Protein AF-0000000078662457 (afdb_homodimer)

Nearest PDB structures (foldseek):
  5aec-assembly1_A  TM=9.472E-01  e=2.075E-44  Pseudomonas putida
  8cbb-assembly1_A  TM=7.975E-01  e=1.805E-20  Enhygromyxa salina
  8cbb-assembly1_B  TM=8.040E-01  e=6.244E-20  Enhygromyxa salina
  8cbb-assembly2_C  TM=7.700E-01  e=1.524E-20  Enhygromyxa salina
  1xkj-assembly1_A  TM=7.514E-01  e=1.993E-16  Vibrio harveyi

Sequence (732 aa):
MAMQCGIFMTPYNPPSRTARQVFDWALDIARIADEAGYADYMIGEHYTLGWENIPVPEAIIAACAQTTKQIRFAPMAHLLPYHDPATLAVRIGWLSQVMEGRYFLGVAPGGHHTDAILHGFENIFELPPRQLEALHLMERVWEGKPFLEKGTYFQAGFPGPDTMPEYDVIIADNSPYGGRDNLEIAVTGLSQNSSSMKFAGERDYSPISFFGGTPQMRAHWDTWAAAMESKGHTPDRSRYRVCRDVFIADTDAEAKRLFLKSGLAQTWAKYLKEIYIKFRLFDGIIQDSGKDVTPETIDEDFLAEHVVLCGSPETAIEKLEALADKVGGWGQIVYNQHDSIDDPKPWEESIRRLATEVCPKVRMPNMAMQCGIFMTPYNPPSRTARQVFDWALDIARIADEAGYADYMIGEHYTLGWENIPVPEAIIAACAQTTKQIRFAPMAHLLPYHDPATLAVRIGWLSQVMEGRYFLGVAPGGHHTDAILHGFENIFELPPRQLEALHLMERVWEGKPFLEKGTYFQAGFPGPDTMPEYDVIIADNSPYGGRDNLEIAVTGLSQNSSSMKFAGERDYSPISFFGGTPQMRAHWDTWAAAMESKGHTPDRSRYRVCRDVFIADTDAEAKRLFLKSGLAQTWAKYLKEIYIKFRLFDGIIQDSGKDVTPETIDEDFLAEHVVLCGSPETAIEKLEALADKVGGWGQIVYNQHDSIDDPKPWEESIRRLATEVCPKVRMPN

Radius of gyration: 27.38 Å; Cα contacts (8 Å, |Δi|>4): 1630; chains: 2; bounding box: 52×80×66 Å

Solvent-accessible surface area (backbone atoms only — not comparable to full-atom values): 36341 Å² total; per-residue (Å²): 134,62,38,40,38,29,36,32,37,53,40,42,30,65,64,84,58,50,52,36,57,53,51,53,47,53,51,50,49,49,38,53,39,31,74,45,64,30,51,36,43,28,24,22,52,34,74,33,41,19,44,25,63,38,58,48,36,60,28,57,52,46,43,38,54,85,69,42,86,71,40,23,35,26,36,53,24,46,40,41,48,59,46,34,34,41,52,49,35,38,42,51,7,38,50,20,34,45,43,64,72,30,44,40,40,23,50,40,37,62,82,52,54,55,46,27,23,24,52,42,32,95,49,55,83,66,24,55,66,37,22,55,54,28,50,52,49,20,54,51,49,49,67,71,52,61,48,75,44,77,60,96,84,52,46,23,20,27,61,36,88,89,69,49,62,98,58,94,71,60,68,41,85,34,36,33,41,86,34,63,90,57,46,53,40,32,27,66,30,71,49,51,88,33,67,48,26,34,55,21,12,56,66,73,30,35,47,32,35,47,70,20,30,63,62,28,52,41,37,40,50,52,43,19,37,51,27,12,45,75,66,71,44,79,70,54,56,68,53,34,29,37,32,42,42,70,33,42,35,90,33,49,70,54,11,47,56,52,40,67,71,32,36,54,40,49,41,41,74,75,51,46,51,61,52,34,54,72,61,55,35,45,56,28,32,38,62,72,64,70,53,95,70,50,75,88,67,63,47,71,66,51,38,41,69,64,60,30,52,46,8,14,51,68,52,43,30,53,54,51,31,56,48,17,72,72,57,63,39,56,18,29,46,22,33,53,42,51,35,37,83,93,61,45,63,65,57,51,53,15,57,40,40,43,47,69,61,22,31,67,66,38,66,64,62,131,133,63,38,41,36,30,37,32,38,52,41,43,29,64,64,85,59,48,53,36,57,53,52,52,48,54,52,50,50,50,39,52,36,32,75,44,62,30,50,36,43,29,25,22,52,32,76,34,39,22,43,26,63,38,58,48,36,60,27,58,52,45,41,36,52,85,69,44,87,70,41,24,35,24,37,53,25,45,40,40,51,59,46,34,32,41,50,49,36,39,43,51,6,36,50,18,34,45,44,65,69,30,42,38,40,22,50,40,38,63,84,53,56,54,46,26,22,22,50,41,31,94,48,56,83,67,23,54,67,37,22,53,53,29,51,52,48,21,54,50,47,49,67,71,51,61,48,75,44,77,59,96,86,52,45,23,19,26,62,36,86,90,68,50,65,98,61,94,70,60,69,41,87,36,36,32,41,87,32,63,90,58,46,53,40,32,27,66,29,70,51,48,86,34,66,47,27,34,56,21,12,57,64,73,28,35,47,32,35,48,70,20,30,61,64,28,50,41,38,42,49,51,42,19,36,50,27,11,45,75,64,74,46,77,70,54,55,68,53,34,31,38,33,42,42,70,33,40,36,91,34,48,69,53,11,47,56,53,40,67,71,31,37,55,40,50,41,41,74,73,52,46,51,62,51,33,53,73,63,54,36,45,55,28,33,41,61,72,65,71,54,95,71,51,76,88,65,62,48,70,66,50,39,40,70,66,61,29,51,47,8,13,52,68,54,43,32,50,53,51,30,54,49,17,72,72,57,62,38,56,19,28,46,21,34,55,42,51,35,35,85,93,61,44,62,63,58,52,53,14,57,40,40,43,48,67,60,22,30,66,66,38,65,63,62,133

pLDDT: mean 95.44, std 5.68, range [57.41, 98.88]

Structure (mmCIF, N/CA/C/O backbone):
data_AF-0000000078662457-model_v1
#
loop_
_entity.id
_entity.type
_entity.pdbx_description
1 polymer 'Luciferase-like protein'
#
loop_
_atom_site.group_PDB
_atom_site.id
_atom_site.type_symbol
_atom_site.label_atom_id
_atom_site.label_alt_id
_atom_site.label_comp_id
_atom_site.label_asym_id
_atom_site.label_entity_id
_atom_site.label_seq_id
_atom_site.pdbx_PDB_ins_code
_atom_site.Cartn_x
_atom_site.Cartn_y
_atom_site.Cartn_z
_atom_site.occupancy
_atom_site.B_iso_or_equiv
_atom_site.auth_seq_id
_atom_site.auth_comp_id
_atom_site.auth_asym_id
_atom_site.auth_atom_id
_atom_site.pdbx_PDB_model_num
ATOM 1 N N . MET A 1 1 ? -20.156 29.141 5.395 1 65.25 1 MET A N 1
ATOM 2 C CA . MET A 1 1 ? -20.031 27.688 5.57 1 65.25 1 MET A CA 1
ATOM 3 C C . MET A 1 1 ? -19.188 27.375 6.801 1 65.25 1 MET A C 1
ATOM 5 O O . MET A 1 1 ? -18.25 28.125 7.133 1 65.25 1 MET A O 1
ATOM 9 N N . ALA A 1 2 ? -19.531 26.328 7.551 1 84.81 2 ALA A N 1
ATOM 10 C CA . ALA A 1 2 ? -18.844 25.984 8.789 1 84.81 2 ALA A CA 1
ATOM 11 C C . ALA A 1 2 ? -17.453 25.422 8.508 1 84.81 2 ALA A C 1
ATOM 13 O O . ALA A 1 2 ? -17.25 24.734 7.504 1 84.81 2 ALA A O 1
ATOM 14 N N . MET A 1 3 ? -16.5 25.859 9.273 1 93.94 3 MET A N 1
ATOM 15 C CA . MET A 1 3 ? -15.141 25.328 9.188 1 93.94 3 MET A CA 1
ATOM 16 C C . MET A 1 3 ? -15.133 23.812 9.328 1 93.94 3 MET A C 1
ATOM 18 O O . MET A 1 3 ? -15.82 23.25 10.188 1 93.94 3 MET A O 1
ATOM 22 N N . GLN A 1 4 ? -14.438 23.125 8.445 1 96.56 4 GLN A N 1
ATOM 23 C CA . GLN A 1 4 ? -14.32 21.672 8.508 1 96.56 4 GLN A CA 1
ATOM 24 C C . GLN A 1 4 ? -13.164 21.25 9.406 1 96.56 4 GLN A C 1
ATOM 26 O O . GLN A 1 4 ? -12.32 22.078 9.773 1 96.56 4 GLN A O 1
ATOM 31 N N . CYS A 1 5 ? -13.164 19.969 9.75 1 97.06 5 CYS A N 1
ATOM 32 C CA . CYS A 1 5 ? -12.086 19.375 10.539 1 97.06 5 CYS A CA 1
ATOM 33 C C . CYS A 1 5 ? -11.398 18.25 9.766 1 97.06 5 CYS A C 1
ATOM 35 O O . CYS A 1 5 ? -12.062 17.484 9.047 1 97.06 5 CYS A O 1
ATOM 37 N N . GLY A 1 6 ? -10.164 18.203 9.875 1 98.25 6 GLY A N 1
ATOM 38 C CA . GLY A 1 6 ? -9.367 17.094 9.359 1 98.25 6 GLY A CA 1
ATOM 39 C C . GLY A 1 6 ? -8.32 16.609 10.344 1 98.25 6 GLY A C 1
ATOM 40 O O . GLY A 1 6 ? -8.125 17.203 11.398 1 98.25 6 GLY A O 1
ATOM 41 N N . ILE A 1 7 ? -7.719 15.516 10.078 1 98.44 7 ILE A N 1
ATOM 42 C CA . ILE A 1 7 ? -6.617 14.984 10.875 1 98.44 7 ILE A CA 1
ATOM 43 C C . ILE A 1 7 ? -5.422 14.695 9.969 1 98.44 7 ILE A C 1
ATOM 45 O O . ILE A 1 7 ? -5.578 14.164 8.875 1 98.44 7 ILE A O 1
ATOM 49 N N . PHE A 1 8 ? -4.328 15.133 10.398 1 98.06 8 PHE A N 1
ATOM 50 C CA . PHE A 1 8 ? -3.057 14.781 9.781 1 98.06 8 PHE A CA 1
ATOM 51 C C . PHE A 1 8 ? -2.311 13.758 10.625 1 98.06 8 PHE A C 1
ATOM 53 O O . PHE A 1 8 ? -1.817 14.078 11.711 1 98.06 8 PHE A O 1
ATOM 60 N N . MET A 1 9 ? -2.246 12.555 10.031 1 95 9 MET A N 1
ATOM 61 C CA . MET A 1 9 ? -1.483 11.469 10.641 1 95 9 MET A CA 1
ATOM 62 C C . MET A 1 9 ? -0.025 11.516 10.195 1 95 9 MET A C 1
ATOM 64 O O . MET A 1 9 ? 0.386 10.758 9.32 1 95 9 MET A O 1
ATOM 68 N N . THR A 1 10 ? 0.897 12.461 10.68 1 79.69 10 THR A N 1
ATOM 69 C CA . THR A 1 10 ? 2.344 12.438 10.5 1 79.69 10 THR A CA 1
ATOM 70 C C . THR A 1 10 ? 2.961 11.234 11.203 1 79.69 10 THR A C 1
ATOM 72 O O . THR A 1 10 ? 4.055 10.789 10.852 1 79.69 10 THR A O 1
ATOM 75 N N . PRO A 1 11 ? 2.332 10.617 11.977 1 79.75 11 PRO A N 1
ATOM 76 C CA . PRO A 1 11 ? 2.201 9.672 13.094 1 79.75 11 PRO A CA 1
ATOM 77 C C . PRO A 1 11 ? 3.273 9.867 14.164 1 79.75 11 PRO A C 1
ATOM 79 O O . PRO A 1 11 ? 4.133 9 14.352 1 79.75 11 PRO A O 1
ATOM 82 N N . TYR A 1 12 ? 3.127 11 14.797 1 93.31 12 TYR A N 1
ATOM 83 C CA . TYR A 1 12 ? 4.023 11.273 15.914 1 93.31 12 TYR A CA 1
ATOM 84 C C . TYR A 1 12 ? 3.861 10.234 17.016 1 93.31 12 TYR A C 1
ATOM 86 O O . TYR A 1 12 ? 3.102 10.438 17.953 1 93.31 12 TYR A O 1
ATOM 94 N N . ASN A 1 13 ? 4.551 9.141 16.828 1 93.56 13 ASN A N 1
ATOM 95 C CA . ASN A 1 13 ? 4.602 8.062 17.812 1 93.56 13 ASN A CA 1
ATOM 96 C C . ASN A 1 13 ? 6.027 7.812 18.281 1 93.56 13 ASN A C 1
ATOM 98 O O . ASN A 1 13 ? 6.98 7.93 17.516 1 93.56 13 ASN A O 1
ATOM 102 N N . PRO A 1 14 ? 6.137 7.543 19.594 1 94.31 14 PRO A N 1
ATOM 103 C CA . PRO A 1 14 ? 7.48 7.203 20.062 1 94.31 14 PRO A CA 1
ATOM 104 C C . PRO A 1 14 ? 8.078 6.004 19.328 1 94.31 14 PRO A C 1
ATOM 106 O O . PRO A 1 14 ? 7.363 5.055 19.016 1 94.31 14 PRO A O 1
ATOM 109 N N . PRO A 1 15 ? 9.414 6.062 19.125 1 93.88 15 PRO A N 1
ATOM 110 C CA . PRO A 1 15 ? 10.086 4.984 18.391 1 93.88 15 PRO A CA 1
ATOM 111 C C . PRO A 1 15 ? 9.922 3.623 19.062 1 93.88 15 PRO A C 1
ATOM 113 O O . PRO A 1 15 ? 10.195 2.59 18.453 1 93.88 15 PRO A O 1
ATOM 116 N N . SER A 1 16 ? 9.492 3.635 20.32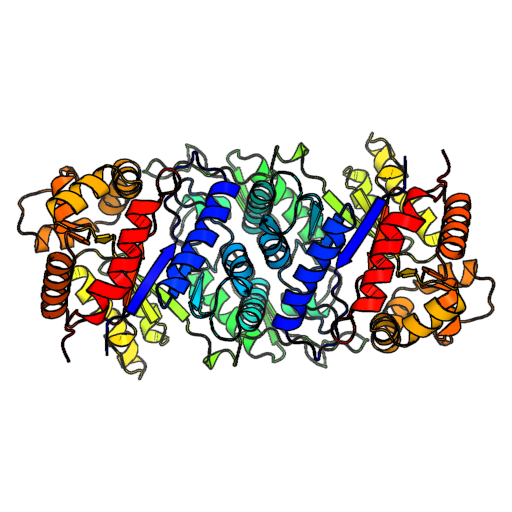8 1 94.56 16 SER A N 1
ATOM 117 C CA . SER A 1 16 ? 9.312 2.375 21.047 1 94.56 16 SER A CA 1
ATOM 118 C C . SER A 1 16 ? 8.039 1.663 20.594 1 94.56 16 SER A C 1
ATOM 120 O O . SER A 1 16 ? 7.848 0.481 20.891 1 94.56 16 SER A O 1
ATOM 122 N N . ARG A 1 17 ? 7.113 2.365 19.938 1 97 17 ARG A N 1
ATOM 123 C CA . ARG A 1 17 ? 5.91 1.723 19.422 1 97 17 ARG A CA 1
ATOM 124 C C . ARG A 1 17 ? 6.246 0.792 18.266 1 97 17 ARG A C 1
ATOM 126 O O . ARG A 1 17 ? 7.039 1.143 17.391 1 97 17 ARG A O 1
ATOM 133 N N . THR A 1 18 ? 5.652 -0.429 18.25 1 97.06 18 THR A N 1
ATOM 134 C CA . THR A 1 18 ? 5.824 -1.355 17.141 1 97.06 18 THR A CA 1
ATOM 135 C C . THR A 1 18 ? 5.02 -0.896 15.922 1 97.06 18 THR A C 1
ATOM 137 O O . THR A 1 18 ? 4.07 -0.12 16.062 1 97.06 18 THR A O 1
ATOM 140 N N . ALA A 1 19 ? 5.426 -1.378 14.773 1 97.69 19 ALA A N 1
ATOM 141 C CA . ALA A 1 19 ? 4.684 -1.092 13.555 1 97.69 19 ALA A CA 1
ATOM 142 C C . ALA A 1 19 ? 3.221 -1.501 13.688 1 97.69 19 ALA A C 1
ATOM 144 O O . ALA A 1 19 ? 2.324 -0.776 13.25 1 97.69 19 ALA A O 1
ATOM 145 N N . ARG A 1 20 ? 2.959 -2.645 14.344 1 98.06 20 ARG A N 1
ATOM 146 C CA . ARG A 1 20 ? 1.596 -3.129 14.523 1 98.06 20 ARG A CA 1
ATOM 147 C C . ARG A 1 20 ? 0.786 -2.172 15.391 1 98.06 20 ARG A C 1
ATOM 149 O O . ARG A 1 20 ? -0.364 -1.86 15.078 1 98.06 20 ARG A O 1
ATOM 156 N N . GLN A 1 21 ? 1.386 -1.709 16.469 1 97.69 21 GLN A N 1
ATOM 157 C CA . GLN A 1 21 ? 0.708 -0.759 17.344 1 97.69 21 GLN A CA 1
ATOM 158 C C . GLN A 1 21 ? 0.357 0.524 16.594 1 97.69 21 GLN A C 1
ATOM 160 O O . GLN A 1 21 ? -0.755 1.04 16.719 1 97.69 21 GLN A O 1
ATOM 165 N N . VAL A 1 22 ? 1.324 1.029 15.828 1 97.69 22 VAL A N 1
ATOM 166 C CA . VAL A 1 22 ? 1.119 2.26 15.07 1 97.69 22 VAL A CA 1
ATOM 167 C C . VAL A 1 22 ? 0.021 2.047 14.031 1 97.69 22 VAL A C 1
ATOM 169 O O . VAL A 1 22 ? -0.858 2.896 13.867 1 97.69 22 VAL A O 1
ATOM 172 N N . PHE A 1 23 ? 0.064 0.903 13.367 1 98.25 23 PHE A N 1
ATOM 173 C CA . PHE A 1 23 ? -0.927 0.55 12.359 1 98.25 23 PHE A CA 1
ATOM 174 C C . PHE A 1 23 ? -2.322 0.487 12.969 1 98.25 23 PHE A C 1
ATOM 176 O O . PHE A 1 23 ? -3.252 1.126 12.469 1 98.25 23 PHE A O 1
ATOM 183 N N . ASP A 1 24 ? -2.486 -0.23 14.023 1 97.81 24 ASP A N 1
ATOM 184 C CA . ASP A 1 24 ? -3.781 -0.386 14.68 1 97.81 24 ASP A CA 1
ATOM 185 C C . ASP A 1 24 ? -4.32 0.959 15.156 1 97.81 24 ASP A C 1
ATOM 187 O O . ASP A 1 24 ? -5.508 1.248 15.008 1 97.81 24 ASP A O 1
ATOM 191 N N . TRP A 1 25 ? -3.426 1.73 15.672 1 97.19 25 TRP A N 1
ATOM 192 C CA . TRP A 1 25 ? -3.824 3.043 16.172 1 97.19 25 TRP A CA 1
ATOM 193 C C . TRP A 1 25 ? -4.309 3.934 15.031 1 97.19 25 TRP A C 1
ATOM 195 O O . TRP A 1 25 ? -5.312 4.637 15.172 1 97.19 25 TRP A O 1
ATOM 205 N N . ALA A 1 26 ? -3.605 3.887 13.945 1 98.12 26 ALA A N 1
ATOM 206 C CA . ALA A 1 26 ? -4 4.676 12.781 1 98.12 26 ALA A CA 1
ATOM 207 C C . ALA A 1 26 ? -5.406 4.309 12.32 1 98.12 26 ALA A C 1
ATOM 209 O O . ALA A 1 26 ? -6.191 5.184 11.945 1 98.12 26 ALA A O 1
ATOM 210 N N . LEU A 1 27 ? -5.723 3.051 12.336 1 98.19 27 LEU A N 1
ATOM 211 C CA . LEU A 1 27 ? -7.051 2.607 11.93 1 98.19 27 LEU A CA 1
ATOM 212 C C . LEU A 1 27 ? -8.109 3.059 12.93 1 98.19 27 LEU A C 1
ATOM 214 O O . LEU A 1 27 ? -9.203 3.471 12.539 1 98.19 27 LEU A O 1
ATOM 218 N N . ASP A 1 28 ? -7.777 2.984 14.234 1 97.25 28 ASP A N 1
ATOM 219 C CA . ASP A 1 28 ? -8.695 3.436 15.273 1 97.25 28 ASP A CA 1
ATOM 220 C C . ASP A 1 28 ? -9.016 4.922 15.125 1 97.25 28 ASP A C 1
ATOM 222 O O . ASP A 1 28 ? -10.172 5.332 15.234 1 97.25 28 ASP A O 1
ATOM 226 N N . ILE A 1 29 ? -7.992 5.684 14.836 1 97.81 29 ILE A N 1
ATOM 227 C CA . ILE A 1 29 ? -8.156 7.121 14.656 1 97.81 29 ILE A CA 1
ATOM 228 C C . ILE A 1 29 ? -9.086 7.395 13.484 1 97.81 29 ILE A C 1
ATOM 230 O O . ILE A 1 29 ? -10 8.219 13.578 1 97.81 29 ILE A O 1
ATOM 234 N N . ALA A 1 30 ? -8.875 6.691 12.398 1 98.38 30 ALA A N 1
ATOM 235 C CA . ALA A 1 30 ? -9.703 6.875 11.211 1 98.38 30 ALA A CA 1
ATOM 236 C C . ALA A 1 30 ? -11.172 6.605 11.523 1 98.38 30 ALA A C 1
ATOM 238 O O . ALA A 1 30 ? -12.055 7.367 11.117 1 98.38 30 ALA A O 1
ATOM 239 N N . ARG A 1 31 ? -11.43 5.531 12.242 1 98 31 ARG A N 1
ATOM 240 C CA . ARG A 1 31 ? -12.805 5.168 12.594 1 98 31 ARG A CA 1
ATOM 241 C C . ARG A 1 31 ? -13.438 6.238 13.477 1 98 31 ARG A C 1
ATOM 243 O O . ARG A 1 31 ? -14.562 6.668 13.227 1 98 31 ARG A O 1
ATOM 250 N N . ILE A 1 32 ? -12.703 6.68 14.5 1 97.56 32 ILE A N 1
ATOM 251 C CA . ILE A 1 32 ? -13.203 7.676 15.445 1 97.56 32 ILE A CA 1
ATOM 252 C C . ILE A 1 32 ? -13.477 8.984 14.719 1 97.56 32 ILE A C 1
ATOM 254 O O . ILE A 1 32 ? -14.523 9.609 14.914 1 97.56 32 ILE A O 1
ATOM 258 N N . ALA A 1 33 ? -12.531 9.383 13.867 1 98.25 33 ALA A N 1
ATOM 259 C CA . ALA A 1 33 ? -12.672 10.625 13.109 1 98.25 33 ALA A CA 1
ATOM 260 C C . ALA A 1 33 ? -13.852 10.555 12.148 1 98.25 33 ALA A C 1
ATOM 262 O O . ALA A 1 33 ? -14.609 11.516 12.016 1 98.25 33 ALA A O 1
ATOM 263 N N . ASP A 1 34 ? -14.008 9.406 11.5 1 98.5 34 ASP A N 1
ATOM 264 C CA . ASP A 1 34 ? -15.133 9.195 10.594 1 98.5 34 ASP A CA 1
ATOM 265 C C . ASP A 1 34 ? -16.469 9.344 11.328 1 98.5 34 ASP A C 1
ATOM 267 O O . ASP A 1 34 ? -17.359 10.039 10.852 1 98.5 34 ASP A O 1
ATOM 271 N N . GLU A 1 35 ? -16.578 8.75 12.5 1 98 35 GLU A N 1
ATOM 272 C CA . GLU A 1 35 ? -17.781 8.797 13.312 1 98 35 GLU A CA 1
ATOM 273 C C . GLU A 1 35 ? -18.062 10.211 13.82 1 98 35 GLU A C 1
ATOM 275 O O . GLU A 1 35 ? -19.219 10.609 13.961 1 98 35 GLU A O 1
ATOM 280 N N . ALA A 1 36 ? -17 10.953 14.031 1 97.75 36 ALA A N 1
ATOM 281 C CA . ALA A 1 36 ? -17.109 12.297 14.594 1 97.75 36 ALA A CA 1
ATOM 282 C C . ALA A 1 36 ? -17.438 13.32 13.5 1 97.75 36 ALA A C 1
ATOM 284 O O . ALA A 1 36 ? -17.719 14.484 13.797 1 97.75 36 ALA A O 1
ATOM 285 N N . GLY A 1 37 ? -17.312 12.922 12.25 1 97.44 37 GLY A N 1
ATOM 286 C CA . GLY A 1 37 ? -17.703 13.805 11.164 1 97.44 37 GLY A CA 1
ATOM 287 C C . GLY A 1 37 ? -16.547 14.578 10.57 1 97.44 37 GLY A C 1
ATOM 288 O O . GLY A 1 37 ? -16.734 15.625 9.945 1 97.44 37 GLY A O 1
ATOM 289 N N . TYR A 1 38 ? -15.359 14.078 10.766 1 98.44 38 TYR A N 1
ATOM 290 C CA . TYR A 1 38 ? -14.203 14.711 10.148 1 98.44 38 TYR A CA 1
ATOM 291 C C . TYR A 1 38 ? -14.242 14.562 8.633 1 98.44 38 TYR A C 1
ATOM 293 O O . TYR A 1 38 ? -14.695 13.539 8.109 1 98.44 38 TYR A O 1
ATOM 301 N N . ALA A 1 39 ? -13.688 15.57 7.938 1 98.31 39 ALA A N 1
ATOM 302 C CA . ALA A 1 39 ? -13.75 15.602 6.48 1 98.31 39 ALA A CA 1
ATOM 303 C C . ALA A 1 39 ? -12.586 14.828 5.863 1 98.31 39 ALA A C 1
ATOM 305 O O . ALA A 1 39 ? -12.75 14.148 4.848 1 98.31 39 ALA A O 1
ATOM 306 N N . ASP A 1 40 ? -11.445 14.953 6.453 1 98.69 40 ASP A N 1
ATOM 307 C CA . ASP A 1 40 ? -10.25 14.406 5.816 1 98.69 40 ASP A CA 1
ATOM 308 C C . ASP A 1 40 ? -9.352 13.703 6.836 1 98.69 40 ASP A C 1
ATOM 310 O O . ASP A 1 40 ? -9.234 14.148 7.98 1 98.69 40 ASP A O 1
ATOM 314 N N . TYR A 1 41 ? -8.797 12.648 6.465 1 98.81 41 TYR A N 1
ATOM 315 C CA . TYR A 1 41 ? -7.734 11.93 7.156 1 98.81 41 TYR A CA 1
ATOM 316 C C . TYR A 1 41 ? -6.508 11.781 6.262 1 98.81 41 TYR A C 1
ATOM 318 O O . TYR A 1 41 ? -6.504 10.984 5.324 1 98.81 41 TYR A O 1
ATOM 326 N N . MET A 1 42 ? -5.484 12.555 6.59 1 98.75 42 MET A N 1
ATOM 327 C CA . MET A 1 42 ? -4.266 12.648 5.789 1 98.75 42 MET A CA 1
ATOM 328 C C . MET A 1 42 ? -3.109 11.922 6.469 1 98.75 42 MET A C 1
ATOM 330 O O . MET A 1 42 ? -2.902 12.07 7.676 1 98.75 42 MET A O 1
ATOM 334 N N . ILE A 1 43 ? -2.377 11.141 5.738 1 98.44 43 ILE A N 1
ATOM 335 C CA . ILE A 1 43 ? -1.339 10.297 6.32 1 98.44 43 ILE A CA 1
ATOM 336 C C . ILE A 1 43 ? 0.01 10.625 5.68 1 98.44 43 ILE A C 1
ATOM 338 O O . ILE A 1 43 ? 0.156 10.562 4.457 1 98.44 43 ILE A O 1
ATOM 342 N N . GLY A 1 44 ? 0.969 10.93 6.504 1 97.25 44 GLY A N 1
ATOM 343 C CA . GLY A 1 44 ? 2.305 11.219 6.008 1 97.25 44 GLY A CA 1
ATOM 344 C C . GLY A 1 44 ? 3.037 9.984 5.512 1 97.25 44 GLY A C 1
ATOM 345 O O . GLY A 1 44 ? 2.646 8.859 5.824 1 97.25 44 GLY A O 1
ATOM 346 N N . GLU A 1 45 ? 4.086 10.195 4.742 1 97.69 45 GLU A N 1
ATOM 347 C CA . GLU A 1 45 ? 5 9.164 4.262 1 97.69 45 GLU A CA 1
ATOM 348 C C . GLU A 1 45 ? 6.445 9.5 4.621 1 97.69 45 GLU A C 1
ATOM 350 O O . GLU A 1 45 ? 6.98 10.516 4.18 1 97.69 45 GLU A O 1
ATOM 355 N N . HIS A 1 46 ? 7.055 8.734 5.461 1 96.38 46 HIS A N 1
ATOM 356 C CA . HIS A 1 46 ? 8.477 8.812 5.793 1 96.38 46 HIS A CA 1
ATOM 357 C C . HIS A 1 46 ? 9.094 7.426 5.918 1 96.38 46 HIS A C 1
ATOM 359 O O . HIS A 1 46 ? 8.414 6.477 6.316 1 96.38 46 HIS A O 1
ATOM 365 N N . TYR A 1 47 ? 10.328 7.375 5.637 1 96.88 47 TYR A N 1
ATOM 366 C CA . TYR A 1 47 ? 10.922 6.051 5.488 1 96.88 47 TYR A CA 1
ATOM 367 C C . TYR A 1 47 ? 11.906 5.766 6.617 1 96.88 47 TYR A C 1
ATOM 369 O O . TYR A 1 47 ? 12.109 4.609 6.992 1 96.88 47 TYR A O 1
ATOM 377 N N . THR A 1 48 ? 12.484 6.836 7.148 1 95.06 48 THR A N 1
ATOM 378 C CA . THR A 1 48 ? 13.594 6.566 8.062 1 95.06 48 THR A CA 1
ATOM 379 C C . THR A 1 48 ? 13.289 7.105 9.453 1 95.06 48 THR A C 1
ATOM 381 O O . THR A 1 48 ? 13.984 6.781 10.414 1 95.06 48 THR A O 1
ATOM 384 N N . LEU A 1 49 ? 12.25 7.898 9.625 1 94.06 49 LEU A N 1
ATOM 385 C CA . LEU A 1 49 ? 12.031 8.633 10.867 1 94.06 49 LEU A CA 1
ATOM 386 C C . LEU A 1 49 ? 11.352 7.75 11.906 1 94.06 49 LEU A C 1
ATOM 388 O O . LEU A 1 49 ? 10.195 7.359 11.734 1 94.06 49 LEU A O 1
ATOM 392 N N . GLY A 1 50 ? 12.023 7.578 13.031 1 93.88 50 GLY A N 1
ATOM 393 C CA . GLY A 1 50 ? 11.477 6.754 14.094 1 93.88 50 GLY A CA 1
ATOM 394 C C . GLY A 1 50 ? 10.219 7.332 14.711 1 93.88 50 GLY A C 1
ATOM 395 O O . GLY A 1 50 ? 9.305 6.594 15.086 1 93.88 50 GLY A O 1
ATOM 396 N N . TRP A 1 51 ? 10.094 8.68 14.734 1 94.75 51 TRP A N 1
ATOM 397 C CA . TRP A 1 51 ? 8.969 9.359 15.375 1 94.75 51 TRP A CA 1
ATOM 398 C C . TRP A 1 51 ? 7.812 9.523 14.398 1 94.75 51 TRP A C 1
ATOM 400 O O . TRP A 1 51 ? 6.703 9.883 14.797 1 94.75 51 TRP A O 1
ATOM 410 N N . GLU A 1 52 ? 8.047 9.289 13.125 1 94.31 52 GLU A N 1
ATOM 411 C CA . GLU A 1 52 ? 7.047 9.406 12.078 1 94.31 52 GLU A CA 1
ATOM 412 C C . GLU A 1 52 ? 7.023 8.164 11.188 1 94.31 52 GLU A C 1
ATOM 414 O O . GLU A 1 52 ? 7.211 8.258 9.977 1 94.31 52 GLU A O 1
ATOM 419 N N . ASN A 1 53 ? 6.656 7.035 11.805 1 92.69 53 ASN A N 1
ATOM 420 C CA . ASN A 1 53 ? 6.996 5.773 11.156 1 92.69 53 ASN A CA 1
ATOM 421 C C . ASN A 1 53 ? 5.777 5.145 10.484 1 92.69 53 ASN A C 1
ATOM 423 O O . ASN A 1 53 ? 5.277 4.113 10.938 1 92.69 53 ASN A O 1
ATOM 427 N N . ILE A 1 54 ? 5.262 5.645 9.43 1 96.81 54 ILE A N 1
ATOM 428 C CA . ILE A 1 54 ? 4.363 5.039 8.453 1 96.81 54 ILE A CA 1
ATOM 429 C C . ILE A 1 54 ? 4.898 5.277 7.043 1 96.81 54 ILE A C 1
ATOM 431 O O . ILE A 1 54 ? 4.66 6.332 6.449 1 96.81 54 ILE A O 1
ATOM 435 N N . PRO A 1 55 ? 5.621 4.32 6.555 1 97.38 55 PRO A N 1
ATOM 436 C CA . PRO A 1 55 ? 6.203 4.48 5.219 1 97.38 55 PRO A CA 1
ATOM 437 C C . PRO A 1 55 ? 5.234 4.094 4.105 1 97.38 55 PRO A C 1
ATOM 439 O O . PRO A 1 55 ? 5.523 4.312 2.924 1 97.38 55 PRO A O 1
ATOM 442 N N . VAL A 1 56 ? 4.059 3.521 4.426 1 97.44 56 VAL A N 1
ATOM 443 C CA . VAL A 1 56 ? 3.115 3 3.439 1 97.44 56 VAL A CA 1
ATOM 444 C C . VAL A 1 56 ? 1.724 3.566 3.709 1 97.44 56 VAL A C 1
ATOM 446 O O . VAL A 1 56 ? 0.805 2.828 4.07 1 97.44 56 VAL A O 1
ATOM 449 N N . PRO A 1 57 ? 1.509 4.816 3.424 1 98.06 57 PRO A N 1
ATOM 450 C CA . PRO A 1 57 ? 0.202 5.402 3.729 1 98.06 57 PRO A CA 1
ATOM 451 C C . PRO A 1 57 ? -0.945 4.691 3.012 1 98.06 57 PRO A C 1
ATOM 453 O O . PRO A 1 57 ? -2.059 4.625 3.537 1 98.06 57 PRO A O 1
ATOM 456 N N . GLU A 1 58 ? -0.687 4.121 1.827 1 96.88 58 GLU A N 1
ATOM 457 C CA . GLU A 1 58 ? -1.731 3.443 1.067 1 96.88 58 GLU A CA 1
ATOM 458 C C . GLU A 1 58 ? -2.262 2.229 1.822 1 96.88 58 GLU A C 1
ATOM 460 O O . GLU A 1 58 ? -3.441 1.887 1.71 1 96.88 58 GLU A O 1
ATOM 465 N N . ALA A 1 59 ? -1.388 1.599 2.602 1 97.38 59 ALA A N 1
ATOM 466 C CA . ALA A 1 59 ? -1.806 0.45 3.4 1 97.38 59 ALA A CA 1
ATOM 467 C C . ALA A 1 59 ? -2.857 0.852 4.43 1 97.38 59 ALA A C 1
ATOM 469 O O . ALA A 1 59 ? -3.844 0.138 4.633 1 97.38 59 ALA A O 1
ATOM 470 N N . ILE A 1 60 ? -2.666 2.014 5.062 1 98.31 60 ILE A N 1
ATOM 471 C CA . ILE A 1 60 ? -3.619 2.52 6.047 1 98.31 60 ILE A CA 1
ATOM 472 C C . ILE A 1 60 ? -4.93 2.889 5.352 1 98.31 60 ILE A C 1
ATOM 474 O O . ILE A 1 60 ? -6.008 2.529 5.824 1 98.31 60 ILE A O 1
ATOM 478 N N . ILE A 1 61 ? -4.785 3.572 4.246 1 98.69 61 ILE A N 1
ATOM 479 C CA . ILE A 1 61 ? -5.957 4.035 3.508 1 98.69 61 ILE A CA 1
ATOM 480 C C . ILE A 1 61 ? -6.805 2.836 3.082 1 98.69 61 ILE A C 1
ATOM 482 O O . ILE A 1 61 ? -8.016 2.809 3.318 1 98.69 61 ILE A O 1
ATOM 486 N N . ALA A 1 62 ? -6.188 1.845 2.516 1 98.5 62 ALA A N 1
ATOM 487 C CA . ALA A 1 62 ? -6.895 0.652 2.062 1 98.5 62 ALA A CA 1
ATOM 488 C C . ALA A 1 62 ? -7.566 -0.065 3.229 1 98.5 62 ALA A C 1
ATOM 490 O O . ALA A 1 62 ? -8.711 -0.515 3.115 1 98.5 62 ALA A O 1
ATOM 491 N N . ALA A 1 63 ? -6.871 -0.158 4.348 1 98.56 63 ALA A N 1
ATOM 492 C CA . ALA A 1 63 ? -7.379 -0.874 5.516 1 98.56 63 ALA A CA 1
ATOM 493 C C . ALA A 1 63 ? -8.617 -0.186 6.082 1 98.56 63 ALA A C 1
ATOM 495 O O . ALA A 1 63 ? -9.391 -0.798 6.824 1 98.56 63 ALA A O 1
ATOM 496 N N . CYS A 1 64 ? -8.812 1.08 5.734 1 98.56 64 CYS A N 1
ATOM 497 C CA . CYS A 1 64 ? -9.922 1.85 6.277 1 98.56 64 CYS A CA 1
ATOM 498 C C . CYS A 1 64 ? -11.117 1.834 5.324 1 98.56 64 CYS A C 1
ATOM 500 O O . CYS A 1 64 ? -12.18 2.359 5.648 1 98.56 64 CYS A O 1
ATOM 502 N N . ALA A 1 65 ? -10.953 1.224 4.145 1 98.12 65 ALA A N 1
ATOM 503 C CA . ALA A 1 65 ? -11.953 1.325 3.08 1 98.12 65 ALA A CA 1
ATOM 504 C C . ALA A 1 65 ? -13.305 0.791 3.543 1 98.12 65 ALA A C 1
ATOM 506 O O . ALA A 1 65 ? -14.344 1.408 3.293 1 98.12 65 ALA A O 1
ATOM 507 N N . GLN A 1 66 ? -13.273 -0.33 4.285 1 96.31 66 GLN A N 1
ATOM 508 C CA . GLN A 1 66 ? -14.531 -0.989 4.648 1 96.31 66 GLN A CA 1
ATOM 509 C C . GLN A 1 66 ? -15.039 -0.49 5.992 1 96.31 66 GLN A C 1
ATOM 511 O O . GLN A 1 66 ? -16.203 -0.699 6.336 1 96.31 66 GLN A O 1
ATOM 516 N N . THR A 1 67 ? -14.172 0.205 6.805 1 96.75 67 THR A N 1
ATOM 517 C CA . THR A 1 67 ? -14.547 0.491 8.188 1 96.75 67 THR A CA 1
ATOM 518 C C . THR A 1 67 ? -14.953 1.955 8.344 1 96.75 67 THR A C 1
ATOM 520 O O . THR A 1 67 ? -15.352 2.381 9.422 1 96.75 67 THR A O 1
ATOM 523 N N . THR A 1 68 ? -14.766 2.742 7.281 1 98.25 68 THR A N 1
ATOM 524 C CA . THR A 1 68 ? -15.18 4.141 7.277 1 98.25 68 THR A CA 1
ATOM 525 C C . THR A 1 68 ? -16.188 4.402 6.168 1 98.25 68 THR A C 1
ATOM 527 O O . THR A 1 68 ? -16.312 3.607 5.234 1 98.25 68 THR A O 1
ATOM 530 N N . LYS A 1 69 ? -16.891 5.512 6.266 1 97 69 LYS A N 1
ATOM 531 C CA . LYS A 1 69 ? -18.016 5.707 5.355 1 97 69 LYS A CA 1
ATOM 532 C C . LYS A 1 69 ? -17.938 7.062 4.66 1 97 69 LYS A C 1
ATOM 534 O O . LYS A 1 69 ? -18.344 7.199 3.506 1 97 69 LYS A O 1
ATOM 539 N N . GLN A 1 70 ? -17.391 8.07 5.375 1 96.81 70 GLN A N 1
ATOM 540 C CA . GLN A 1 70 ? -17.562 9.414 4.84 1 96.81 70 GLN A CA 1
ATOM 541 C C . GLN A 1 70 ? -16.219 10.125 4.711 1 96.81 70 GLN A C 1
ATOM 543 O O . GLN A 1 70 ? -16.016 10.914 3.787 1 96.81 70 GLN A O 1
ATOM 548 N N . ILE A 1 71 ? -15.352 9.914 5.613 1 98.62 71 ILE A N 1
ATOM 549 C CA . ILE A 1 71 ? -14.086 10.641 5.695 1 98.62 71 ILE A CA 1
ATOM 550 C C . ILE A 1 71 ? -13.258 10.391 4.434 1 98.62 71 ILE A C 1
ATOM 552 O O . ILE A 1 71 ? -13.258 9.273 3.898 1 98.62 71 ILE A O 1
ATOM 556 N N . ARG A 1 72 ? -12.719 11.461 3.879 1 98.75 72 ARG A N 1
ATOM 557 C CA . ARG A 1 72 ? -11.797 11.32 2.754 1 98.75 72 ARG A CA 1
ATOM 558 C C . ARG A 1 72 ? -10.383 11.039 3.238 1 98.75 72 ARG A C 1
ATOM 560 O O . ARG A 1 72 ? -10.008 11.43 4.348 1 98.75 72 ARG A O 1
ATOM 567 N N . PHE A 1 73 ? -9.578 10.328 2.35 1 98.88 73 PHE A N 1
ATOM 568 C CA . PHE A 1 73 ? -8.227 9.938 2.707 1 98.88 73 PHE A CA 1
ATOM 569 C C . PHE A 1 73 ? -7.219 10.469 1.692 1 98.88 73 PHE A C 1
ATOM 571 O O . PHE A 1 73 ? -7.539 10.602 0.509 1 98.88 73 PHE A O 1
ATOM 578 N N . ALA A 1 74 ? -5.996 10.711 2.176 1 98.62 74 ALA A N 1
ATOM 579 C CA . ALA A 1 74 ? -4.902 11.039 1.265 1 98.62 74 ALA A CA 1
ATOM 580 C C . ALA A 1 74 ? -3.551 10.703 1.888 1 98.62 74 ALA A C 1
ATOM 582 O O . ALA A 1 74 ? -3.342 10.914 3.084 1 98.62 74 ALA A O 1
ATOM 583 N N . PRO A 1 75 ? -2.65 10.133 1.064 1 98.19 75 PRO A N 1
ATOM 584 C CA . PRO A 1 75 ? -1.258 10.414 1.428 1 98.19 75 PRO A CA 1
ATOM 585 C C . PRO A 1 75 ? -0.934 11.906 1.427 1 98.19 75 PRO A C 1
ATOM 587 O O . PRO A 1 75 ? -1.329 12.625 0.507 1 98.19 75 PRO A O 1
ATOM 590 N N . MET A 1 76 ? -0.269 12.367 2.387 1 97.69 76 MET A N 1
ATOM 591 C CA . MET A 1 76 ? 0.053 13.781 2.521 1 97.69 76 MET A CA 1
ATOM 592 C C . MET A 1 76 ? 1.443 13.969 3.119 1 97.69 76 MET A C 1
ATOM 594 O O . MET A 1 76 ? 1.579 14.273 4.309 1 97.69 76 MET A O 1
ATOM 598 N N . ALA A 1 77 ? 2.4 13.531 2.23 1 97.44 77 ALA A N 1
ATOM 599 C CA . ALA A 1 77 ? 2.283 13.383 0.783 1 97.44 77 ALA A CA 1
ATOM 600 C C . ALA A 1 77 ? 3.018 12.133 0.301 1 97.44 77 ALA A C 1
ATOM 602 O O . ALA A 1 77 ? 3.895 11.617 0.997 1 97.44 77 ALA A O 1
ATOM 603 N N . HIS A 1 78 ? 2.578 11.539 -0.808 1 98.62 78 HIS A N 1
ATOM 604 C CA . HIS A 1 78 ? 3.533 10.703 -1.52 1 98.62 78 HIS A CA 1
ATOM 605 C C . HIS A 1 78 ? 4.762 11.5 -1.94 1 98.62 78 HIS A C 1
ATOM 607 O O . HIS A 1 78 ? 4.641 12.602 -2.477 1 98.62 78 HIS A O 1
ATOM 613 N N . LEU A 1 79 ? 5.922 10.992 -1.596 1 98.5 79 LEU A N 1
ATOM 614 C CA . LEU A 1 79 ? 7.191 11.594 -1.988 1 98.5 79 LEU A CA 1
ATOM 615 C C . LEU A 1 79 ? 7.621 11.102 -3.367 1 98.5 79 LEU A C 1
ATOM 617 O O . LEU A 1 79 ? 8.336 10.109 -3.479 1 98.5 79 LEU A O 1
ATOM 621 N N . LEU A 1 80 ? 7.281 11.82 -4.383 1 98.75 80 LEU A N 1
ATOM 622 C CA . LEU A 1 80 ? 7.242 11.344 -5.766 1 98.75 80 LEU A CA 1
ATOM 623 C C . LEU A 1 80 ? 8.617 10.875 -6.219 1 98.75 80 LEU A C 1
ATOM 625 O O . LEU A 1 80 ? 8.742 9.852 -6.887 1 98.75 80 LEU A O 1
ATOM 629 N N . PRO A 1 81 ? 9.734 11.562 -5.789 1 98.62 81 PRO A N 1
ATOM 630 C CA . PRO A 1 81 ? 11.047 11.156 -6.297 1 98.62 81 PRO A CA 1
ATOM 631 C C . PRO A 1 81 ? 11.453 9.758 -5.848 1 98.62 81 PRO A C 1
ATOM 633 O O . PRO A 1 81 ? 12.359 9.148 -6.422 1 98.62 81 PRO A O 1
ATOM 636 N N . TYR A 1 82 ? 10.805 9.258 -4.828 1 98.69 82 TYR A N 1
ATOM 637 C CA . TYR A 1 82 ? 11.203 7.984 -4.25 1 98.69 82 TYR A CA 1
ATOM 638 C C . TYR A 1 82 ? 10.383 6.84 -4.828 1 98.69 82 TYR A C 1
ATOM 640 O O . TYR A 1 82 ? 10.461 5.707 -4.352 1 98.69 82 TYR A O 1
ATOM 648 N N . HIS A 1 83 ? 9.57 7.121 -5.883 1 98.62 83 HIS A N 1
ATOM 649 C CA . HIS A 1 83 ? 8.695 6.133 -6.508 1 98.62 83 HIS A CA 1
ATOM 650 C C . HIS A 1 83 ? 8.969 6.027 -8 1 98.62 83 HIS A C 1
ATOM 652 O O . HIS A 1 83 ? 9.484 6.965 -8.617 1 98.62 83 HIS A O 1
ATOM 658 N N . ASP A 1 84 ? 8.68 4.828 -8.555 1 98.69 84 ASP A N 1
ATOM 659 C CA . ASP A 1 84 ? 8.469 4.754 -10 1 98.69 84 ASP A CA 1
ATOM 660 C C . ASP A 1 84 ? 7.172 5.457 -10.406 1 98.69 84 ASP A C 1
ATOM 662 O O . ASP A 1 84 ? 6.098 5.137 -9.891 1 98.69 84 ASP A O 1
ATOM 666 N N . PRO A 1 85 ? 7.285 6.391 -11.297 1 98.75 85 PRO A N 1
ATOM 667 C CA . PRO A 1 85 ? 6.102 7.215 -11.57 1 98.75 85 PRO A CA 1
ATOM 668 C C . PRO A 1 85 ? 4.941 6.406 -12.141 1 98.75 85 PRO A C 1
ATOM 670 O O . PRO A 1 85 ? 3.783 6.656 -11.805 1 98.75 85 PRO A O 1
ATOM 673 N N . ALA A 1 86 ? 5.219 5.457 -13.016 1 98.88 86 ALA A N 1
ATOM 674 C CA . ALA A 1 86 ? 4.148 4.648 -13.594 1 98.88 86 ALA A CA 1
ATOM 675 C C . ALA A 1 86 ? 3.49 3.771 -12.531 1 98.88 86 ALA A C 1
ATOM 677 O O . ALA A 1 86 ? 2.262 3.693 -12.461 1 98.88 86 ALA A O 1
ATOM 678 N N . THR A 1 87 ? 4.305 3.143 -11.742 1 98.81 87 THR A N 1
ATOM 679 C CA . THR A 1 87 ? 3.801 2.324 -10.648 1 98.81 87 THR A CA 1
ATOM 680 C C . THR A 1 87 ? 2.932 3.154 -9.703 1 98.81 87 THR A C 1
ATOM 682 O O . THR A 1 87 ? 1.812 2.76 -9.375 1 98.81 87 THR A O 1
ATOM 685 N N . LEU A 1 88 ? 3.447 4.27 -9.328 1 98.88 88 LEU A N 1
ATOM 686 C CA . LEU A 1 88 ? 2.711 5.102 -8.383 1 98.88 88 LEU A CA 1
ATOM 687 C C . LEU A 1 88 ? 1.407 5.598 -9 1 98.88 88 LEU A C 1
ATOM 689 O O . LEU A 1 88 ? 0.375 5.641 -8.328 1 98.88 88 LEU A O 1
ATOM 693 N N . ALA A 1 89 ? 1.44 5.961 -10.242 1 98.88 89 ALA A N 1
ATOM 694 C CA . ALA A 1 89 ? 0.237 6.426 -10.93 1 98.88 89 ALA A CA 1
ATOM 695 C C . ALA A 1 89 ? -0.866 5.375 -10.875 1 98.88 89 ALA A C 1
ATOM 697 O O . ALA A 1 89 ? -2.01 5.68 -10.531 1 98.88 89 ALA A O 1
ATOM 698 N N . VAL A 1 90 ? -0.522 4.18 -11.156 1 98.69 90 VAL A N 1
ATOM 699 C CA . VAL A 1 90 ? -1.494 3.092 -11.203 1 98.69 90 VAL A CA 1
ATOM 700 C C . VAL A 1 90 ? -2.002 2.785 -9.797 1 98.69 90 VAL A C 1
ATOM 702 O O . VAL A 1 90 ? -3.203 2.594 -9.594 1 98.69 90 VAL A O 1
ATOM 705 N N . ARG A 1 91 ? -1.135 2.783 -8.852 1 98.38 91 ARG A N 1
ATOM 706 C CA . ARG A 1 91 ? -1.513 2.498 -7.473 1 98.38 91 ARG A CA 1
ATOM 707 C C . ARG A 1 91 ? -2.486 3.545 -6.945 1 98.38 91 ARG A C 1
ATOM 709 O O . ARG A 1 91 ? -3.488 3.205 -6.312 1 98.38 91 ARG A O 1
ATOM 716 N N . ILE A 1 92 ? -2.189 4.793 -7.219 1 98.69 92 ILE A N 1
ATOM 717 C CA . ILE A 1 92 ? -3.055 5.895 -6.809 1 98.69 92 ILE A CA 1
ATOM 718 C C . ILE A 1 92 ? -4.418 5.758 -7.477 1 98.69 92 ILE A C 1
ATOM 720 O O . ILE A 1 92 ? -5.457 5.859 -6.816 1 98.69 92 ILE A O 1
ATOM 724 N N . GLY A 1 93 ? -4.406 5.539 -8.797 1 98.62 93 GLY A N 1
ATOM 725 C CA . GLY A 1 93 ? -5.66 5.402 -9.523 1 98.62 93 GLY A CA 1
ATOM 726 C C . GLY A 1 93 ? -6.527 4.27 -9.008 1 98.62 93 GLY A C 1
ATOM 727 O O . GLY A 1 93 ? -7.715 4.461 -8.734 1 98.62 93 GLY A O 1
ATOM 728 N N . TRP A 1 94 ? -5.93 3.121 -8.852 1 98.5 94 TRP A N 1
ATOM 729 C CA . TRP A 1 94 ? -6.664 1.948 -8.391 1 98.5 94 TRP A CA 1
ATOM 730 C C . TRP A 1 94 ? -7.23 2.178 -6.992 1 98.5 94 TRP A C 1
ATOM 732 O O . TRP A 1 94 ? -8.406 1.896 -6.738 1 98.5 94 TRP A O 1
ATOM 742 N N . LEU A 1 95 ? -6.43 2.688 -6.082 1 98.62 95 LEU A N 1
ATOM 743 C CA . LEU A 1 95 ? -6.887 2.91 -4.715 1 98.62 95 LEU A CA 1
ATOM 744 C C . LEU A 1 95 ? -7.961 3.992 -4.668 1 98.62 95 LEU A C 1
ATOM 746 O O . LEU A 1 95 ? -8.891 3.916 -3.863 1 98.62 95 LEU A O 1
ATOM 750 N N . SER A 1 96 ? -7.812 5.012 -5.512 1 98.62 96 SER A N 1
ATOM 751 C CA . SER A 1 96 ? -8.859 6.023 -5.641 1 98.62 96 SER A CA 1
ATOM 752 C C . SER A 1 96 ? -10.188 5.395 -6.035 1 98.62 96 SER A C 1
ATOM 754 O O . SER A 1 96 ? -11.242 5.793 -5.535 1 98.62 96 SER A O 1
ATOM 756 N N . GLN A 1 97 ? -10.172 4.441 -6.914 1 98.56 97 GLN A N 1
ATOM 757 C CA . GLN A 1 97 ? -11.383 3.744 -7.336 1 98.56 97 GLN A CA 1
ATOM 758 C C . GLN A 1 97 ? -11.938 2.867 -6.219 1 98.56 97 GLN A C 1
ATOM 760 O O . GLN A 1 97 ? -13.148 2.781 -6.027 1 98.56 97 GLN A O 1
ATOM 765 N N . VAL A 1 98 ? -11.047 2.252 -5.48 1 98.62 98 VAL A N 1
ATOM 766 C CA . VAL A 1 98 ? -11.461 1.466 -4.328 1 98.62 98 VAL A CA 1
ATOM 767 C C . VAL A 1 98 ? -12.195 2.361 -3.328 1 98.62 98 VAL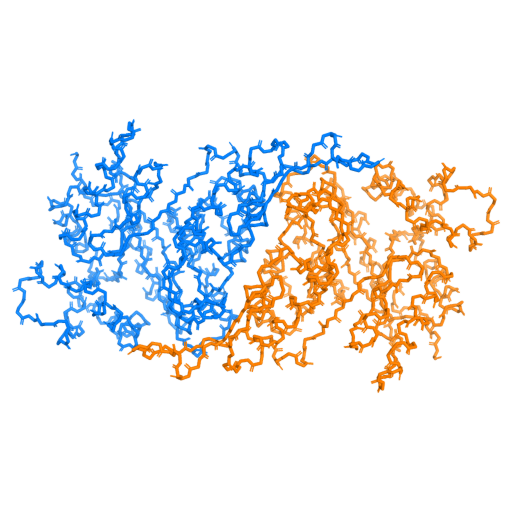 A C 1
ATOM 769 O O . VAL A 1 98 ? -13.195 1.952 -2.736 1 98.62 98 VAL A O 1
ATOM 772 N N . MET A 1 99 ? -11.719 3.572 -3.186 1 98.44 99 MET A N 1
ATOM 773 C CA . MET A 1 99 ? -12.25 4.488 -2.182 1 98.44 99 MET A CA 1
ATOM 774 C C . MET A 1 99 ? -13.461 5.238 -2.725 1 98.44 99 MET A C 1
ATOM 776 O O . MET A 1 99 ? -14.148 5.941 -1.979 1 98.44 99 MET A O 1
ATOM 780 N N . GLU A 1 100 ? -13.781 5.078 -3.99 1 96.62 100 GLU A N 1
ATOM 781 C CA . GLU A 1 100 ? -14.977 5.566 -4.66 1 96.62 100 GLU A CA 1
ATOM 782 C C . GLU A 1 100 ? -15.258 7.027 -4.305 1 96.62 100 GLU A C 1
ATOM 784 O O . GLU A 1 100 ? -16.344 7.363 -3.857 1 96.62 100 GLU A O 1
ATOM 789 N N . GLY A 1 101 ? -14.297 7.891 -4.492 1 90.81 101 GLY A N 1
ATOM 790 C CA . GLY A 1 101 ? -14.547 9.312 -4.332 1 90.81 101 GLY A CA 1
ATOM 791 C C . GLY A 1 101 ? -14.023 9.875 -3.025 1 90.81 101 GLY A C 1
ATOM 792 O O . GLY A 1 101 ? -14.078 11.086 -2.793 1 90.81 101 GLY A O 1
ATOM 793 N N . ARG A 1 102 ? -13.516 9.109 -2.203 1 98.12 102 ARG A N 1
ATOM 794 C CA . ARG A 1 102 ? -13.023 9.555 -0.904 1 98.12 102 ARG A CA 1
ATOM 795 C C . ARG A 1 102 ? -11.5 9.594 -0.884 1 98.12 102 ARG A C 1
ATOM 797 O O . ARG A 1 102 ? -10.883 9.359 0.157 1 98.12 102 ARG A O 1
ATOM 804 N N . TYR A 1 103 ? -10.906 9.789 -2.072 1 98.62 103 TYR A N 1
ATOM 805 C CA . TYR A 1 103 ? -9.453 9.828 -2.193 1 98.62 103 TYR A CA 1
ATOM 806 C C . TYR A 1 103 ? -8.992 11.133 -2.818 1 98.62 103 TYR A C 1
ATOM 808 O O . TYR A 1 103 ? -9.531 11.57 -3.838 1 98.62 103 TYR A O 1
ATOM 816 N N . PHE A 1 104 ? -8.016 11.828 -2.199 1 98.69 104 PHE A N 1
ATOM 817 C CA . PHE A 1 104 ? -7.266 12.891 -2.852 1 98.69 104 PHE A CA 1
ATOM 818 C C . PHE A 1 104 ? -5.77 12.711 -2.621 1 98.69 104 PHE A C 1
ATOM 820 O O . PHE A 1 104 ? -5.344 11.758 -1.967 1 98.69 104 PHE A O 1
ATOM 827 N N . LEU A 1 105 ? -4.965 13.516 -3.279 1 98.81 105 LEU A N 1
ATOM 828 C CA . LEU A 1 105 ? -3.553 13.156 -3.385 1 98.81 105 LEU A CA 1
ATOM 829 C C . LEU A 1 105 ? -2.668 14.305 -2.902 1 98.81 105 LEU A C 1
ATOM 831 O O . LEU A 1 105 ? -2.748 15.422 -3.422 1 98.81 105 LEU A O 1
ATOM 835 N N . GLY A 1 106 ? -1.93 14.031 -1.84 1 98.62 106 GLY A N 1
ATOM 836 C CA . GLY A 1 106 ? -0.824 14.914 -1.506 1 98.62 106 GLY A CA 1
ATOM 837 C C . GLY A 1 106 ? 0.464 14.555 -2.223 1 98.62 106 GLY A C 1
ATOM 838 O O . GLY A 1 106 ? 0.813 13.375 -2.33 1 98.62 106 GLY A O 1
ATOM 839 N N . VAL A 1 107 ? 1.196 15.555 -2.721 1 98.5 107 VAL A N 1
ATOM 840 C CA . VAL A 1 107 ? 2.465 15.297 -3.395 1 98.5 107 VAL A CA 1
ATOM 841 C C . VAL A 1 107 ? 3.559 16.172 -2.789 1 98.5 107 VAL A C 1
ATOM 843 O O . VAL A 1 107 ? 3.291 17.297 -2.348 1 98.5 107 VAL A O 1
ATOM 846 N N . ALA A 1 108 ? 4.742 15.68 -2.75 1 97.44 108 ALA A N 1
ATOM 847 C CA . ALA A 1 108 ? 5.906 16.406 -2.27 1 97.44 108 ALA A CA 1
ATOM 848 C C . ALA A 1 108 ? 7.199 15.789 -2.787 1 97.44 108 ALA A C 1
ATOM 850 O O . ALA A 1 108 ? 7.223 14.609 -3.15 1 97.44 108 ALA A O 1
ATOM 851 N N . PRO A 1 109 ? 8.281 16.516 -2.818 1 96.44 109 PRO A N 1
ATOM 852 C CA . PRO A 1 109 ? 9.562 15.961 -3.25 1 96.44 109 PRO A CA 1
ATOM 853 C C . PRO A 1 109 ? 10.281 15.195 -2.141 1 96.44 109 PRO A C 1
ATOM 855 O O . PRO A 1 109 ? 11.156 14.375 -2.42 1 96.44 109 PRO A O 1
ATOM 858 N N . GLY A 1 110 ? 9.875 15.375 -1.004 1 92.75 110 GLY A N 1
ATOM 859 C CA . GLY A 1 110 ? 10.664 14.906 0.125 1 92.75 110 GLY A CA 1
ATOM 860 C C . GLY A 1 110 ? 11.562 15.977 0.713 1 92.75 110 GLY A C 1
ATOM 861 O O . GLY A 1 110 ? 12.008 16.875 0.002 1 92.75 110 GLY A O 1
ATOM 862 N N . GLY A 1 111 ? 11.836 15.93 2.047 1 88.56 111 GLY A N 1
ATOM 863 C CA . GLY A 1 111 ? 12.578 17 2.684 1 88.56 111 GLY A CA 1
ATOM 864 C C . GLY A 1 111 ? 13.531 16.516 3.758 1 88.56 111 GLY A C 1
ATOM 865 O O . GLY A 1 111 ? 14.328 17.281 4.289 1 88.56 111 GLY A O 1
ATOM 866 N N . HIS A 1 112 ? 13.445 15.242 4.078 1 90.19 112 HIS A N 1
ATOM 867 C CA . HIS A 1 112 ? 14.32 14.727 5.129 1 90.19 112 HIS A CA 1
ATOM 868 C C . HIS A 1 112 ? 15.578 14.094 4.539 1 90.19 112 HIS A C 1
ATOM 870 O O . HIS A 1 112 ? 15.492 13.172 3.721 1 90.19 112 HIS A O 1
ATOM 876 N N . HIS A 1 113 ? 16.703 14.5 5.027 1 91.44 113 HIS A N 1
ATOM 877 C CA . HIS A 1 113 ? 18 14.086 4.484 1 91.44 113 HIS A CA 1
ATOM 878 C C . HIS A 1 113 ? 18.203 12.586 4.621 1 91.44 113 HIS A C 1
ATOM 880 O O . HIS A 1 113 ? 18.766 11.945 3.732 1 91.44 113 HIS A O 1
ATOM 886 N N . THR A 1 114 ? 17.719 12.062 5.723 1 93.62 114 THR A N 1
ATOM 887 C CA . THR A 1 114 ? 17.922 10.633 5.938 1 93.62 114 THR A CA 1
ATOM 888 C C . THR A 1 114 ? 17.125 9.812 4.93 1 93.62 114 THR A C 1
ATOM 890 O O . THR A 1 114 ? 17.578 8.766 4.477 1 93.62 114 THR A O 1
ATOM 893 N N . ASP A 1 115 ? 15.961 10.273 4.543 1 95.62 115 ASP A N 1
ATOM 894 C CA . ASP A 1 115 ? 15.203 9.609 3.484 1 95.62 115 ASP A CA 1
ATOM 895 C C . ASP A 1 115 ? 15.93 9.711 2.146 1 95.62 115 ASP A C 1
ATOM 897 O O . ASP A 1 115 ? 15.938 8.75 1.368 1 95.62 115 ASP A O 1
ATOM 901 N N . ALA A 1 116 ? 16.5 10.883 1.923 1 96.06 116 ALA A N 1
ATOM 902 C CA . ALA A 1 116 ? 17.266 11.062 0.685 1 96.06 116 ALA A CA 1
ATOM 903 C C . ALA A 1 116 ? 18.438 10.102 0.61 1 96.06 116 ALA A C 1
ATOM 905 O O . ALA A 1 116 ? 18.641 9.438 -0.411 1 96.06 116 ALA A O 1
ATOM 906 N N . ILE A 1 117 ? 19.141 9.977 1.687 1 95.81 117 ILE A N 1
ATOM 907 C CA . ILE A 1 117 ? 20.297 9.094 1.739 1 95.81 117 ILE A CA 1
ATOM 908 C C . ILE A 1 117 ? 19.859 7.648 1.52 1 95.81 117 ILE A C 1
ATOM 910 O O . ILE A 1 117 ? 20.484 6.906 0.766 1 95.81 117 ILE A O 1
ATOM 914 N N . LEU A 1 118 ? 18.781 7.258 2.145 1 97.31 118 LEU A N 1
ATOM 915 C CA . LEU A 1 118 ? 18.219 5.922 1.959 1 97.31 118 LEU A CA 1
ATOM 916 C C . LEU A 1 118 ? 18 5.625 0.48 1 97.31 118 LEU A C 1
ATOM 918 O O . LEU A 1 118 ? 18.188 4.492 0.032 1 97.31 118 LEU A O 1
ATOM 922 N N . HIS A 1 119 ? 17.656 6.66 -0.244 1 98.38 119 HIS A N 1
ATOM 923 C CA . HIS A 1 119 ? 17.312 6.48 -1.647 1 98.38 119 HIS A CA 1
ATOM 924 C C . HIS A 1 119 ? 18.484 6.781 -2.559 1 98.38 119 HIS A C 1
ATOM 926 O O . HIS A 1 119 ? 18.328 6.934 -3.771 1 98.38 119 HIS A O 1
ATOM 932 N N . GLY A 1 120 ? 19.641 6.91 -1.978 1 97.06 120 GLY A N 1
ATOM 933 C CA . GLY A 1 120 ? 20.859 6.988 -2.746 1 97.06 120 GLY A CA 1
ATOM 934 C C . GLY A 1 120 ? 21.25 8.406 -3.113 1 97.06 120 GLY A C 1
ATOM 935 O O . GLY A 1 120 ? 22.109 8.625 -3.973 1 97.06 120 GLY A O 1
ATOM 936 N N . PHE A 1 121 ? 20.594 9.359 -2.52 1 96.06 121 PHE A N 1
ATOM 937 C CA . PHE A 1 121 ? 20.922 10.758 -2.777 1 96.06 121 PHE A CA 1
ATOM 938 C C . PHE A 1 121 ? 21.797 11.32 -1.664 1 96.06 121 PHE A C 1
ATOM 940 O O . PHE A 1 121 ? 21.594 11.008 -0.49 1 96.06 121 PHE A O 1
ATOM 947 N N . GLU A 1 122 ? 22.656 12.25 -2.031 1 91 122 GLU A N 1
ATOM 948 C CA . GLU A 1 122 ? 23.531 12.875 -1.05 1 91 122 GLU A CA 1
ATOM 949 C C . GLU A 1 122 ? 22.812 14 -0.307 1 91 122 GLU A C 1
ATOM 951 O O . GLU A 1 122 ? 23.172 14.336 0.822 1 91 122 GLU A O 1
ATOM 956 N N . ASN A 1 123 ? 21.906 14.492 -0.958 1 89.56 123 ASN A N 1
ATOM 957 C CA . ASN A 1 123 ? 21.156 15.602 -0.389 1 89.56 123 ASN A CA 1
ATOM 958 C C . ASN A 1 123 ? 19.781 15.727 -1.029 1 89.56 123 ASN A C 1
ATOM 960 O O . ASN A 1 123 ? 19.422 14.945 -1.911 1 89.56 123 ASN A O 1
ATOM 964 N N . ILE A 1 124 ? 19.031 16.703 -0.549 1 93.38 124 ILE A N 1
ATOM 965 C CA . ILE A 1 124 ? 17.625 16.812 -0.946 1 93.38 124 ILE A CA 1
ATOM 966 C C . ILE A 1 124 ? 17.5 17.766 -2.135 1 93.38 124 ILE A C 1
ATOM 968 O O . ILE A 1 124 ? 16.422 17.938 -2.695 1 93.38 124 ILE A O 1
ATOM 972 N N . PHE A 1 125 ? 18.516 18.391 -2.66 1 92.94 125 PHE A N 1
ATOM 973 C CA . PHE A 1 125 ? 18.453 19.438 -3.672 1 92.94 125 PHE A CA 1
ATOM 974 C C . PHE A 1 125 ? 18.062 18.859 -5.027 1 92.94 125 PHE A C 1
ATOM 976 O O . PHE A 1 125 ? 17.562 19.578 -5.895 1 92.94 125 PHE A O 1
ATOM 983 N N . GLU A 1 126 ? 18.234 17.562 -5.227 1 93.94 126 GLU A N 1
ATOM 984 C CA . GLU A 1 126 ? 17.953 16.922 -6.5 1 93.94 126 GLU A CA 1
ATOM 985 C C . GLU A 1 126 ? 16.484 16.5 -6.59 1 93.94 126 GLU A C 1
ATOM 987 O O . GLU A 1 126 ? 16 16.125 -7.66 1 93.94 126 GLU A O 1
ATOM 992 N N . LEU A 1 127 ? 15.766 16.641 -5.586 1 97.25 127 LEU A N 1
ATOM 993 C CA . LEU A 1 127 ? 14.477 15.977 -5.477 1 97.25 127 LEU A CA 1
ATOM 994 C C . LEU A 1 127 ? 13.383 16.797 -6.16 1 97.25 127 LEU A C 1
ATOM 996 O O . LEU A 1 127 ? 12.508 16.234 -6.828 1 97.25 127 LEU A O 1
ATOM 1000 N N . PRO A 1 128 ? 13.422 18.156 -6.129 1 96.75 128 PRO A N 1
ATOM 1001 C CA . PRO A 1 128 ? 12.312 18.922 -6.695 1 96.75 128 PRO A CA 1
ATOM 1002 C C . PRO A 1 128 ? 12.164 18.719 -8.203 1 96.75 128 PRO A C 1
ATOM 1004 O O . PRO A 1 128 ? 11.062 18.438 -8.68 1 96.75 128 PRO A O 1
ATOM 1007 N N . PRO A 1 129 ? 13.273 18.781 -9.016 1 97.69 129 PRO A N 1
ATOM 1008 C CA . PRO A 1 129 ? 13.078 18.516 -10.445 1 97.69 129 PRO A CA 1
ATOM 1009 C C . PRO A 1 129 ? 12.586 17.094 -10.711 1 97.69 129 PRO A C 1
ATOM 1011 O O . PRO A 1 129 ? 11.836 16.859 -11.672 1 97.69 129 PRO A O 1
ATOM 1014 N N . ARG A 1 130 ? 12.977 16.141 -9.914 1 98.38 130 ARG A N 1
ATOM 1015 C CA . ARG A 1 130 ? 12.508 14.766 -10.039 1 98.38 130 ARG A CA 1
ATOM 1016 C C . ARG A 1 130 ? 11.016 14.672 -9.758 1 98.38 130 ARG A C 1
ATOM 1018 O O . ARG A 1 130 ? 10.297 13.922 -10.43 1 98.38 130 ARG A O 1
ATOM 1025 N N . GLN A 1 131 ? 10.586 15.391 -8.758 1 98.38 131 GLN A N 1
ATOM 1026 C CA . GLN A 1 131 ? 9.156 15.438 -8.461 1 98.38 131 GLN A CA 1
ATOM 1027 C C . GLN A 1 131 ? 8.359 15.906 -9.68 1 98.38 131 GLN A C 1
ATOM 1029 O O . GLN A 1 131 ? 7.324 15.32 -10.008 1 98.38 131 GLN A O 1
ATOM 1034 N N . LEU A 1 132 ? 8.812 16.969 -10.297 1 98.19 132 LEU A N 1
ATOM 1035 C CA . LEU A 1 132 ? 8.102 17.547 -11.438 1 98.19 132 LEU A CA 1
ATOM 1036 C C . LEU A 1 132 ? 8.031 16.547 -12.586 1 98.19 132 LEU A C 1
ATOM 1038 O O . LEU A 1 132 ? 6.98 16.391 -13.211 1 98.19 132 LEU A O 1
ATOM 1042 N N . GLU A 1 133 ? 9.133 15.898 -12.883 1 98.69 133 GLU A N 1
ATOM 1043 C CA . GLU A 1 133 ? 9.156 14.93 -13.969 1 98.69 133 GLU A CA 1
ATOM 1044 C C . GLU A 1 133 ? 8.258 13.734 -13.656 1 98.69 133 GLU A C 1
ATOM 1046 O O . GLU A 1 133 ? 7.539 13.242 -14.531 1 98.69 133 GLU A O 1
ATOM 1051 N N . ALA A 1 134 ? 8.32 13.266 -12.406 1 98.81 134 ALA A N 1
ATOM 1052 C CA . ALA A 1 134 ? 7.465 12.148 -12 1 98.81 134 ALA A CA 1
ATOM 1053 C C . ALA A 1 134 ? 5.988 12.5 -12.172 1 98.81 134 ALA A C 1
ATOM 1055 O O . ALA A 1 134 ? 5.215 11.703 -12.711 1 98.81 134 ALA A O 1
ATOM 1056 N N . LEU A 1 135 ? 5.656 13.672 -11.695 1 98.56 135 LEU A N 1
ATOM 1057 C CA . LEU A 1 135 ? 4.273 14.117 -11.781 1 98.56 135 LEU A CA 1
ATOM 1058 C C . LEU A 1 135 ? 3.822 14.195 -13.242 1 98.56 135 LEU A C 1
ATOM 1060 O O . LEU A 1 135 ? 2.703 13.797 -13.57 1 98.56 135 LEU A O 1
ATOM 1064 N N . HIS A 1 136 ? 4.637 14.688 -14.086 1 98.44 136 HIS A N 1
ATOM 1065 C CA . HIS A 1 136 ? 4.352 14.758 -15.508 1 98.44 136 HIS A CA 1
ATOM 1066 C C . HIS A 1 136 ? 4.066 13.375 -16.078 1 98.44 136 HIS A C 1
ATOM 1068 O O . HIS A 1 136 ? 3.062 13.172 -16.766 1 98.44 136 HIS A O 1
ATOM 1074 N N . LEU A 1 137 ? 4.902 12.453 -15.773 1 98.88 137 LEU A N 1
ATOM 1075 C CA . LEU A 1 137 ? 4.746 11.102 -16.297 1 98.88 137 LEU A CA 1
ATOM 1076 C C . LEU A 1 137 ? 3.498 10.438 -15.727 1 98.88 137 LEU A C 1
ATOM 1078 O O . LEU A 1 137 ? 2.807 9.695 -16.438 1 98.88 137 LEU A O 1
ATOM 1082 N N . MET A 1 138 ? 3.227 10.688 -14.453 1 98.88 138 MET A N 1
ATOM 1083 C CA . MET A 1 138 ? 2.012 10.156 -13.844 1 98.88 138 MET A CA 1
ATOM 1084 C C . MET A 1 138 ? 0.771 10.664 -14.57 1 98.88 138 MET A C 1
ATOM 1086 O O . MET A 1 138 ? -0.147 9.891 -14.852 1 98.88 138 MET A O 1
ATOM 1090 N N . GLU A 1 139 ? 0.734 11.93 -14.844 1 98.25 139 GLU A N 1
ATOM 1091 C CA . GLU A 1 139 ? -0.401 12.516 -15.547 1 98.25 139 GLU A CA 1
ATOM 1092 C C . GLU A 1 139 ? -0.559 11.914 -16.938 1 98.25 139 GLU A C 1
ATOM 1094 O O . GLU A 1 139 ? -1.678 11.664 -17.391 1 98.25 139 GLU A O 1
ATOM 1099 N N . ARG A 1 140 ? 0.561 11.68 -17.625 1 98.38 140 ARG A N 1
ATOM 1100 C CA . ARG A 1 140 ? 0.517 11.031 -18.938 1 98.38 140 ARG A CA 1
ATOM 1101 C C . ARG A 1 140 ? -0.081 9.633 -18.828 1 98.38 140 ARG A C 1
ATOM 1103 O O . ARG A 1 140 ? -0.897 9.234 -19.672 1 98.38 140 ARG A O 1
ATOM 1110 N N . VAL A 1 141 ? 0.306 8.922 -17.828 1 98.69 141 VAL A N 1
ATOM 1111 C CA . VAL A 1 141 ? -0.215 7.578 -17.594 1 98.69 141 VAL A CA 1
ATOM 1112 C C . VAL A 1 141 ? -1.725 7.641 -17.375 1 98.69 141 VAL A C 1
ATOM 1114 O O . VAL A 1 141 ? -2.473 6.836 -17.938 1 98.69 141 VAL A O 1
ATOM 1117 N N . TRP A 1 142 ? -2.219 8.617 -16.594 1 98.44 142 TRP A N 1
ATOM 1118 C CA . TRP A 1 142 ? -3.627 8.727 -16.234 1 98.44 142 TRP A CA 1
ATOM 1119 C C . TRP A 1 142 ? -4.477 9.102 -17.453 1 98.44 142 TRP A C 1
ATOM 1121 O O . TRP A 1 142 ? -5.691 8.898 -17.453 1 98.44 142 TRP A O 1
ATOM 1131 N N . GLU A 1 143 ? -3.854 9.617 -18.516 1 97.25 143 GLU A N 1
ATOM 1132 C CA . GLU A 1 143 ? -4.582 9.938 -19.734 1 97.25 143 GLU A CA 1
ATOM 1133 C C . GLU A 1 143 ? -5.02 8.672 -20.469 1 97.25 143 GLU A C 1
ATOM 1135 O O . GLU A 1 143 ? -5.992 8.688 -21.219 1 97.25 143 GLU A O 1
ATOM 1140 N N . GLY A 1 144 ? -4.223 7.609 -20.344 1 95.88 144 GLY A N 1
ATOM 1141 C CA . GLY A 1 144 ? -4.598 6.336 -20.938 1 95.88 144 GLY A CA 1
ATOM 1142 C C . GLY A 1 144 ? -4.375 6.277 -22.438 1 95.88 144 GLY A C 1
ATOM 1143 O O . GLY A 1 144 ? -5.016 5.492 -23.141 1 95.88 144 GLY A O 1
ATOM 1144 N N . LYS A 1 145 ? -3.52 7.141 -22.984 1 96.5 145 LYS A N 1
ATOM 1145 C CA . LYS A 1 145 ? -3.16 7.148 -24.406 1 96.5 145 LYS A CA 1
ATOM 1146 C C . LYS A 1 145 ? -1.744 6.617 -24.609 1 96.5 145 LYS A C 1
ATOM 1148 O O . LYS A 1 145 ? -0.856 6.863 -23.797 1 96.5 145 LYS A O 1
ATOM 1153 N N . PRO A 1 146 ? -1.555 5.988 -25.688 1 95.81 146 PRO A N 1
ATOM 1154 C CA . PRO A 1 146 ? -0.248 5.375 -25.938 1 95.81 146 PRO A CA 1
ATOM 1155 C C . PRO A 1 146 ? 0.883 6.398 -26 1 95.81 146 PRO A C 1
ATOM 1157 O O . PRO A 1 146 ? 0.741 7.445 -26.625 1 95.81 146 PRO A O 1
ATOM 1160 N N . PHE A 1 147 ? 1.989 6.109 -25.266 1 97 147 PHE A N 1
ATOM 1161 C CA . PHE A 1 147 ? 3.229 6.875 -25.359 1 97 147 PHE A CA 1
ATOM 1162 C C . PHE A 1 147 ? 4.402 6.062 -24.828 1 97 147 PHE A C 1
ATOM 1164 O O . PHE A 1 147 ? 4.215 4.992 -24.25 1 97 147 PHE A O 1
ATOM 1171 N N . LEU A 1 148 ? 5.531 6.379 -25.125 1 96.69 148 LEU A N 1
ATOM 1172 C CA . LEU A 1 148 ? 6.793 5.918 -24.547 1 96.69 148 LEU A CA 1
ATOM 1173 C C . LEU A 1 148 ? 7.773 7.074 -24.391 1 96.69 148 LEU A C 1
ATOM 1175 O O . LEU A 1 148 ? 8.156 7.707 -25.375 1 96.69 148 LEU A O 1
ATOM 1179 N N . GLU A 1 149 ? 8.141 7.371 -23.156 1 98.19 149 GLU A N 1
ATOM 1180 C CA . GLU A 1 149 ? 8.938 8.562 -22.875 1 98.19 149 GLU A CA 1
ATOM 1181 C C . GLU A 1 149 ? 10.062 8.266 -21.891 1 98.19 149 GLU A C 1
ATOM 1183 O O . GLU A 1 149 ? 9.852 7.578 -20.891 1 98.19 149 GLU A O 1
ATOM 1188 N N . LYS A 1 150 ? 11.25 8.594 -22.281 1 97.62 150 LYS A N 1
ATOM 1189 C CA . LYS A 1 150 ? 12.398 8.586 -21.391 1 97.62 150 LYS A CA 1
ATOM 1190 C C . LYS A 1 150 ? 12.836 10.008 -21.047 1 97.62 150 LYS A C 1
ATOM 1192 O O . LYS A 1 150 ? 13.344 10.734 -21.906 1 97.62 150 LYS A O 1
ATOM 1197 N N . GLY A 1 151 ? 12.594 10.383 -19.75 1 98.06 151 GLY A N 1
ATOM 1198 C CA . GLY A 1 151 ? 13.008 11.695 -19.297 1 98.06 151 GLY A CA 1
ATOM 1199 C C . GLY A 1 151 ? 14.422 11.719 -18.734 1 98.06 151 GLY A C 1
ATOM 1200 O O . GLY A 1 151 ? 15.211 10.812 -19 1 98.06 151 GLY A O 1
ATOM 1201 N N . THR A 1 152 ? 14.758 12.797 -18.047 1 98.06 152 THR A N 1
ATOM 1202 C CA . THR A 1 152 ? 16.062 12.953 -17.422 1 98.06 152 THR A CA 1
ATOM 1203 C C . THR A 1 152 ? 16.25 11.969 -16.266 1 98.06 152 THR A C 1
ATOM 1205 O O . THR A 1 152 ? 17.328 11.406 -16.078 1 98.06 152 THR A O 1
ATOM 1208 N N . TYR A 1 153 ? 15.117 11.711 -15.531 1 97.94 153 TYR A N 1
ATOM 1209 C CA . TYR A 1 153 ? 15.242 10.969 -14.281 1 97.94 153 TYR A CA 1
ATOM 1210 C C . TYR A 1 153 ? 14.461 9.656 -14.344 1 97.94 153 TYR A C 1
ATOM 1212 O O . TYR A 1 153 ? 14.828 8.68 -13.688 1 97.94 153 TYR A O 1
ATOM 1220 N N . PHE A 1 154 ? 13.344 9.711 -15.109 1 98.44 154 PHE A N 1
ATOM 1221 C CA . PHE A 1 154 ? 12.422 8.586 -15.125 1 98.44 154 PHE A CA 1
ATOM 1222 C C . PHE A 1 154 ? 12.008 8.25 -16.547 1 98.44 154 PHE A C 1
ATOM 1224 O O . PHE A 1 154 ? 12.383 8.945 -17.5 1 98.44 154 PHE A O 1
ATOM 1231 N N . GLN A 1 155 ? 11.398 7.121 -16.688 1 98.62 155 GLN A N 1
ATOM 1232 C CA . GLN A 1 155 ? 10.742 6.715 -17.922 1 98.62 155 GLN A CA 1
ATOM 1233 C C . GLN A 1 155 ? 9.375 6.098 -17.641 1 98.62 155 GLN A C 1
ATOM 1235 O O . GLN A 1 155 ? 9.125 5.602 -16.547 1 98.62 155 GLN A O 1
ATOM 1240 N N . ALA A 1 156 ? 8.445 6.172 -18.578 1 98.75 156 ALA A N 1
ATOM 1241 C CA . ALA A 1 156 ? 7.121 5.562 -18.516 1 98.75 156 ALA A CA 1
ATOM 1242 C C . ALA A 1 156 ? 6.504 5.449 -19.906 1 98.75 156 ALA A C 1
ATOM 1244 O O . ALA A 1 156 ? 7.047 5.977 -20.875 1 98.75 156 ALA A O 1
ATOM 1245 N N . GLY A 1 157 ? 5.477 4.746 -19.953 1 97.81 157 GLY A N 1
ATOM 1246 C CA . GLY A 1 157 ? 4.703 4.602 -21.172 1 97.81 157 GLY A CA 1
ATOM 1247 C C . GLY A 1 157 ? 3.273 4.16 -20.922 1 97.81 157 GLY A C 1
ATOM 1248 O O . GLY A 1 157 ? 2.807 4.152 -19.781 1 97.81 157 GLY A O 1
ATOM 1249 N N . PHE A 1 158 ? 2.609 3.906 -21.969 1 97.19 158 PHE A N 1
ATOM 1250 C CA . PHE A 1 158 ? 1.279 3.309 -22 1 97.19 158 PHE A CA 1
ATOM 1251 C C . PHE A 1 158 ? 1.067 2.514 -23.281 1 97.19 158 PHE A C 1
ATOM 1253 O O . PHE A 1 158 ? 1.339 3.01 -24.375 1 97.19 158 PHE A O 1
ATOM 1260 N N . PRO A 1 159 ? 0.611 1.31 -23.047 1 93.94 159 PRO A N 1
ATOM 1261 C CA . PRO A 1 159 ? 0.522 0.458 -24.234 1 93.94 159 PRO A CA 1
ATOM 1262 C C . PRO A 1 159 ? -0.601 0.879 -25.188 1 93.94 159 PRO A C 1
ATOM 1264 O O . PRO A 1 159 ? -1.63 1.393 -24.734 1 93.94 159 PRO A O 1
ATOM 1267 N N . GLY A 1 160 ? -0.367 0.702 -26.484 1 89.44 160 GLY A N 1
ATOM 1268 C CA . GLY A 1 160 ? -1.352 0.923 -27.531 1 89.44 160 GLY A CA 1
ATOM 1269 C C . GLY A 1 160 ? -1.463 -0.238 -28.5 1 89.44 160 GLY A C 1
ATOM 1270 O O . GLY A 1 160 ? -0.777 -1.251 -28.359 1 89.44 160 GLY A O 1
ATOM 1271 N N . PRO A 1 161 ? -2.408 -0.135 -29.438 1 83.31 161 PRO A N 1
ATOM 1272 C CA . PRO A 1 161 ? -2.629 -1.221 -30.391 1 83.31 161 PRO A CA 1
ATOM 1273 C C . PRO A 1 161 ? -1.361 -1.6 -31.156 1 83.31 161 PRO A C 1
ATOM 1275 O O . PRO A 1 161 ? -1.163 -2.771 -31.484 1 83.31 161 PRO A O 1
ATOM 1278 N N . ASP A 1 162 ? -0.451 -0.691 -31.406 1 80.62 162 ASP A N 1
ATOM 1279 C CA . ASP A 1 162 ? 0.742 -0.936 -32.219 1 80.62 162 ASP A CA 1
ATOM 1280 C C . ASP A 1 162 ? 1.849 -1.572 -31.375 1 80.62 162 ASP A C 1
ATOM 1282 O O . ASP A 1 162 ? 2.838 -2.066 -31.906 1 80.62 162 ASP A O 1
ATOM 1286 N N . THR A 1 163 ? 1.72 -1.432 -30.094 1 78.12 163 THR A N 1
ATOM 1287 C CA . THR A 1 163 ? 2.779 -1.914 -29.203 1 78.12 163 THR A CA 1
ATOM 1288 C C . THR A 1 163 ? 2.338 -3.174 -28.469 1 78.12 163 THR A C 1
ATOM 1290 O O . THR A 1 163 ? 3.115 -3.766 -27.719 1 78.12 163 THR A O 1
ATOM 1293 N N . MET A 1 164 ? 1.049 -3.406 -28.641 1 67.62 164 MET A N 1
ATOM 1294 C CA . MET A 1 164 ? 0.496 -4.535 -27.891 1 67.62 164 MET A CA 1
ATOM 1295 C C . MET A 1 164 ? 0.968 -5.859 -28.484 1 67.62 164 MET A C 1
ATOM 1297 O O . MET A 1 164 ? 1.027 -6.016 -29.703 1 67.62 164 MET A O 1
ATOM 1301 N N . PRO A 1 165 ? 1.439 -6.625 -27.516 1 60.31 165 PRO A N 1
ATOM 1302 C CA . PRO A 1 165 ? 1.858 -7.949 -27.984 1 60.31 165 PRO A CA 1
ATOM 1303 C C . PRO A 1 165 ? 0.754 -8.68 -28.75 1 60.31 165 PRO A C 1
ATOM 1305 O O . PRO A 1 165 ? -0.397 -8.234 -28.75 1 60.31 165 PRO A O 1
ATOM 1308 N N . GLU A 1 166 ? 1.189 -9.836 -29.266 1 59.44 166 GLU A N 1
ATOM 1309 C CA . GLU A 1 166 ? 0.507 -10.727 -30.203 1 59.44 166 GLU A CA 1
ATOM 1310 C C . GLU A 1 166 ? -0.755 -11.312 -29.578 1 59.44 166 GLU A C 1
ATOM 1312 O O . GLU A 1 166 ? -1.457 -12.109 -30.203 1 59.44 166 GLU A O 1
ATOM 1317 N N . TYR A 1 167 ? -1.036 -10.992 -28.297 1 62.97 167 TYR A N 1
ATOM 1318 C CA . TYR A 1 167 ? -2.334 -11.469 -27.844 1 62.97 167 TYR A CA 1
ATOM 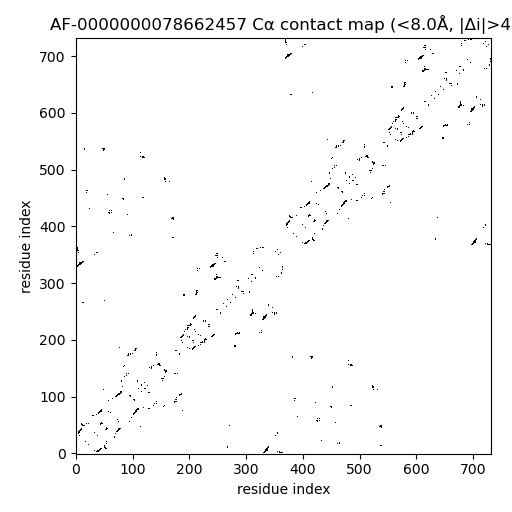1319 C C . TYR A 1 167 ? -3.168 -10.328 -27.281 1 62.97 167 TYR A C 1
ATOM 1321 O O . TYR A 1 167 ? -2.625 -9.305 -26.859 1 62.97 167 TYR A O 1
ATOM 1329 N N . ASP A 1 168 ? -4.406 -10.531 -27.469 1 72.25 168 ASP A N 1
ATOM 1330 C CA . ASP A 1 168 ? -5.379 -9.523 -27.062 1 72.25 168 ASP A CA 1
ATOM 1331 C C . ASP A 1 168 ? -5.457 -9.406 -25.547 1 72.25 168 ASP A C 1
ATOM 1333 O O . ASP A 1 168 ? -5.734 -10.391 -24.859 1 72.25 168 ASP A O 1
ATOM 1337 N N . VAL A 1 169 ? -4.957 -8.289 -25.047 1 81.38 169 VAL A N 1
ATOM 1338 C CA . VAL A 1 169 ? -5.039 -8.016 -23.625 1 81.38 169 VAL A CA 1
ATOM 1339 C C . VAL A 1 169 ? -5.961 -6.82 -23.375 1 81.38 169 VAL A C 1
ATOM 1341 O O . VAL A 1 169 ? -5.832 -5.785 -24.031 1 81.38 169 VAL A O 1
ATOM 1344 N N . ILE A 1 170 ? -6.992 -7.059 -22.547 1 90.69 170 ILE A N 1
ATOM 1345 C CA . ILE A 1 170 ? -7.805 -5.922 -22.125 1 90.69 170 ILE A CA 1
ATOM 1346 C C . ILE A 1 170 ? -7.047 -5.109 -21.078 1 90.69 170 ILE A C 1
ATOM 1348 O O . ILE A 1 170 ? -6.711 -5.625 -20.016 1 90.69 170 ILE A O 1
ATOM 1352 N N . ILE A 1 171 ? -6.758 -3.875 -21.406 1 93.88 171 ILE A N 1
ATOM 1353 C CA . ILE A 1 171 ? -5.996 -3.018 -20.5 1 93.88 171 ILE A CA 1
ATOM 1354 C C . ILE A 1 171 ? -6.902 -2.494 -19.391 1 93.88 171 ILE A C 1
ATOM 1356 O O . ILE A 1 171 ? -8 -1.998 -19.672 1 93.88 171 ILE A O 1
ATOM 1360 N N . ALA A 1 172 ? -6.422 -2.637 -18.203 1 95.56 172 ALA A N 1
ATOM 1361 C CA . ALA A 1 172 ? -7.172 -2.148 -17.047 1 95.56 172 ALA A CA 1
ATOM 1362 C C . ALA A 1 172 ? -7.211 -0.623 -17.031 1 95.56 172 ALA A C 1
ATOM 1364 O O . ALA A 1 172 ? -6.238 0.035 -17.391 1 95.56 172 ALA A O 1
ATOM 1365 N N . ASP A 1 173 ? -8.359 -0.076 -16.641 1 96.06 173 ASP A N 1
ATOM 1366 C CA . ASP A 1 173 ? -8.414 1.348 -16.312 1 96.06 173 ASP A CA 1
ATOM 1367 C C . ASP A 1 173 ? -8.055 1.594 -14.859 1 96.06 173 ASP A C 1
ATOM 1369 O O . ASP A 1 173 ? -8.875 1.387 -13.969 1 96.06 173 ASP A O 1
ATOM 1373 N N . ASN A 1 174 ? -6.879 2.041 -14.648 1 97.31 174 ASN A N 1
ATOM 1374 C CA . ASN A 1 174 ? -6.422 2.379 -13.305 1 97.31 174 ASN A CA 1
ATOM 1375 C C . ASN A 1 174 ? -6.188 3.879 -13.156 1 97.31 174 ASN A C 1
ATOM 1377 O O . ASN A 1 174 ? -5.258 4.301 -12.469 1 97.31 174 ASN A O 1
ATOM 1381 N N . SER A 1 175 ? -6.941 4.684 -13.914 1 97.81 175 SER A N 1
ATOM 1382 C CA . SER A 1 175 ? -6.941 6.125 -13.688 1 97.81 175 SER A CA 1
ATOM 1383 C C . SER A 1 175 ? -7.707 6.484 -12.422 1 97.81 175 SER A C 1
ATOM 1385 O O . SER A 1 175 ? -8.453 5.664 -11.891 1 97.81 175 SER A O 1
ATOM 1387 N N . PRO A 1 176 ? -7.484 7.68 -11.906 1 98.31 176 PRO A N 1
ATOM 1388 C CA . PRO A 1 176 ? -8.211 8.07 -10.695 1 98.31 176 PRO A CA 1
ATOM 1389 C C . PRO A 1 176 ? -9.727 7.992 -10.859 1 98.31 176 PRO A C 1
ATOM 1391 O O . PRO A 1 176 ? -10.234 8.148 -11.977 1 98.31 176 PRO A O 1
ATOM 1394 N N . TYR A 1 177 ? -10.445 7.734 -9.75 1 98.31 177 TYR A N 1
ATOM 1395 C CA . TYR A 1 177 ? -11.906 7.684 -9.742 1 98.31 177 TYR A CA 1
ATOM 1396 C C . TYR A 1 177 ? -12.5 8.945 -10.352 1 98.31 177 TYR A C 1
ATOM 1398 O O . TYR A 1 177 ? -12.211 10.055 -9.898 1 98.31 177 TYR A O 1
ATOM 1406 N N . GLY A 1 178 ? -13.273 8.867 -11.391 1 97 178 GLY A N 1
ATOM 1407 C CA . GLY A 1 178 ? -13.852 10.016 -12.07 1 97 178 GLY A CA 1
ATOM 1408 C C . GLY A 1 178 ? -12.875 10.703 -13.008 1 97 178 GLY A C 1
ATOM 1409 O O . GLY A 1 178 ? -13.188 11.758 -13.57 1 97 178 GLY A O 1
ATOM 1410 N N . GLY A 1 179 ? -11.648 10.156 -13.141 1 96.69 179 GLY A N 1
ATOM 1411 C CA . GLY A 1 179 ? -10.648 10.727 -14.031 1 96.69 179 GLY A CA 1
ATOM 1412 C C . GLY A 1 179 ? -9.719 11.703 -13.344 1 96.69 179 GLY A C 1
ATOM 1413 O O . GLY A 1 179 ? -9.969 12.109 -12.203 1 96.69 179 GLY A O 1
ATOM 1414 N N . ARG A 1 180 ? -8.633 12.039 -14.016 1 96.06 180 ARG A N 1
ATOM 1415 C CA . ARG A 1 180 ? -7.598 12.914 -13.477 1 96.06 180 ARG A CA 1
ATOM 1416 C C . ARG A 1 180 ? -8.18 14.25 -13.023 1 96.06 180 ARG A C 1
ATOM 1418 O O . ARG A 1 180 ? -7.777 14.797 -12 1 96.06 180 ARG A O 1
ATOM 1425 N N . ASP A 1 181 ? -9.125 14.766 -13.695 1 94.69 181 ASP A N 1
ATOM 1426 C CA . ASP A 1 181 ? -9.672 16.094 -13.414 1 94.69 181 ASP A CA 1
ATOM 1427 C C . ASP A 1 181 ? -10.469 16.094 -12.117 1 94.69 181 ASP A C 1
ATOM 1429 O O . ASP A 1 181 ? -10.688 17.141 -11.516 1 94.69 181 ASP A O 1
ATOM 1433 N N . ASN A 1 182 ? -10.859 14.914 -11.688 1 96.25 182 ASN A N 1
ATOM 1434 C CA . ASN A 1 182 ? -11.656 14.812 -10.469 1 96.25 182 ASN A CA 1
ATOM 1435 C C . ASN A 1 182 ? -10.789 14.484 -9.258 1 96.25 182 ASN A C 1
ATOM 1437 O O . ASN A 1 182 ? -11.305 14.359 -8.141 1 96.25 182 ASN A O 1
ATOM 1441 N N . LEU A 1 183 ? -9.5 14.359 -9.469 1 98.06 183 LEU A N 1
ATOM 1442 C CA . LEU A 1 183 ? -8.57 14.078 -8.383 1 98.06 183 LEU A CA 1
ATOM 1443 C C . LEU A 1 183 ? -7.992 15.367 -7.809 1 98.06 183 LEU A C 1
ATOM 1445 O O . LEU A 1 183 ? -7.188 16.031 -8.461 1 98.06 183 LEU A O 1
ATOM 1449 N N . GLU A 1 184 ? -8.438 15.742 -6.637 1 98.31 184 GLU A N 1
ATOM 1450 C CA . GLU A 1 184 ? -7.793 16.859 -5.949 1 98.31 184 GLU A CA 1
ATOM 1451 C C . GLU A 1 184 ? -6.348 16.531 -5.59 1 98.31 184 GLU A C 1
ATOM 1453 O O . GLU A 1 184 ? -6.062 15.438 -5.094 1 98.31 184 GLU A O 1
ATOM 1458 N N . ILE A 1 185 ? -5.504 17.406 -5.902 1 98.56 185 ILE A N 1
ATOM 1459 C CA . ILE A 1 185 ? -4.117 17.312 -5.457 1 98.56 185 ILE A CA 1
ATOM 1460 C C . ILE A 1 185 ? -3.814 18.438 -4.465 1 98.56 185 ILE A C 1
ATOM 1462 O O . ILE A 1 185 ? -4.312 19.547 -4.617 1 98.56 185 ILE A O 1
ATOM 1466 N N . ALA A 1 186 ? -3.055 18.125 -3.451 1 98.62 186 ALA A N 1
ATOM 1467 C CA . ALA A 1 186 ? -2.76 19.094 -2.393 1 98.62 186 ALA A CA 1
ATOM 1468 C C . ALA A 1 186 ? -1.268 19.109 -2.07 1 98.62 186 ALA A C 1
ATOM 1470 O O . ALA A 1 186 ? -0.55 18.156 -2.361 1 98.62 186 ALA A O 1
ATOM 1471 N N . VAL A 1 187 ? -0.825 20.219 -1.56 1 98.19 187 VAL A N 1
ATOM 1472 C CA . VAL A 1 187 ? 0.578 20.453 -1.233 1 98.19 187 VAL A CA 1
ATOM 1473 C C . VAL A 1 187 ? 0.686 21.109 0.137 1 98.19 187 VAL A C 1
ATOM 1475 O O . VAL A 1 187 ? -0.097 22.016 0.464 1 98.19 187 VAL A O 1
ATOM 1478 N N . THR A 1 188 ? 1.648 20.625 0.891 1 95.81 188 THR A N 1
ATOM 1479 C CA . THR A 1 188 ? 1.887 21.203 2.211 1 95.81 188 THR A CA 1
ATOM 1480 C C . THR A 1 188 ? 2.932 22.312 2.139 1 95.81 188 THR A C 1
ATOM 1482 O O . THR A 1 188 ? 3.906 22.203 1.394 1 95.81 188 THR A O 1
ATOM 1485 N N . GLY A 1 189 ? 2.707 23.344 2.879 1 92.75 189 GLY A N 1
ATOM 1486 C CA . GLY A 1 189 ? 3.674 24.422 3.086 1 92.75 189 GLY A CA 1
ATOM 1487 C C . GLY A 1 189 ? 4.121 24.547 4.531 1 92.75 189 GLY A C 1
ATOM 1488 O O . GLY A 1 189 ? 3.297 24.5 5.445 1 92.75 189 GLY A O 1
ATOM 1489 N N . LEU A 1 190 ? 5.422 24.688 4.703 1 88.69 190 LEU A N 1
ATOM 1490 C CA . LEU A 1 190 ? 5.973 24.828 6.047 1 88.69 190 LEU A CA 1
ATOM 1491 C C . LEU A 1 190 ? 6.598 26.203 6.25 1 88.69 190 LEU A C 1
ATOM 1493 O O . LEU A 1 190 ? 6.113 27 7.059 1 88.69 190 LEU A O 1
ATOM 1497 N N . SER A 1 191 ? 7.531 26.516 5.371 1 86.62 191 SER A N 1
ATOM 1498 C CA . SER A 1 191 ? 8.258 27.766 5.508 1 86.62 191 SER A CA 1
ATOM 1499 C C . SER A 1 191 ? 7.422 28.953 5.035 1 86.62 191 SER A C 1
ATOM 1501 O O . SER A 1 191 ? 6.598 28.812 4.133 1 86.62 191 SER A O 1
ATOM 1503 N N . GLN A 1 192 ? 7.695 30.047 5.652 1 87.38 192 GLN A N 1
ATOM 1504 C CA . GLN A 1 192 ? 6.945 31.266 5.32 1 87.38 192 GLN A CA 1
ATOM 1505 C C . GLN A 1 192 ? 7.078 31.594 3.838 1 87.38 192 GLN A C 1
ATOM 1507 O O . GLN A 1 192 ? 6.086 31.906 3.174 1 87.38 192 GLN A O 1
ATOM 1512 N N . ASN A 1 193 ? 8.32 31.625 3.344 1 84.56 193 ASN A N 1
ATOM 1513 C CA . ASN A 1 193 ? 8.555 31.797 1.912 1 84.56 193 ASN A CA 1
ATOM 1514 C C . ASN A 1 193 ? 8.539 30.453 1.177 1 84.56 193 ASN A C 1
ATOM 1516 O O . ASN A 1 193 ? 9.57 30 0.692 1 84.56 193 ASN A O 1
ATOM 1520 N N . SER A 1 194 ? 7.363 29.969 0.955 1 87.12 194 SER A N 1
ATOM 1521 C CA . SER A 1 194 ? 7.211 28.578 0.533 1 87.12 194 SER A CA 1
ATOM 1522 C C . SER A 1 194 ? 7.133 28.469 -0.986 1 87.12 194 SER A C 1
ATOM 1524 O O . SER A 1 194 ? 6.152 28.906 -1.596 1 87.12 194 SER A O 1
ATOM 1526 N N . SER A 1 195 ? 8.094 27.875 -1.606 1 91.31 195 SER A N 1
ATOM 1527 C CA . SER A 1 195 ? 8.023 27.547 -3.025 1 91.31 195 SER A CA 1
ATOM 1528 C C . SER A 1 195 ? 6.926 26.516 -3.303 1 91.31 195 SER A C 1
ATOM 1530 O O . SER A 1 195 ? 6.387 26.469 -4.41 1 91.31 195 SER A O 1
ATOM 1532 N N . SER A 1 196 ? 6.57 25.781 -2.26 1 94.62 196 SER A N 1
ATOM 1533 C CA . SER A 1 196 ? 5.512 24.781 -2.379 1 94.62 196 SER A CA 1
ATOM 1534 C C . SER A 1 196 ? 4.156 25.438 -2.611 1 94.62 196 SER A C 1
ATOM 1536 O O . SER A 1 196 ? 3.342 24.938 -3.389 1 94.62 196 SER A O 1
ATOM 1538 N N . MET A 1 197 ? 3.939 26.594 -1.946 1 97.31 197 MET A N 1
ATOM 1539 C CA . MET A 1 197 ? 2.668 27.297 -2.109 1 97.31 197 MET A CA 1
ATOM 1540 C C . MET A 1 197 ? 2.539 27.859 -3.518 1 97.31 197 MET A C 1
ATOM 1542 O O . MET A 1 197 ? 1.457 27.828 -4.109 1 97.31 197 MET A O 1
ATOM 1546 N N . LYS A 1 198 ? 3.631 28.391 -4.023 1 97.56 198 LYS A N 1
ATOM 1547 C CA . LYS A 1 198 ? 3.627 28.875 -5.402 1 97.56 198 LYS A CA 1
ATOM 1548 C C . LYS A 1 198 ? 3.357 27.75 -6.383 1 97.56 198 LYS A C 1
ATOM 1550 O O . LYS A 1 198 ? 2.525 27.875 -7.285 1 97.56 198 LYS A O 1
ATOM 1555 N N . PHE A 1 199 ? 4.043 26.672 -6.211 1 97.44 199 PHE A N 1
ATOM 1556 C CA . PHE A 1 199 ? 3.863 25.469 -7.016 1 97.44 199 PHE A CA 1
ATOM 1557 C C . PHE A 1 199 ? 2.408 25.016 -7.004 1 97.44 199 PHE A C 1
ATOM 1559 O O . PHE A 1 199 ? 1.824 24.75 -8.055 1 97.44 199 PHE A O 1
ATOM 1566 N N . ALA A 1 200 ? 1.803 24.922 -5.836 1 98.31 200 ALA A N 1
ATOM 1567 C CA . ALA A 1 200 ? 0.414 24.5 -5.68 1 98.31 200 ALA A CA 1
ATOM 1568 C C . ALA A 1 200 ? -0.535 25.438 -6.41 1 98.31 200 ALA A C 1
ATOM 1570 O O . ALA A 1 200 ? -1.4 25 -7.168 1 98.31 200 ALA A O 1
ATOM 1571 N N . GLY A 1 201 ? -0.317 26.719 -6.184 1 98.38 201 GLY A N 1
ATOM 1572 C CA . GLY A 1 201 ? -1.196 27.703 -6.789 1 98.38 201 GLY A CA 1
ATOM 1573 C C . GLY A 1 201 ? -1.161 27.688 -8.305 1 98.38 201 GLY A C 1
ATOM 1574 O O . GLY A 1 201 ? -2.209 27.703 -8.953 1 98.38 201 GLY A O 1
ATOM 1575 N N . GLU A 1 202 ? 0.026 27.594 -8.859 1 98 202 GLU A N 1
ATOM 1576 C CA . GLU A 1 202 ? 0.197 27.625 -10.305 1 98 202 GLU A CA 1
ATOM 1577 C C . GLU A 1 202 ? -0.503 26.438 -10.977 1 98 202 GLU A C 1
ATOM 1579 O O . GLU A 1 202 ? -0.813 26.484 -12.164 1 98 202 GLU A O 1
ATOM 1584 N N . ARG A 1 203 ? -0.857 25.469 -10.172 1 97.25 203 ARG A N 1
ATOM 1585 C CA . ARG A 1 203 ? -1.38 24.219 -10.742 1 97.25 203 ARG A CA 1
ATOM 1586 C C . ARG A 1 203 ? -2.797 23.953 -10.25 1 97.25 203 ARG A C 1
ATOM 1588 O O . ARG A 1 203 ? -3.336 22.859 -10.469 1 97.25 203 ARG A O 1
ATOM 1595 N N . ASP A 1 204 ? -3.297 24.859 -9.5 1 98.12 204 ASP A N 1
ATOM 1596 C CA . ASP A 1 204 ? -4.637 24.734 -8.945 1 98.12 204 ASP A CA 1
ATOM 1597 C C . ASP A 1 204 ? -4.707 23.578 -7.941 1 98.12 204 ASP A C 1
ATOM 1599 O O . ASP A 1 204 ? -5.715 22.875 -7.871 1 98.12 204 ASP A O 1
ATOM 1603 N N . TYR A 1 205 ? -3.592 23.312 -7.273 1 98.38 205 TYR A N 1
ATOM 1604 C CA . TYR A 1 205 ? -3.562 22.344 -6.176 1 98.38 205 TYR A CA 1
ATOM 1605 C C . TYR A 1 205 ? -3.98 23 -4.863 1 98.38 205 TYR A C 1
ATOM 1607 O O . TYR A 1 205 ? -3.832 24.203 -4.691 1 98.38 205 TYR A O 1
ATOM 1615 N N . SER A 1 206 ? -4.539 22.219 -3.963 1 98.44 206 SER A N 1
ATOM 1616 C CA . SER A 1 206 ? -4.996 22.734 -2.676 1 98.44 206 SER A CA 1
ATOM 1617 C C . SER A 1 206 ? -3.83 22.938 -1.716 1 98.44 206 SER A C 1
ATOM 1619 O O . SER A 1 206 ? -2.902 22.125 -1.677 1 98.44 206 SER A O 1
ATOM 1621 N N . PRO A 1 207 ? -3.889 24 -0.939 1 98.12 207 PRO A N 1
ATOM 1622 C CA . PRO A 1 207 ? -2.818 24.297 0.018 1 98.12 207 PRO A CA 1
ATOM 1623 C C . PRO A 1 207 ? -3.123 23.766 1.419 1 98.12 207 PRO A C 1
ATOM 1625 O O . PRO A 1 207 ? -4.254 23.891 1.897 1 98.12 207 PRO A O 1
ATOM 1628 N N . ILE A 1 208 ? -2.191 23.172 2.025 1 97.69 208 ILE A N 1
ATOM 1629 C CA . ILE A 1 208 ? -2.229 22.828 3.439 1 97.69 208 ILE A CA 1
ATOM 1630 C C . ILE A 1 208 ? -1.091 23.531 4.176 1 97.69 208 ILE A C 1
ATOM 1632 O O . ILE A 1 208 ? 0.084 23.281 3.891 1 97.69 208 ILE A O 1
ATOM 1636 N N . SER A 1 209 ? -1.395 24.359 5.102 1 95.81 209 SER A N 1
ATOM 1637 C CA . SER A 1 209 ? -0.434 25.172 5.836 1 95.81 209 SER A CA 1
ATOM 1638 C C . SER A 1 209 ? -0.185 24.625 7.234 1 95.81 209 SER A C 1
ATOM 1640 O O . SER A 1 209 ? -1.125 24.422 8.008 1 95.81 209 SER A O 1
ATOM 1642 N N . PHE A 1 210 ? 1.062 24.375 7.574 1 92.81 210 PHE A N 1
ATOM 1643 C CA . PHE A 1 210 ? 1.389 24.094 8.969 1 92.81 210 PHE A CA 1
ATOM 1644 C C . PHE A 1 210 ? 1.479 25.391 9.766 1 92.81 210 PHE A C 1
ATOM 1646 O O . PHE A 1 210 ? 2.15 26.344 9.352 1 92.81 210 PHE A O 1
ATOM 1653 N N . PHE A 1 211 ? 0.898 25.438 10.867 1 92.75 211 PHE A N 1
ATOM 1654 C CA . PHE A 1 211 ? 0.724 26.672 11.609 1 92.75 211 PHE A CA 1
ATOM 1655 C C . PHE A 1 211 ? 2.055 27.156 12.164 1 92.75 211 PHE A C 1
ATOM 1657 O O . PHE A 1 211 ? 2.703 26.453 12.945 1 92.75 211 PHE A O 1
ATOM 1664 N N . GLY A 1 212 ? 2.455 28.328 11.789 1 92.69 212 GLY A N 1
ATOM 1665 C CA . GLY A 1 212 ? 3.645 29 12.289 1 92.69 212 GLY A CA 1
ATOM 1666 C C . GLY A 1 212 ? 3.395 30.438 12.688 1 92.69 212 GLY A C 1
ATOM 1667 O O . GLY A 1 212 ? 4.301 31.266 12.633 1 92.69 212 GLY A O 1
ATOM 1668 N N . GLY A 1 213 ? 2.123 30.703 12.961 1 94.75 213 GLY A N 1
ATOM 1669 C CA . GLY A 1 213 ? 1.741 32.062 13.305 1 94.75 213 GLY A CA 1
ATOM 1670 C C . GLY A 1 213 ? 1.082 32.812 12.156 1 94.75 213 GLY A C 1
ATOM 1671 O O . GLY A 1 213 ? 1.023 32.312 11.031 1 94.75 213 GLY A O 1
ATOM 1672 N N . THR A 1 214 ? 0.534 34.031 12.5 1 96.44 214 THR A N 1
ATOM 1673 C CA . THR A 1 214 ? -0.269 34.781 11.555 1 96.44 214 THR A CA 1
ATOM 1674 C C . THR A 1 214 ? 0.573 35.219 10.359 1 96.44 214 THR A C 1
ATOM 1676 O O . THR A 1 214 ? 0.109 35.188 9.219 1 96.44 214 THR A O 1
ATOM 1679 N N . PRO A 1 215 ? 1.853 35.656 10.594 1 95.19 215 PRO A N 1
ATOM 1680 C CA . PRO A 1 215 ? 2.629 36.062 9.414 1 95.19 215 PRO A CA 1
ATOM 1681 C C . PRO A 1 215 ? 2.812 34.938 8.414 1 95.19 215 PRO A C 1
ATOM 1683 O O . PRO A 1 215 ? 2.688 35.125 7.203 1 95.19 215 PRO A O 1
ATOM 1686 N N . GLN A 1 216 ? 3.107 33.781 8.93 1 94.31 216 GLN A N 1
ATOM 1687 C CA . GLN A 1 216 ? 3.316 32.625 8.07 1 94.31 216 GLN A CA 1
ATOM 1688 C C . GLN A 1 216 ? 2.031 32.219 7.348 1 94.31 216 GLN A C 1
ATOM 1690 O O . GLN A 1 216 ? 2.049 31.953 6.148 1 94.31 216 GLN A O 1
ATOM 1695 N N . MET A 1 217 ? 0.914 32.219 8.016 1 95.81 217 MET A N 1
ATOM 1696 C CA . MET A 1 217 ? -0.372 31.859 7.418 1 95.81 217 MET A CA 1
ATOM 1697 C C . MET A 1 217 ? -0.733 32.844 6.301 1 95.81 217 MET A C 1
ATOM 1699 O O . MET A 1 217 ? -1.204 32.406 5.242 1 95.81 217 MET A O 1
ATOM 1703 N N . ARG A 1 218 ? -0.509 34.094 6.59 1 96.38 218 ARG A N 1
ATOM 1704 C CA . ARG A 1 218 ? -0.796 35.125 5.586 1 96.38 218 ARG A CA 1
ATOM 1705 C C . ARG A 1 218 ? 0.094 34.938 4.359 1 96.38 218 ARG A C 1
ATOM 1707 O O . ARG A 1 218 ? -0.379 35.031 3.223 1 96.38 218 ARG A O 1
ATOM 1714 N N . ALA A 1 219 ? 1.317 34.719 4.637 1 96.5 219 ALA A N 1
ATOM 1715 C CA . ALA A 1 219 ? 2.266 34.531 3.541 1 96.5 219 ALA A CA 1
ATOM 1716 C C . ALA A 1 219 ? 1.893 33.344 2.682 1 96.5 219 ALA A C 1
ATOM 1718 O O . ALA A 1 219 ? 1.971 33.406 1.452 1 96.5 219 ALA A O 1
ATOM 1719 N N . HIS A 1 220 ? 1.518 32.219 3.33 1 97.31 220 HIS A N 1
ATOM 1720 C CA . HIS A 1 220 ? 1.117 31.016 2.6 1 97.31 220 HIS A CA 1
ATOM 1721 C C . HIS A 1 220 ? -0.087 31.281 1.704 1 97.31 220 HIS A C 1
ATOM 1723 O O . HIS A 1 220 ? -0.073 30.953 0.517 1 97.31 220 HIS A O 1
ATOM 1729 N N . TRP A 1 221 ? -1.093 31.922 2.254 1 97.56 221 TRP A N 1
ATOM 1730 C CA . TRP A 1 221 ? -2.287 32.219 1.476 1 97.56 221 TRP A CA 1
ATOM 1731 C C . TRP A 1 221 ? -1.952 33.156 0.321 1 97.56 221 TRP A C 1
ATOM 1733 O O . TRP A 1 221 ? -2.34 32.906 -0.823 1 97.56 221 TRP A O 1
ATOM 1743 N N . ASP A 1 222 ? -1.255 34.25 0.681 1 98 222 ASP A N 1
ATOM 1744 C CA . ASP A 1 222 ? -0.957 35.281 -0.318 1 98 222 ASP A CA 1
ATOM 1745 C C . ASP A 1 222 ? -0.164 34.688 -1.484 1 98 222 ASP A C 1
ATOM 1747 O O . ASP A 1 222 ? -0.462 34.969 -2.646 1 98 222 ASP A O 1
ATOM 1751 N N . THR A 1 223 ? 0.828 33.906 -1.168 1 98.31 223 THR A N 1
ATOM 1752 C CA . THR A 1 223 ? 1.651 33.281 -2.201 1 98.31 223 THR A CA 1
ATOM 1753 C C . THR A 1 223 ? 0.818 32.312 -3.061 1 98.31 223 THR A C 1
ATOM 1755 O O . THR A 1 223 ? 0.883 32.375 -4.293 1 98.31 223 THR A O 1
ATOM 1758 N N . TRP A 1 224 ? 0.043 31.469 -2.463 1 98.38 224 TRP A N 1
ATOM 1759 C CA . TRP A 1 224 ? -0.795 30.5 -3.17 1 98.38 224 TRP A CA 1
ATOM 1760 C C . TRP A 1 224 ? -1.83 31.219 -4.035 1 98.38 224 TRP A C 1
ATOM 1762 O O . TRP A 1 224 ? -1.975 30.906 -5.219 1 98.38 224 TRP A O 1
ATOM 1772 N N . ALA A 1 225 ? -2.521 32.25 -3.469 1 98.31 225 ALA A N 1
ATOM 1773 C CA . ALA A 1 225 ? -3.574 32.969 -4.168 1 98.31 225 ALA A CA 1
ATOM 1774 C C . ALA A 1 225 ? -3.014 33.75 -5.363 1 98.31 225 ALA A C 1
ATOM 1776 O O . ALA A 1 225 ? -3.604 33.719 -6.445 1 98.31 225 ALA A O 1
ATOM 1777 N N . ALA A 1 226 ? -1.9 34.406 -5.133 1 98.44 226 ALA A N 1
ATOM 1778 C CA . ALA A 1 226 ? -1.272 35.125 -6.223 1 98.44 226 ALA A CA 1
ATOM 1779 C C . ALA A 1 226 ? -0.869 34.188 -7.359 1 98.44 226 ALA A C 1
ATOM 1781 O O . ALA A 1 226 ? -1.026 34.531 -8.539 1 98.44 226 ALA A O 1
ATOM 1782 N N . ALA A 1 227 ? -0.286 33.031 -7 1 98.44 227 ALA A N 1
ATOM 1783 C CA . ALA A 1 227 ? 0.112 32.062 -8 1 98.44 227 ALA A CA 1
ATOM 1784 C C . ALA A 1 227 ? -1.099 31.547 -8.773 1 98.44 227 ALA A C 1
ATOM 1786 O O . ALA A 1 227 ? -1.046 31.391 -9.992 1 98.44 227 ALA A O 1
ATOM 1787 N N . MET A 1 228 ? -2.191 31.266 -8.078 1 98.5 228 MET A N 1
ATOM 1788 C CA . MET A 1 228 ? -3.43 30.844 -8.734 1 98.5 228 MET A CA 1
ATOM 1789 C C . MET A 1 228 ? -3.877 31.875 -9.766 1 98.5 228 MET A C 1
ATOM 1791 O O . MET A 1 228 ? -4.102 31.547 -10.93 1 98.5 228 MET A O 1
ATOM 1795 N N . GLU A 1 229 ? -3.967 33.094 -9.305 1 98.62 229 GLU A N 1
ATOM 1796 C CA . GLU A 1 229 ? -4.441 34.188 -10.156 1 98.62 229 GLU A CA 1
ATOM 1797 C C . GLU A 1 229 ? -3.537 34.375 -11.367 1 98.62 229 GLU A C 1
ATOM 1799 O O . GLU A 1 229 ? -4.02 34.625 -12.469 1 98.62 229 GLU A O 1
ATOM 1804 N N . SER A 1 230 ? -2.275 34.25 -11.164 1 98.5 230 SER A N 1
ATOM 1805 C CA . SER A 1 230 ? -1.317 34.406 -12.25 1 98.5 230 SER A CA 1
ATOM 1806 C C . SER A 1 230 ? -1.554 33.406 -13.359 1 98.5 230 SER A C 1
ATOM 1808 O O . SER A 1 230 ? -1.146 33.625 -14.508 1 98.5 230 SER A O 1
ATOM 1810 N N . LYS A 1 231 ? -2.191 32.281 -13.07 1 98.25 231 LYS A N 1
ATOM 1811 C CA . LYS A 1 231 ? -2.441 31.234 -14.055 1 98.25 231 LYS A CA 1
ATOM 1812 C C . LYS A 1 231 ? -3.918 31.188 -14.438 1 98.25 231 LYS A C 1
ATOM 1814 O O . LYS A 1 231 ? -4.367 30.234 -15.07 1 98.25 231 LYS A O 1
ATOM 1819 N N . GLY A 1 232 ? -4.715 32.094 -13.93 1 98.25 232 GLY A N 1
ATOM 1820 C CA . GLY A 1 232 ? -6.105 32.219 -14.336 1 98.25 232 GLY A CA 1
ATOM 1821 C C . GLY A 1 232 ? -7.066 31.469 -13.453 1 98.25 232 GLY A C 1
ATOM 1822 O O . GLY A 1 232 ? -8.234 31.297 -13.797 1 98.25 232 GLY A O 1
ATOM 1823 N N . HIS A 1 233 ? -6.617 30.953 -12.352 1 98.06 233 HIS A N 1
ATOM 1824 C CA . HIS A 1 233 ? -7.48 30.281 -11.383 1 98.06 233 HIS A CA 1
ATOM 1825 C C . HIS A 1 233 ? -8.023 31.266 -10.359 1 98.06 233 HIS A C 1
ATOM 1827 O O . HIS A 1 233 ? -7.543 32.406 -10.258 1 98.06 233 HIS A O 1
ATOM 1833 N N . THR A 1 234 ? -9.055 30.891 -9.617 1 97.94 234 THR A N 1
ATOM 1834 C CA . THR A 1 234 ? -9.68 31.719 -8.586 1 97.94 234 THR A CA 1
ATOM 1835 C C . THR A 1 234 ? -9.438 31.141 -7.199 1 97.94 234 THR A C 1
ATOM 1837 O O . THR A 1 234 ? -9.938 30.062 -6.875 1 97.94 234 THR A O 1
ATOM 1840 N N . PRO A 1 235 ? -8.695 31.828 -6.465 1 97.62 235 PRO A N 1
ATOM 1841 C CA . PRO A 1 235 ? -8.484 31.344 -5.098 1 97.62 235 PRO A CA 1
ATOM 1842 C C . PRO A 1 235 ? -9.773 31.312 -4.277 1 97.62 235 PRO A C 1
ATOM 1844 O O . PRO A 1 235 ? -10.625 32.188 -4.43 1 97.62 235 PRO A O 1
ATOM 1847 N N . ASP A 1 236 ? -9.938 30.297 -3.496 1 96.44 236 ASP A N 1
ATOM 1848 C CA . ASP A 1 236 ? -11.078 30.094 -2.604 1 96.44 236 ASP A CA 1
ATOM 1849 C C . ASP A 1 236 ? -10.609 29.734 -1.193 1 96.44 236 ASP A C 1
ATOM 1851 O O . ASP A 1 236 ? -9.961 28.703 -0.988 1 96.44 236 ASP A O 1
ATOM 1855 N N . ARG A 1 237 ? -10.977 30.562 -0.18 1 95.19 237 ARG A N 1
ATOM 1856 C CA . ARG A 1 237 ? -10.547 30.391 1.203 1 95.19 237 ARG A CA 1
ATOM 1857 C C . ARG A 1 237 ? -10.992 29.047 1.761 1 95.19 237 ARG A C 1
ATOM 1859 O O . ARG A 1 237 ? -10.344 28.5 2.65 1 95.19 237 ARG A O 1
ATOM 1866 N N . SER A 1 238 ? -12.055 28.5 1.202 1 95.38 238 SER A N 1
ATOM 1867 C CA . SER A 1 238 ? -12.57 27.219 1.69 1 95.38 238 SER A CA 1
ATOM 1868 C C . SER A 1 238 ? -11.594 26.078 1.389 1 95.38 238 SER A C 1
ATOM 1870 O O . SER A 1 238 ? -11.688 25 1.985 1 95.38 238 SER A O 1
ATOM 1872 N N . ARG A 1 239 ? -10.617 26.25 0.484 1 97 239 ARG A N 1
ATOM 1873 C CA . ARG A 1 239 ? -9.656 25.219 0.105 1 97 239 ARG A CA 1
ATOM 1874 C C . ARG A 1 239 ? -8.422 25.281 0.994 1 97 239 ARG A C 1
ATOM 1876 O O . ARG A 1 239 ? -7.594 24.359 0.973 1 97 239 ARG A O 1
ATOM 1883 N N . TYR A 1 240 ? -8.297 26.406 1.724 1 97.06 240 TYR A N 1
ATOM 1884 C CA . TYR A 1 240 ? -7.133 26.625 2.572 1 97.06 240 TYR A CA 1
ATOM 1885 C C . TYR A 1 240 ? -7.242 25.828 3.869 1 97.06 240 TYR A C 1
ATOM 1887 O O . TYR A 1 240 ? -8.18 26.031 4.648 1 97.06 240 TYR A O 1
ATOM 1895 N N . ARG A 1 241 ? -6.305 24.844 4.098 1 98 241 ARG A N 1
ATOM 1896 C CA . ARG A 1 241 ? -6.25 24.031 5.305 1 98 241 ARG A CA 1
ATOM 1897 C C . ARG A 1 241 ? -5.094 24.453 6.203 1 98 241 ARG A C 1
ATOM 1899 O O . ARG A 1 241 ? -4.012 24.781 5.711 1 98 241 ARG A O 1
ATOM 1906 N N . VAL A 1 242 ? -5.383 24.422 7.461 1 97.12 242 VAL A N 1
ATOM 1907 C CA . VAL A 1 242 ? -4.367 24.844 8.422 1 97.12 242 VAL A CA 1
ATOM 1908 C C . VAL A 1 242 ? -4.168 23.734 9.469 1 97.12 242 VAL A C 1
ATOM 1910 O O . VAL A 1 242 ? -5.113 23.359 10.164 1 97.12 242 VAL A O 1
ATOM 1913 N N . CYS A 1 243 ? -2.957 23.25 9.547 1 96.69 243 CYS A N 1
ATOM 1914 C CA . CYS A 1 243 ? -2.6 22.219 10.523 1 96.69 243 CYS A CA 1
ATOM 1915 C C . CYS A 1 243 ? -2.211 22.859 11.859 1 96.69 243 CYS A C 1
ATOM 1917 O O . CYS A 1 243 ? -1.434 23.812 11.898 1 96.69 243 CYS A O 1
ATOM 1919 N N . ARG A 1 244 ? -2.754 22.297 12.891 1 94.69 244 ARG A N 1
ATOM 1920 C CA . ARG A 1 244 ? -2.436 22.781 14.227 1 94.69 244 ARG A CA 1
ATOM 1921 C C . ARG A 1 244 ? -2.684 21.703 15.273 1 94.69 244 ARG A C 1
ATOM 1923 O O . ARG A 1 244 ? -3.512 20.812 15.07 1 94.69 244 ARG A O 1
ATOM 1930 N N . ASP A 1 245 ? -1.891 21.734 16.422 1 97.19 245 ASP A N 1
ATOM 1931 C CA . ASP A 1 245 ? -2.174 20.875 17.562 1 97.19 245 ASP A CA 1
ATOM 1932 C C . ASP A 1 245 ? -3.369 21.391 18.359 1 97.19 245 ASP A C 1
ATOM 1934 O O . ASP A 1 245 ? -3.561 22.609 18.484 1 97.19 245 ASP A O 1
ATOM 1938 N N . VAL A 1 246 ? -4.18 20.484 18.812 1 97.75 246 VAL A N 1
ATOM 1939 C CA . VAL A 1 246 ? -5.426 20.828 19.484 1 97.75 246 VAL A CA 1
ATOM 1940 C C . VAL A 1 246 ? -5.59 19.953 20.734 1 97.75 246 VAL A C 1
ATOM 1942 O O . VAL A 1 246 ? -5.277 18.75 20.703 1 97.75 246 VAL A O 1
ATOM 1945 N N . PHE A 1 247 ? -6.027 20.5 21.766 1 98.56 247 PHE A N 1
ATOM 1946 C CA . PHE A 1 247 ? -6.449 19.75 22.938 1 98.56 247 PHE A CA 1
ATOM 1947 C C . PHE A 1 247 ? -7.598 20.453 23.656 1 98.56 247 PHE A C 1
ATOM 1949 O O . PHE A 1 247 ? -7.383 21.438 24.375 1 98.56 247 PHE A O 1
ATOM 1956 N N . ILE A 1 248 ? -8.812 19.906 23.562 1 98.69 248 ILE A N 1
ATOM 1957 C CA . ILE A 1 248 ? -10.023 20.5 24.109 1 98.69 248 ILE A CA 1
ATOM 1958 C C . ILE A 1 248 ? -10.516 19.672 25.297 1 98.69 248 ILE A C 1
ATOM 1960 O O . ILE A 1 248 ? -10.523 18.438 25.234 1 98.69 248 ILE A O 1
ATOM 1964 N N . ALA A 1 249 ? -10.867 20.281 26.375 1 98.56 249 ALA A N 1
ATOM 1965 C CA . ALA A 1 249 ? -11.508 19.672 27.547 1 98.56 249 ALA A CA 1
ATOM 1966 C C . ALA A 1 249 ? -12.547 20.609 28.156 1 98.56 249 ALA A C 1
ATOM 1968 O O . ALA A 1 249 ? -12.945 21.594 27.531 1 98.56 249 ALA A O 1
ATOM 1969 N N . ASP A 1 250 ? -13.055 20.312 29.359 1 98.31 250 ASP A N 1
ATOM 1970 C CA . ASP A 1 250 ? -14.172 21.047 29.938 1 98.31 250 ASP A CA 1
ATOM 1971 C C . ASP A 1 250 ? -13.766 22.484 30.297 1 98.31 250 ASP A C 1
ATOM 1973 O O . ASP A 1 250 ? -14.57 23.406 30.188 1 98.31 250 ASP A O 1
ATOM 1977 N N . THR A 1 251 ? -12.562 22.641 30.797 1 98.56 251 THR A N 1
ATOM 1978 C CA . THR A 1 251 ? -12.031 23.938 31.188 1 98.56 251 THR A CA 1
ATOM 1979 C C . THR A 1 251 ? -10.617 24.125 30.656 1 98.56 251 THR A C 1
ATOM 1981 O O . THR A 1 251 ? -9.961 23.156 30.266 1 98.56 251 THR A O 1
ATOM 1984 N N . ASP A 1 252 ? -10.273 25.406 30.672 1 98.25 252 ASP A N 1
ATOM 1985 C CA . ASP A 1 252 ? -8.914 25.703 30.25 1 98.25 252 ASP A CA 1
ATOM 1986 C C . ASP A 1 252 ? -7.895 24.969 31.109 1 98.25 252 ASP A C 1
ATOM 1988 O O . ASP A 1 252 ? -6.922 24.406 30.594 1 98.25 252 ASP A O 1
ATOM 1992 N N . ALA A 1 253 ? -8.141 24.969 32.438 1 98.25 253 ALA A N 1
ATOM 1993 C CA . ALA A 1 253 ? -7.227 24.312 33.375 1 98.25 253 ALA A CA 1
ATOM 1994 C C . ALA A 1 253 ? -7.168 22.812 33.125 1 98.25 253 ALA A C 1
ATOM 1996 O O . ALA A 1 253 ? -6.09 22.203 33.156 1 98.25 253 ALA A O 1
ATOM 1997 N N . GLU A 1 254 ? -8.266 22.203 32.844 1 98.5 254 GLU A N 1
ATOM 1998 C CA . GLU A 1 254 ? -8.305 20.766 32.594 1 98.5 254 GLU A CA 1
ATOM 1999 C C . GLU A 1 254 ? -7.629 20.406 31.266 1 98.5 254 GLU A C 1
ATOM 2001 O O . GLU A 1 254 ? -6.91 19.406 31.172 1 98.5 254 GLU A O 1
ATOM 2006 N N . ALA A 1 255 ? -7.883 21.203 30.25 1 98.62 255 ALA A N 1
ATOM 2007 C CA . ALA A 1 255 ? -7.25 20.984 28.953 1 98.62 255 ALA A CA 1
ATOM 2008 C C . ALA A 1 255 ? -5.73 21 29.062 1 98.62 255 ALA A C 1
ATOM 2010 O O . ALA A 1 255 ? -5.051 20.109 28.562 1 98.62 255 ALA A O 1
ATOM 2011 N N . LYS A 1 256 ? -5.242 22.016 29.766 1 98.31 256 LYS A N 1
ATOM 2012 C CA . LYS A 1 256 ? -3.799 22.125 29.953 1 98.31 256 LYS A CA 1
ATOM 2013 C C . LYS A 1 256 ? -3.254 20.922 30.734 1 98.31 256 LYS A C 1
ATOM 2015 O O . LYS A 1 256 ? -2.215 20.375 30.375 1 98.31 256 LYS A O 1
ATOM 2020 N N . ARG A 1 257 ? -3.943 20.547 31.828 1 98.12 257 ARG A N 1
ATOM 2021 C CA . ARG A 1 257 ? -3.518 19.422 32.625 1 98.12 257 ARG A CA 1
ATOM 2022 C C . ARG A 1 257 ? -3.443 18.141 31.797 1 98.12 257 ARG A C 1
ATOM 2024 O O . ARG A 1 257 ? -2.461 17.406 31.875 1 98.12 257 ARG A O 1
ATOM 2031 N N . LEU A 1 258 ? -4.422 17.844 31.016 1 98.12 258 LEU A N 1
ATOM 2032 C CA . LEU A 1 258 ? -4.488 16.641 30.203 1 98.12 258 LEU A CA 1
ATOM 2033 C C . LEU A 1 258 ? -3.479 16.688 29.062 1 98.12 258 LEU A C 1
ATOM 2035 O O . LEU A 1 258 ? -2.855 15.68 28.734 1 98.12 258 LEU A O 1
ATOM 2039 N N . PHE A 1 259 ? -3.375 17.875 28.484 1 98 259 PHE A N 1
ATOM 2040 C CA . PHE A 1 259 ? -2.367 18.062 27.453 1 98 259 PHE A CA 1
ATOM 2041 C C . PHE A 1 259 ? -0.982 17.703 27.969 1 98 259 PHE A C 1
ATOM 2043 O O . PHE A 1 259 ? -0.273 16.906 27.344 1 98 259 PHE A O 1
ATOM 2050 N N . LEU A 1 260 ? -0.626 18.203 29.062 1 97.38 260 LEU A N 1
ATOM 2051 C CA . LEU A 1 260 ? 0.721 18.047 29.609 1 97.38 260 LEU A CA 1
ATOM 2052 C C . LEU A 1 260 ? 1.004 16.594 29.938 1 97.38 260 LEU A C 1
ATOM 2054 O O . LEU A 1 260 ? 2.164 16.188 30.031 1 97.38 260 LEU A O 1
ATOM 2058 N N . LYS A 1 261 ? -0.012 15.766 30.094 1 96.56 261 LYS A N 1
ATOM 2059 C CA . LYS A 1 261 ? 0.15 14.352 30.406 1 96.56 261 LYS A CA 1
ATOM 2060 C C . LYS A 1 261 ? 0.036 13.492 29.156 1 96.56 261 LYS A C 1
ATOM 2062 O O . LYS A 1 261 ? 0.219 12.273 29.203 1 96.56 261 LYS A O 1
ATOM 2067 N N . SER A 1 262 ? -0.188 14.086 28.062 1 96.81 262 SER A N 1
ATOM 2068 C CA . SER A 1 262 ? -0.528 13.367 26.828 1 96.81 262 SER A CA 1
ATOM 2069 C C . SER A 1 262 ? 0.718 13.062 26.016 1 96.81 262 SER A C 1
ATOM 2071 O O . SER A 1 262 ? 1.799 13.578 26.297 1 96.81 262 SER A O 1
ATOM 2073 N N . GLY A 1 263 ? 0.517 12.211 25 1 95.31 263 GLY A N 1
ATOM 2074 C CA . GLY A 1 263 ? 1.569 11.961 24.031 1 95.31 263 GLY A CA 1
ATOM 2075 C C . GLY A 1 263 ? 1.927 13.18 23.203 1 95.31 263 GLY A C 1
ATOM 2076 O O . GLY A 1 263 ? 3.053 13.305 22.719 1 95.31 263 GLY A O 1
ATOM 2077 N N . LEU A 1 264 ? 1.024 14.109 23.078 1 96.62 264 LEU A N 1
ATOM 2078 C CA . LEU A 1 264 ? 1.28 15.367 22.375 1 96.62 264 LEU A CA 1
ATOM 2079 C C . LEU A 1 264 ? 2.395 16.156 23.062 1 96.62 264 LEU A C 1
ATOM 2081 O O . LEU A 1 264 ? 3.332 16.609 22.406 1 96.62 264 LEU A O 1
ATOM 2085 N N . ALA A 1 265 ? 2.303 16.219 24.359 1 96.62 265 ALA A N 1
ATOM 2086 C CA . ALA A 1 265 ? 3.336 16.922 25.109 1 96.62 265 ALA A CA 1
ATOM 2087 C C . ALA A 1 265 ? 4.676 16.203 25 1 96.62 265 ALA A C 1
ATOM 2089 O O . ALA A 1 265 ? 5.727 16.844 24.922 1 96.62 265 ALA A O 1
ATOM 2090 N N . GLN A 1 266 ? 4.637 14.938 25.047 1 94.75 266 GLN A N 1
ATOM 2091 C CA . GLN A 1 266 ? 5.859 14.148 24.938 1 94.75 266 GLN A CA 1
ATOM 2092 C C . GLN A 1 266 ? 6.527 14.352 23.594 1 94.75 266 GLN A C 1
ATOM 2094 O O . GLN A 1 266 ? 7.754 14.453 23.5 1 94.75 266 GLN A O 1
ATOM 2099 N N . THR A 1 267 ? 5.734 14.383 22.562 1 95.06 267 THR A N 1
ATOM 2100 C CA . THR A 1 267 ? 6.27 14.594 21.234 1 95.06 267 THR A CA 1
ATOM 2101 C C . THR A 1 267 ? 6.945 15.961 21.125 1 95.06 267 THR A C 1
ATOM 2103 O O . THR A 1 267 ? 8.008 16.094 20.516 1 95.06 267 THR A O 1
ATOM 2106 N N . TRP A 1 268 ? 6.336 16.969 21.688 1 95.12 268 TRP A N 1
ATOM 2107 C CA . TRP A 1 268 ? 6.922 18.312 21.672 1 95.12 268 TRP A CA 1
ATOM 2108 C C . TRP A 1 268 ? 8.242 18.328 22.422 1 95.12 268 TRP A C 1
ATOM 2110 O O . TRP A 1 268 ? 9.219 18.922 21.969 1 95.12 268 TRP A O 1
ATOM 2120 N N . ALA A 1 269 ? 8.281 17.609 23.531 1 93.69 269 ALA A N 1
ATOM 2121 C CA . ALA A 1 269 ? 9.461 17.609 24.406 1 93.69 269 ALA A CA 1
ATOM 2122 C C . ALA A 1 269 ? 10.609 16.844 23.75 1 93.69 269 ALA A C 1
ATOM 2124 O O . ALA A 1 269 ? 11.773 17.234 23.891 1 93.69 269 ALA A O 1
ATOM 2125 N N . LYS A 1 270 ? 10.297 15.859 23 1 92 270 LYS A N 1
ATOM 2126 C CA . LYS A 1 270 ? 11.352 14.922 22.609 1 92 270 LYS A CA 1
ATOM 2127 C C . LYS A 1 270 ? 11.664 15.039 21.125 1 92 270 LYS A C 1
ATOM 2129 O O . LYS A 1 270 ? 12.688 14.531 20.656 1 92 270 LYS A O 1
ATOM 2134 N N . TYR A 1 271 ? 10.789 15.758 20.375 1 92.06 271 TYR A N 1
ATOM 2135 C CA . TYR A 1 271 ? 10.961 15.648 18.938 1 92.06 271 TYR A CA 1
ATOM 2136 C C . TYR A 1 271 ? 10.641 16.969 18.25 1 92.06 271 TYR A C 1
ATOM 2138 O O . TYR A 1 271 ? 11.516 17.578 17.625 1 92.06 271 TYR A O 1
ATOM 2146 N N . LEU A 1 272 ? 9.492 17.578 18.469 1 92.38 272 LEU A N 1
ATOM 2147 C CA . LEU A 1 272 ? 8.961 18.641 17.625 1 92.38 272 LEU A CA 1
ATOM 2148 C C . LEU A 1 272 ? 9.648 19.969 17.922 1 92.38 272 LEU A C 1
ATOM 2150 O O . LEU A 1 272 ? 9.82 20.797 17.031 1 92.38 272 LEU A O 1
ATOM 2154 N N . LYS A 1 273 ? 10.008 20.203 19.141 1 92.12 273 LYS A N 1
ATOM 2155 C CA . LYS A 1 273 ? 10.586 21.5 19.484 1 92.12 273 LYS A CA 1
ATOM 2156 C C . LYS A 1 273 ? 11.82 21.797 18.641 1 92.12 273 LYS A C 1
ATOM 2158 O O . LYS A 1 273 ? 11.945 22.875 18.078 1 92.12 273 LYS A O 1
ATOM 2163 N N . GLU A 1 274 ? 12.641 20.828 18.516 1 86.5 274 GLU A N 1
ATOM 2164 C CA . GLU A 1 274 ? 13.867 21.016 17.75 1 86.5 274 GLU A CA 1
ATOM 2165 C C . GLU A 1 274 ? 13.57 21.25 16.266 1 86.5 274 GLU A C 1
ATOM 2167 O O . GLU A 1 274 ? 14.266 22.016 15.594 1 86.5 274 GLU A O 1
ATOM 2172 N N . ILE A 1 275 ? 12.602 20.562 15.797 1 83.94 275 ILE A N 1
ATOM 2173 C CA . ILE A 1 275 ? 12.203 20.719 14.406 1 83.94 275 ILE A CA 1
ATOM 2174 C C . ILE A 1 275 ? 11.656 22.125 14.172 1 83.94 275 ILE A C 1
ATOM 2176 O O . ILE A 1 275 ? 12.008 22.781 13.188 1 83.94 275 ILE A O 1
ATOM 2180 N N . TYR A 1 276 ? 10.852 22.609 15.07 1 88.38 276 TYR A N 1
ATOM 2181 C CA . TYR A 1 276 ? 10.266 23.938 14.953 1 88.38 276 TYR A CA 1
ATOM 2182 C C . TYR A 1 276 ? 11.344 25.016 15.047 1 88.38 276 TYR A C 1
ATOM 2184 O O . TYR A 1 276 ? 11.258 26.047 14.391 1 88.38 276 TYR A O 1
ATOM 2192 N N . ILE A 1 277 ? 12.336 24.766 15.836 1 88.06 277 ILE A N 1
ATOM 2193 C CA . ILE A 1 277 ? 13.453 25.703 15.93 1 88.06 277 ILE A CA 1
ATOM 2194 C C . ILE A 1 277 ? 14.219 25.719 14.609 1 88.06 277 ILE A C 1
ATOM 2196 O O . ILE A 1 277 ? 14.484 26.797 14.055 1 88.06 277 ILE A O 1
ATOM 2200 N N . LYS A 1 278 ? 14.461 24.578 14.117 1 78.56 278 LYS A N 1
ATOM 2201 C CA . LYS A 1 278 ? 15.242 24.453 12.891 1 78.56 278 LYS A CA 1
ATOM 2202 C C . LYS A 1 278 ? 14.555 25.156 11.727 1 78.56 278 LYS A C 1
ATOM 2204 O O . LYS A 1 278 ? 15.211 25.812 10.922 1 78.56 278 LYS A O 1
ATOM 2209 N N . PHE A 1 279 ? 13.266 25.031 11.656 1 78.31 279 PHE A N 1
ATOM 2210 C CA . PHE A 1 279 ? 12.547 25.547 10.5 1 78.31 279 PHE A CA 1
ATOM 2211 C C . PHE A 1 279 ? 11.953 26.922 10.805 1 78.31 279 PHE A C 1
ATOM 2213 O O . PHE A 1 279 ? 11.156 27.438 10.023 1 78.31 279 PHE A O 1
ATOM 2220 N N . ARG A 1 280 ? 12.273 27.516 11.969 1 86.62 280 ARG A N 1
ATOM 2221 C CA . ARG A 1 280 ? 11.898 28.859 12.391 1 86.62 280 ARG A CA 1
ATOM 2222 C C . ARG A 1 280 ? 10.383 29.016 12.422 1 86.62 280 ARG A C 1
ATOM 2224 O O . ARG A 1 280 ? 9.859 30.078 12.047 1 86.62 280 ARG A O 1
ATOM 2231 N N . LEU A 1 281 ? 9.695 27.922 12.867 1 88.19 281 LEU A N 1
ATOM 2232 C CA . LEU A 1 281 ? 8.242 27.922 12.906 1 88.19 281 LEU A CA 1
ATOM 2233 C C . LEU A 1 281 ? 7.727 28.641 14.156 1 88.19 281 LEU A C 1
ATOM 2235 O O . LEU A 1 281 ? 6.555 29.016 14.219 1 88.19 281 LEU A O 1
ATOM 2239 N N . PHE A 1 282 ? 8.641 28.922 15.086 1 93.56 282 PHE A N 1
ATOM 2240 C CA . PHE A 1 282 ? 8.242 29.594 16.312 1 93.56 282 PHE A CA 1
ATOM 2241 C C . PHE A 1 282 ? 8.18 31.094 16.125 1 93.56 282 PHE A C 1
ATOM 2243 O O . PHE A 1 282 ? 7.566 31.812 16.906 1 93.56 282 PHE A O 1
ATOM 2250 N N . ASP A 1 283 ? 8.828 31.609 15.047 1 92.56 283 ASP A N 1
ATOM 2251 C CA . ASP A 1 283 ? 9.016 33.062 14.906 1 92.56 283 ASP A CA 1
ATOM 2252 C C . ASP A 1 283 ? 7.668 33.781 14.852 1 92.56 283 ASP A C 1
ATOM 2254 O O . ASP A 1 283 ? 7.43 34.719 15.625 1 92.56 283 ASP A O 1
ATOM 2258 N N . GLY A 1 284 ? 6.797 33.312 14.008 1 93.69 284 GLY A N 1
ATOM 2259 C CA . GLY A 1 284 ? 5.488 33.938 13.891 1 93.69 284 GLY A CA 1
ATOM 2260 C C . GLY A 1 284 ? 4.629 33.75 15.125 1 93.69 284 GLY A C 1
ATOM 2261 O O . GLY A 1 284 ? 3.861 34.656 15.492 1 93.69 284 GLY A O 1
ATOM 2262 N N . ILE A 1 285 ? 4.762 32.656 15.797 1 95.38 285 ILE A N 1
ATOM 2263 C CA . ILE A 1 285 ? 3.98 32.344 17 1 95.38 285 ILE A CA 1
ATOM 2264 C C . ILE A 1 285 ? 4.414 33.281 18.125 1 95.38 285 ILE A C 1
ATOM 2266 O O . ILE A 1 285 ? 3.576 33.812 18.859 1 95.38 285 ILE A O 1
ATOM 2270 N N . ILE A 1 286 ? 5.715 33.406 18.25 1 96.56 286 ILE A N 1
ATOM 2271 C CA . ILE A 1 286 ? 6.266 34.281 19.281 1 96.56 286 ILE A CA 1
ATOM 2272 C C . ILE A 1 286 ? 5.824 35.719 19.016 1 96.56 286 ILE A C 1
ATOM 2274 O O . ILE A 1 286 ? 5.395 36.438 19.938 1 96.56 286 ILE A O 1
ATOM 2278 N N . GLN A 1 287 ? 5.91 36.156 17.812 1 95.25 287 GLN A N 1
ATOM 2279 C CA . GLN A 1 287 ? 5.469 37.5 17.438 1 95.25 287 GLN A CA 1
ATOM 2280 C C . GLN A 1 287 ? 4 37.688 17.797 1 95.25 287 GLN A C 1
ATOM 2282 O O . GLN A 1 287 ? 3.643 38.719 18.391 1 95.25 287 GLN A O 1
ATOM 2287 N N . ASP A 1 288 ? 3.146 36.781 17.5 1 95.88 288 ASP A N 1
ATOM 2288 C CA . ASP A 1 288 ? 1.715 36.844 17.766 1 95.88 288 ASP A CA 1
ATOM 2289 C C . ASP A 1 288 ? 1.438 36.906 19.266 1 95.88 288 ASP A C 1
ATOM 2291 O O . ASP A 1 288 ? 0.475 37.531 19.703 1 95.88 288 ASP A O 1
ATOM 2295 N N . SER A 1 289 ? 2.236 36.188 20.016 1 95.5 289 SER A N 1
ATOM 2296 C CA . SER A 1 289 ? 1.996 36.031 21.453 1 95.5 289 SER A CA 1
ATOM 2297 C C . SER A 1 289 ? 2.291 37.344 22.188 1 95.5 289 SER A C 1
ATOM 2299 O O . SER A 1 289 ? 1.771 37.562 23.281 1 95.5 289 SER A O 1
ATOM 2301 N N . GLY A 1 290 ? 3.219 38.156 21.641 1 95.5 290 GLY A N 1
ATOM 2302 C CA . GLY A 1 290 ? 3.676 39.375 22.297 1 95.5 290 GLY A CA 1
ATOM 2303 C C . GLY A 1 290 ? 4.602 39.094 23.469 1 95.5 290 GLY A C 1
ATOM 2304 O O . GLY A 1 290 ? 4.934 40 24.234 1 95.5 290 GLY A O 1
ATOM 2305 N N . LYS A 1 291 ? 4.969 37.906 23.578 1 95.5 291 LYS A N 1
ATOM 2306 C CA . LYS A 1 291 ? 5.84 37.531 24.688 1 95.5 291 LYS A CA 1
ATOM 2307 C C . LYS A 1 291 ? 7.309 37.719 24.328 1 95.5 291 LYS A C 1
ATOM 2309 O O . LYS A 1 291 ? 7.688 37.594 23.156 1 95.5 291 LYS A O 1
ATOM 2314 N N . ASP A 1 292 ? 8.047 38.062 25.359 1 94.75 292 ASP A N 1
ATOM 2315 C CA . ASP A 1 292 ? 9.484 38.188 25.172 1 94.75 292 ASP A CA 1
ATOM 2316 C C . ASP A 1 292 ? 10.195 36.875 25.453 1 94.75 292 ASP A C 1
ATOM 2318 O O . ASP A 1 292 ? 10.766 36.656 26.516 1 94.75 292 ASP A O 1
ATOM 2322 N N . VAL A 1 293 ? 10.133 36 24.469 1 95.75 293 VAL A N 1
ATOM 2323 C CA . VAL A 1 293 ? 10.758 34.688 24.578 1 95.75 293 VAL A CA 1
ATOM 2324 C C . VAL A 1 293 ? 11.516 34.375 23.281 1 95.75 293 VAL A C 1
ATOM 2326 O O . VAL A 1 293 ? 11.32 35.031 22.266 1 95.75 293 VAL A O 1
ATOM 2329 N N . THR A 1 294 ? 12.477 33.5 23.406 1 95.5 294 THR A N 1
ATOM 2330 C CA . THR A 1 294 ? 13.164 32.938 22.25 1 95.5 294 THR A CA 1
ATOM 2331 C C . THR A 1 294 ? 12.742 31.484 22.016 1 95.5 294 THR A C 1
ATOM 2333 O O . THR A 1 294 ? 12.203 30.844 22.922 1 95.5 294 THR A O 1
ATOM 2336 N N . PRO A 1 295 ? 12.922 31 20.781 1 94.06 295 PRO A N 1
ATOM 2337 C CA . PRO A 1 295 ? 12.555 29.609 20.516 1 94.06 295 PRO A CA 1
ATOM 2338 C C . PRO A 1 295 ? 13.156 28.625 21.516 1 94.06 295 PRO A C 1
ATOM 2340 O O . PRO A 1 295 ? 12.492 27.672 21.938 1 94.06 295 PRO A O 1
ATOM 2343 N N . GLU A 1 296 ? 14.336 28.859 22 1 92 296 GLU A N 1
ATOM 2344 C CA . GLU A 1 296 ? 15.055 27.969 22.906 1 92 296 GLU A CA 1
ATOM 2345 C C . GLU A 1 296 ? 14.438 27.984 24.297 1 92 296 GLU A C 1
ATOM 2347 O O . GLU A 1 296 ? 14.547 27 25.047 1 92 296 GLU A O 1
ATOM 2352 N N . THR A 1 297 ? 13.734 29 24.609 1 94.06 297 THR A N 1
ATOM 2353 C CA . THR A 1 297 ? 13.266 29.141 25.984 1 94.06 297 THR A CA 1
ATOM 2354 C C . THR A 1 297 ? 11.781 28.812 26.094 1 94.06 297 THR A C 1
ATOM 2356 O O . THR A 1 297 ? 11.195 28.922 27.172 1 94.06 297 THR A O 1
ATOM 2359 N N . ILE A 1 298 ? 11.219 28.453 25.016 1 95.06 298 ILE A N 1
ATOM 2360 C CA . ILE A 1 298 ? 9.805 28.078 25.016 1 95.06 298 ILE A CA 1
ATOM 2361 C C . ILE A 1 298 ? 9.586 26.891 25.953 1 95.06 298 ILE A C 1
ATOM 2363 O O . ILE A 1 298 ? 10.32 25.906 25.906 1 95.06 298 ILE A O 1
ATOM 2367 N N . ASP A 1 299 ? 8.648 27.047 26.875 1 94.88 299 ASP A N 1
ATOM 2368 C CA . ASP A 1 299 ? 8.344 26 27.828 1 94.88 299 ASP A CA 1
ATOM 2369 C C . ASP A 1 299 ? 6.926 25.453 27.625 1 94.88 299 ASP A C 1
ATOM 2371 O O . ASP A 1 299 ? 6.273 25.781 26.625 1 94.88 299 ASP A O 1
ATOM 2375 N N . GLU A 1 300 ? 6.473 24.641 28.531 1 94.62 300 GLU A N 1
ATOM 2376 C CA . GLU A 1 300 ? 5.188 23.953 28.406 1 94.62 300 GLU A CA 1
ATOM 2377 C C . GLU A 1 300 ? 4.027 24.938 28.5 1 94.62 300 GLU A C 1
ATOM 2379 O O . GLU A 1 300 ? 2.992 24.75 27.859 1 94.62 300 GLU A O 1
ATOM 2384 N N . ASP A 1 301 ? 4.23 25.938 29.25 1 94.88 301 ASP A N 1
ATOM 2385 C CA . ASP A 1 301 ? 3.189 26.953 29.391 1 94.88 301 ASP A CA 1
ATOM 2386 C C . ASP A 1 301 ? 2.99 27.703 28.078 1 94.88 301 ASP A C 1
ATOM 2388 O O . ASP A 1 301 ? 1.856 27.969 27.672 1 94.88 301 ASP A O 1
ATOM 2392 N N . PHE A 1 302 ? 4.098 28.078 27.516 1 96.5 302 PHE A N 1
ATOM 2393 C CA . PHE A 1 302 ? 4.02 28.766 26.219 1 96.5 302 PHE A CA 1
ATOM 2394 C C . PHE A 1 302 ? 3.385 27.859 25.172 1 96.5 302 PHE A C 1
ATOM 2396 O O . PHE A 1 302 ? 2.562 28.312 24.375 1 96.5 302 PHE A O 1
ATOM 2403 N N . LEU A 1 303 ? 3.775 26.578 25.141 1 96.81 303 LEU A N 1
ATOM 2404 C CA . LEU A 1 303 ? 3.191 25.625 24.203 1 96.81 303 LEU A CA 1
ATOM 2405 C C . LEU A 1 303 ? 1.677 25.562 24.359 1 96.81 303 LEU A C 1
ATOM 2407 O O . LEU A 1 303 ? 0.937 25.688 23.391 1 96.81 303 LEU A O 1
ATOM 2411 N N . ALA A 1 304 ? 1.206 25.438 25.578 1 96.31 304 ALA A N 1
ATOM 2412 C CA . ALA A 1 304 ? -0.217 25.266 25.859 1 96.31 304 ALA A CA 1
ATOM 2413 C C . ALA A 1 304 ? -0.997 26.531 25.484 1 96.31 304 ALA A C 1
ATOM 2415 O O . ALA A 1 304 ? -2.141 26.453 25.031 1 96.31 304 ALA A O 1
ATOM 2416 N N . GLU A 1 305 ? -0.374 27.656 25.609 1 94.94 305 GLU A N 1
ATOM 2417 C CA . GLU A 1 305 ? -1.09 28.922 25.469 1 94.94 305 GLU A CA 1
ATOM 2418 C C . GLU A 1 305 ? -1.052 29.406 24.016 1 94.94 305 GLU A C 1
ATOM 2420 O O . GLU A 1 305 ? -2.012 30 23.531 1 94.94 305 GLU A O 1
ATOM 2425 N N . HIS A 1 306 ? 0.08 29.094 23.312 1 95.19 306 HIS A N 1
ATOM 2426 C CA . HIS A 1 306 ? 0.274 29.844 22.078 1 95.19 306 HIS A CA 1
ATOM 2427 C C . HIS A 1 306 ? 0.502 28.906 20.891 1 95.19 306 HIS A C 1
ATOM 2429 O O . HIS A 1 306 ? 0.364 29.312 19.734 1 95.19 306 HIS A O 1
ATOM 2435 N N . VAL A 1 307 ? 0.896 27.672 21.172 1 95.88 307 VAL A N 1
ATOM 2436 C CA . VAL A 1 307 ? 1.216 26.75 20.078 1 95.88 307 VAL A CA 1
ATOM 2437 C C . VAL A 1 307 ? 0.063 25.781 19.875 1 95.88 307 VAL A C 1
ATOM 2439 O O . VAL A 1 307 ? -0.473 25.672 18.766 1 95.88 307 VAL A O 1
ATOM 2442 N N . VAL A 1 308 ? -0.35 25.078 20.938 1 97.12 308 VAL A N 1
ATOM 2443 C CA . VAL A 1 308 ? -1.476 24.156 20.922 1 97.12 308 VAL A CA 1
ATOM 2444 C C . VAL A 1 308 ? -2.781 24.922 21.125 1 97.12 308 VAL A C 1
ATOM 2446 O O . VAL A 1 308 ? -2.855 25.844 21.953 1 97.12 308 VAL A O 1
ATOM 2449 N N . LEU A 1 309 ? -3.74 24.719 20.266 1 97.69 309 LEU A N 1
ATOM 2450 C CA . LEU A 1 309 ? -5.086 25.188 20.578 1 97.69 309 LEU A CA 1
ATOM 2451 C C . LEU A 1 309 ? -5.668 24.438 21.766 1 97.69 309 LEU A C 1
ATOM 2453 O O . LEU A 1 309 ? -6.469 23.516 21.594 1 97.69 309 LEU A O 1
ATOM 2457 N N . CYS A 1 310 ? -5.312 24.875 22.953 1 98.19 310 CYS A N 1
ATOM 2458 C CA . CYS A 1 310 ? -5.57 24.203 24.219 1 98.19 310 CYS A CA 1
ATOM 2459 C C . CYS A 1 310 ? -6.578 24.969 25.062 1 98.19 310 CYS A C 1
ATOM 2461 O O . CYS A 1 310 ? -6.363 26.141 25.375 1 98.19 310 CYS A O 1
ATOM 2463 N N . GLY A 1 311 ? -7.707 24.312 25.438 1 98.56 311 GLY A N 1
ATOM 2464 C CA . GLY A 1 311 ? -8.672 24.984 26.297 1 98.56 311 GLY A CA 1
ATOM 2465 C C . GLY A 1 311 ? -10.062 24.406 26.203 1 98.56 311 GLY A C 1
ATOM 2466 O O . GLY A 1 311 ? -10.258 23.328 25.641 1 98.56 311 GLY A O 1
ATOM 2467 N N . SER A 1 312 ? -11.023 25.141 26.875 1 98.62 312 SER A N 1
ATOM 2468 C CA . SER A 1 312 ? -12.438 24.828 26.719 1 98.62 312 SER A CA 1
ATOM 2469 C C . SER A 1 312 ? -12.914 25.109 25.297 1 98.62 312 SER A C 1
ATOM 2471 O O . SER A 1 312 ? -12.227 25.797 24.531 1 98.62 312 SER A O 1
ATOM 2473 N N . PRO A 1 313 ? -14.094 24.562 24.953 1 98.5 313 PRO A N 1
ATOM 2474 C CA . PRO A 1 313 ? -14.648 24.891 23.641 1 98.5 313 PRO A CA 1
ATOM 2475 C C . PRO A 1 313 ? -14.797 26.406 23.422 1 98.5 313 PRO A C 1
ATOM 2477 O O . PRO A 1 313 ? -14.492 26.906 22.344 1 98.5 313 PRO A O 1
ATOM 2480 N N . GLU A 1 314 ? -15.188 27.125 24.453 1 98.38 314 GLU A N 1
ATOM 2481 C CA . GLU A 1 314 ? -15.359 28.562 24.344 1 98.38 314 GLU A CA 1
ATOM 2482 C C . GLU A 1 314 ? -14.031 29.266 24.062 1 98.38 314 GLU A C 1
ATOM 2484 O O . GLU A 1 314 ? -13.953 30.141 23.203 1 98.38 314 GLU A O 1
ATOM 2489 N N . THR A 1 315 ? -13.07 28.844 24.766 1 98.31 315 THR A N 1
ATOM 2490 C CA . THR A 1 315 ? -11.742 29.422 24.578 1 98.31 315 THR A CA 1
ATOM 2491 C C . THR A 1 315 ? -11.219 29.109 23.172 1 98.31 315 THR A C 1
ATOM 2493 O O . THR A 1 315 ? -10.664 29.984 22.516 1 98.31 315 THR A O 1
ATOM 2496 N N . ALA A 1 316 ? -11.352 27.891 22.734 1 98.25 316 ALA A N 1
ATOM 2497 C CA . ALA A 1 316 ? -10.898 27.484 21.406 1 98.25 316 ALA A CA 1
ATOM 2498 C C . ALA A 1 316 ? -11.594 28.297 20.328 1 98.25 316 ALA A C 1
ATOM 2500 O O . ALA A 1 316 ? -10.953 28.766 19.375 1 98.25 316 ALA A O 1
ATOM 2501 N N . ILE A 1 317 ? -12.938 28.484 20.453 1 98.12 317 ILE A N 1
ATOM 2502 C CA . ILE A 1 317 ? -13.719 29.25 19.484 1 98.12 317 ILE A CA 1
ATOM 2503 C C . ILE A 1 317 ? -13.188 30.688 19.438 1 98.12 317 ILE A C 1
ATOM 2505 O O . ILE A 1 317 ? -12.953 31.234 18.344 1 98.12 317 ILE A O 1
ATOM 2509 N N . GLU A 1 318 ? -12.961 31.266 20.578 1 97.69 318 GLU A N 1
ATOM 2510 C CA . GLU A 1 318 ? -12.477 32.625 20.656 1 97.69 318 GLU A CA 1
ATOM 2511 C C . GLU A 1 318 ? -11.117 32.781 19.984 1 97.69 318 GLU A C 1
ATOM 2513 O O . GLU A 1 318 ? -10.883 33.719 19.234 1 97.69 318 GLU A O 1
ATOM 2518 N N . LYS A 1 319 ? -10.211 31.859 20.266 1 96.69 319 LYS A N 1
ATOM 2519 C CA . LYS A 1 319 ? -8.875 31.875 19.672 1 96.69 319 LYS A CA 1
ATOM 2520 C C . LYS A 1 319 ? -8.945 31.734 18.156 1 96.69 319 LYS A C 1
ATOM 2522 O O . LYS A 1 319 ? -8.234 32.438 17.422 1 96.69 319 LYS A O 1
ATOM 2527 N N . LEU A 1 320 ? -9.789 30.859 17.672 1 97.19 320 LEU A N 1
ATOM 2528 C CA . LEU A 1 320 ? -9.922 30.625 16.25 1 97.19 320 LEU A CA 1
ATOM 2529 C C . LEU A 1 320 ? -10.539 31.844 15.555 1 97.19 320 LEU A C 1
ATOM 2531 O O . LEU A 1 320 ? -10.117 32.219 14.461 1 97.19 320 LEU A O 1
ATOM 2535 N N . GLU A 1 321 ? -11.547 32.438 16.172 1 97.19 321 GLU A N 1
ATOM 2536 C CA . GLU A 1 321 ? -12.18 33.625 15.602 1 97.19 321 GLU A CA 1
ATOM 2537 C C . GLU A 1 321 ? -11.211 34.812 15.555 1 97.19 321 GLU A C 1
ATOM 2539 O O . GLU A 1 321 ? -11.172 35.531 14.57 1 97.19 321 GLU A O 1
ATOM 2544 N N . ALA A 1 322 ? -10.43 34.969 16.625 1 95.88 322 ALA A N 1
ATOM 2545 C CA . ALA A 1 322 ? -9.422 36.031 16.641 1 95.88 322 ALA A CA 1
ATOM 2546 C C . ALA A 1 322 ? -8.398 35.812 15.531 1 95.88 322 ALA A C 1
ATOM 2548 O O . ALA A 1 322 ? -7.992 36.781 14.875 1 95.88 322 ALA A O 1
ATOM 2549 N N . LEU A 1 323 ? -7.984 34.594 15.375 1 95.62 323 LEU A N 1
ATOM 2550 C CA . LEU A 1 323 ? -7.055 34.281 14.297 1 95.62 323 LEU A CA 1
ATOM 2551 C C . LEU A 1 323 ? -7.68 34.562 12.938 1 95.62 323 LEU A C 1
ATOM 2553 O O . LEU A 1 323 ? -7.035 35.125 12.062 1 95.62 323 LEU A O 1
ATOM 2557 N N . ALA A 1 324 ? -8.898 34.125 12.758 1 95.81 324 ALA A N 1
ATOM 2558 C CA . ALA A 1 324 ? -9.617 34.312 11.5 1 95.81 324 ALA A CA 1
ATOM 2559 C C . ALA A 1 324 ? -9.711 35.812 11.148 1 95.81 324 ALA A C 1
ATOM 2561 O O . ALA A 1 324 ? -9.547 36.188 9.992 1 95.81 324 ALA A O 1
ATOM 2562 N N . ASP A 1 325 ? -9.977 36.594 12.117 1 95.38 325 ASP A N 1
ATOM 2563 C CA . ASP A 1 325 ? -10.07 38.031 11.914 1 95.38 325 ASP A CA 1
ATOM 2564 C C . ASP A 1 325 ? -8.742 38.625 11.414 1 95.38 325 ASP A C 1
ATOM 2566 O O . ASP A 1 325 ? -8.727 39.562 10.625 1 95.38 325 ASP A O 1
ATOM 2570 N N . LYS A 1 326 ? -7.723 38 11.875 1 94.75 326 LYS A N 1
ATOM 2571 C CA . LYS A 1 326 ? -6.398 38.5 11.531 1 94.75 326 LYS A CA 1
ATOM 2572 C C . LYS A 1 326 ? -5.965 38.031 10.148 1 94.75 326 LYS A C 1
ATOM 2574 O O . LYS A 1 326 ? -5.234 38.75 9.445 1 94.75 326 LYS A O 1
ATOM 2579 N N . VAL A 1 327 ? -6.363 36.875 9.727 1 95.31 327 VAL A N 1
ATOM 2580 C CA . VAL A 1 327 ? -5.754 36.281 8.539 1 95.31 327 VAL A CA 1
ATOM 2581 C C . VAL A 1 327 ? -6.805 36.156 7.434 1 95.31 327 VAL A C 1
ATOM 2583 O O . VAL A 1 327 ? -6.48 35.781 6.309 1 95.31 327 VAL A O 1
ATOM 2586 N N . GLY A 1 328 ? -8.039 36.375 7.621 1 93.69 328 GLY A N 1
ATOM 2587 C CA . GLY A 1 328 ? -9.078 36.344 6.605 1 93.69 328 GLY A CA 1
ATOM 2588 C C . GLY A 1 328 ? -9.797 35 6.523 1 93.69 328 GLY A C 1
ATOM 2589 O O . GLY A 1 328 ? -10.477 34.719 5.539 1 93.69 328 GLY A O 1
ATOM 2590 N N . GLY A 1 329 ? -9.531 34.094 7.477 1 94.44 329 GLY A N 1
ATOM 2591 C CA . GLY A 1 329 ? -10.258 32.844 7.555 1 94.44 329 GLY A CA 1
ATOM 2592 C C . GLY A 1 329 ? -9.617 31.734 6.746 1 94.44 329 GLY A C 1
ATOM 2593 O O . GLY A 1 329 ? -8.625 31.969 6.051 1 94.44 329 GLY A O 1
ATOM 2594 N N . TRP A 1 330 ? -10.156 30.531 6.809 1 96.06 330 TRP A N 1
ATOM 2595 C CA . TRP A 1 330 ? -9.742 29.312 6.105 1 96.06 330 TRP A CA 1
ATOM 2596 C C . TRP A 1 330 ? -10.844 28.266 6.152 1 96.06 330 TRP A C 1
ATOM 2598 O O . TRP A 1 330 ? -11.859 28.438 6.828 1 96.06 330 TRP A O 1
ATOM 2608 N N . GLY A 1 331 ? -10.672 27.203 5.387 1 96.62 331 GLY A N 1
ATOM 2609 C CA . GLY A 1 331 ? -11.758 26.266 5.199 1 96.62 331 GLY A CA 1
ATOM 2610 C C . GLY A 1 331 ? -11.711 25.094 6.172 1 96.62 331 GLY A C 1
ATOM 2611 O O . GLY A 1 331 ? -12.742 24.5 6.477 1 96.62 331 GLY A O 1
ATOM 2612 N N . GLN A 1 332 ? -10.547 24.688 6.598 1 97.81 332 GLN A N 1
ATOM 2613 C CA . GLN A 1 332 ? -10.422 23.484 7.41 1 97.81 332 GLN A CA 1
ATOM 2614 C C . GLN A 1 332 ? -9.289 23.625 8.43 1 97.81 332 GLN A C 1
ATOM 2616 O O . GLN A 1 332 ? -8.211 24.109 8.094 1 97.81 332 GLN A O 1
ATOM 2621 N N . ILE A 1 333 ? -9.57 23.266 9.688 1 97.88 333 ILE A N 1
ATOM 2622 C CA . ILE A 1 333 ? -8.516 23.047 10.672 1 97.88 333 ILE A CA 1
ATOM 2623 C C . ILE A 1 333 ? -8.133 21.578 10.703 1 97.88 333 ILE A C 1
ATOM 2625 O O . ILE A 1 333 ? -9.008 20.703 10.695 1 97.88 333 ILE A O 1
ATOM 2629 N N . VAL A 1 334 ? -6.848 21.328 10.617 1 98.12 334 VAL A N 1
ATOM 2630 C CA . VAL A 1 334 ? -6.344 19.953 10.555 1 98.12 334 VAL A CA 1
ATOM 2631 C C . VAL A 1 334 ? -5.531 19.641 11.812 1 98.12 334 VAL A C 1
ATOM 2633 O O . VAL A 1 334 ? -4.477 20.25 12.039 1 98.12 334 VAL A O 1
ATOM 2636 N N . TYR A 1 335 ? -6.02 18.75 12.578 1 97.56 335 TYR A N 1
ATOM 2637 C CA . TYR A 1 335 ? -5.332 18.344 13.797 1 97.56 335 TYR A CA 1
ATOM 2638 C C . TYR A 1 335 ? -4.137 17.453 13.484 1 97.56 335 TYR A C 1
ATOM 2640 O O . TYR A 1 335 ? -4.281 16.422 12.812 1 97.56 335 TYR A O 1
ATOM 2648 N N . ASN A 1 336 ? -2.973 17.797 14 1 96.25 336 ASN A N 1
ATOM 2649 C CA . ASN A 1 336 ? -1.822 16.891 13.938 1 96.25 336 ASN A CA 1
ATOM 2650 C C . ASN A 1 336 ? -1.938 15.758 14.945 1 96.25 336 ASN A C 1
ATOM 2652 O O . ASN A 1 336 ? -1.98 16 16.156 1 96.25 336 ASN A O 1
ATOM 2656 N N . GLN A 1 337 ? -1.846 14.625 14.445 1 95.94 337 GLN A N 1
ATOM 2657 C CA . GLN A 1 337 ? -2.088 13.484 15.328 1 95.94 337 GLN A CA 1
ATOM 2658 C C . GLN A 1 337 ? -0.817 13.086 16.078 1 95.94 337 GLN A C 1
ATOM 2660 O O . GLN A 1 337 ? 0.271 13.07 15.492 1 95.94 337 GLN A O 1
ATOM 2665 N N . HIS A 1 338 ? -1.025 12.75 17.391 1 96.12 338 HIS A N 1
ATOM 2666 C CA . HIS A 1 338 ? 0.043 12.289 18.281 1 96.12 338 HIS A CA 1
ATOM 2667 C C . HIS A 1 338 ? -0.341 10.984 18.969 1 96.12 338 HIS A C 1
ATOM 2669 O O . HIS A 1 338 ? -1.505 10.578 18.938 1 96.12 338 HIS A O 1
ATOM 2675 N N . ASP A 1 339 ? 0.683 10.391 19.609 1 95.69 339 ASP A N 1
ATOM 2676 C CA . ASP A 1 339 ? 0.499 9.125 20.312 1 95.69 339 ASP A CA 1
ATOM 2677 C C . ASP A 1 339 ? -0.477 9.289 21.484 1 95.69 339 ASP A C 1
ATOM 2679 O O . ASP A 1 339 ? -0.334 10.203 22.297 1 95.69 339 ASP A O 1
ATOM 2683 N N . SER A 1 340 ? -1.474 8.461 21.594 1 95.88 340 SER A N 1
ATOM 2684 C CA . SER A 1 340 ? -2.408 8.398 22.703 1 95.88 340 SER A CA 1
ATOM 2685 C C . SER A 1 340 ? -2.785 6.953 23.031 1 95.88 340 SER A C 1
ATOM 2687 O O . SER A 1 340 ? -3.822 6.699 23.641 1 95.88 340 SER A O 1
ATOM 2689 N N . ILE A 1 341 ? -1.925 6.02 22.625 1 95.94 341 ILE A N 1
ATOM 2690 C CA . ILE A 1 341 ? -2.23 4.594 22.656 1 95.94 341 ILE A CA 1
ATOM 2691 C C . ILE A 1 341 ? -2.43 4.141 24.109 1 95.94 341 ILE A C 1
ATOM 2693 O O . ILE A 1 341 ? -3.322 3.342 24.391 1 95.94 341 ILE A O 1
ATOM 2697 N N . ASP A 1 342 ? -1.637 4.68 25.062 1 95.94 342 ASP A N 1
ATOM 2698 C CA . ASP A 1 342 ? -1.668 4.215 26.438 1 95.94 342 ASP A CA 1
ATOM 2699 C C . ASP A 1 342 ? -2.928 4.703 27.156 1 95.94 342 ASP A C 1
ATOM 2701 O O . ASP A 1 342 ? -3.41 4.055 28.094 1 95.94 342 ASP A O 1
ATOM 2705 N N . ASP A 1 343 ? -3.451 5.879 26.828 1 96.56 343 ASP A N 1
ATOM 2706 C CA . ASP A 1 343 ? -4.668 6.477 27.359 1 96.56 343 ASP A CA 1
ATOM 2707 C C . ASP A 1 343 ? -5.402 7.285 26.297 1 96.56 343 ASP A C 1
ATOM 2709 O O . ASP A 1 343 ? -5.309 8.516 26.266 1 96.56 343 ASP A O 1
ATOM 2713 N N . PRO A 1 344 ? -6.25 6.602 25.484 1 97.19 344 PRO A N 1
ATOM 2714 C CA . PRO A 1 344 ? -6.812 7.242 24.297 1 97.19 344 PRO A CA 1
ATOM 2715 C C . PRO A 1 344 ? -7.996 8.148 24.609 1 97.19 344 PRO A C 1
ATOM 2717 O O . PRO A 1 344 ? -8.375 8.984 23.797 1 97.19 344 PRO A O 1
ATOM 2720 N N . LYS A 1 345 ? -8.641 8.031 25.797 1 97.38 345 LYS A N 1
ATOM 2721 C CA . LYS A 1 345 ? -9.953 8.617 26.062 1 97.38 345 LYS A CA 1
ATOM 2722 C C . LYS A 1 345 ? -9.883 10.148 26.016 1 97.38 345 LYS A C 1
ATOM 2724 O O . LYS A 1 345 ? -10.734 10.797 25.406 1 97.38 345 LYS A O 1
ATOM 2729 N N . PRO A 1 346 ? -8.844 10.781 26.672 1 98 346 PRO A N 1
ATOM 2730 C CA . PRO A 1 346 ? -8.805 12.242 26.609 1 98 346 PRO A CA 1
ATOM 2731 C C . PRO A 1 346 ? -8.648 12.781 25.188 1 98 346 PRO A C 1
ATOM 2733 O O . PRO A 1 346 ? -9.273 13.781 24.828 1 98 346 PRO A O 1
ATOM 2736 N N . TRP A 1 347 ? -7.816 12.18 24.469 1 96.88 347 TRP A N 1
ATOM 2737 C CA . TRP A 1 347 ? -7.629 12.57 23.078 1 96.88 347 TRP A CA 1
ATOM 2738 C C . TRP A 1 347 ? -8.922 12.422 22.297 1 96.88 347 TRP A C 1
ATOM 2740 O O . TRP A 1 347 ? -9.32 13.32 21.547 1 96.88 347 TRP A O 1
ATOM 2750 N N . GLU A 1 348 ? -9.547 11.25 22.469 1 97.94 348 GLU A N 1
ATOM 2751 C CA . GLU A 1 348 ? -10.789 10.969 21.766 1 97.94 348 GLU A CA 1
ATOM 2752 C C . GLU A 1 348 ? -11.844 12.031 22.047 1 97.94 348 GLU A C 1
ATOM 2754 O O . GLU A 1 348 ? -12.516 12.523 21.141 1 97.94 348 GLU A O 1
ATOM 2759 N N . GLU A 1 349 ? -11.977 12.32 23.281 1 98.06 349 GLU A N 1
ATOM 2760 C CA . GLU A 1 349 ? -12.93 13.359 23.672 1 98.06 349 GLU A CA 1
ATOM 2761 C C . GLU A 1 349 ? -12.57 14.695 23.031 1 98.06 349 GLU A C 1
ATOM 2763 O O . GLU A 1 349 ? -13.445 15.414 22.547 1 98.06 349 GLU A O 1
ATOM 2768 N N . SER A 1 350 ? -11.328 15 23.016 1 98.31 350 SER A N 1
ATOM 2769 C CA . SER A 1 350 ? -10.844 16.25 22.453 1 98.31 350 SER A CA 1
ATOM 2770 C C . SER A 1 350 ? -11.211 16.375 20.984 1 98.31 350 SER A C 1
ATOM 2772 O O . SER A 1 350 ? -11.75 17.391 20.547 1 98.31 350 SER A O 1
ATOM 2774 N N . ILE A 1 351 ? -10.961 15.375 20.172 1 97.38 351 ILE A N 1
ATOM 2775 C CA . ILE A 1 351 ? -11.172 15.469 18.734 1 97.38 351 ILE A CA 1
ATOM 2776 C C . ILE A 1 351 ? -12.672 15.461 18.422 1 97.38 351 ILE A C 1
ATOM 2778 O O . ILE A 1 351 ? -13.125 16.125 17.484 1 97.38 351 ILE A O 1
ATOM 2782 N N . ARG A 1 352 ? -13.445 14.742 19.203 1 98.12 352 ARG A N 1
ATOM 2783 C CA . ARG A 1 352 ? -14.891 14.781 19.031 1 98.12 352 ARG A CA 1
ATOM 2784 C C . ARG A 1 352 ? -15.445 16.172 19.312 1 98.12 352 ARG A C 1
ATOM 2786 O O . ARG A 1 352 ? -16.297 16.672 18.578 1 98.12 352 ARG A O 1
ATOM 2793 N N . ARG A 1 353 ? -14.953 16.766 20.375 1 98.12 353 ARG A N 1
ATOM 2794 C CA . ARG A 1 353 ? -15.414 18.094 20.75 1 98.12 353 ARG A CA 1
ATOM 2795 C C . ARG A 1 353 ? -15 19.125 19.719 1 98.12 353 ARG A C 1
ATOM 2797 O O . ARG A 1 353 ? -15.75 20.078 19.438 1 98.12 353 ARG A O 1
ATOM 2804 N N . LEU A 1 354 ? -13.805 18.984 19.156 1 98.25 354 LEU A N 1
ATOM 2805 C CA . LEU A 1 354 ? -13.398 19.875 18.078 1 98.25 354 LEU A CA 1
ATOM 2806 C C . LEU A 1 354 ? -14.414 19.859 16.953 1 98.25 354 LEU A C 1
ATOM 2808 O O . LEU A 1 354 ? -14.82 20.922 16.453 1 98.25 354 LEU A O 1
ATOM 2812 N N . ALA A 1 355 ? -14.867 18.734 16.562 1 97.44 355 ALA A N 1
ATOM 2813 C CA . ALA A 1 355 ? -15.742 18.562 15.406 1 97.44 355 ALA A CA 1
ATOM 2814 C C . ALA A 1 355 ? -17.172 18.984 15.734 1 97.44 355 ALA A C 1
ATOM 2816 O O . ALA A 1 355 ? -17.891 19.516 14.883 1 97.44 355 ALA A O 1
ATOM 2817 N N . THR A 1 356 ? -17.641 18.781 17 1 96.75 356 THR A N 1
ATOM 2818 C CA . THR A 1 356 ? -19.062 18.922 17.297 1 96.75 356 THR A CA 1
ATOM 2819 C C . THR A 1 356 ? -19.328 20.219 18.047 1 96.75 356 THR A C 1
ATOM 2821 O O . THR A 1 356 ? -20.422 20.797 17.922 1 96.75 356 THR A O 1
ATOM 2824 N N . GLU A 1 357 ? -18.328 20.656 18.812 1 97.38 357 GLU A N 1
ATOM 2825 C CA . GLU A 1 357 ? -18.594 21.781 19.688 1 97.38 357 GLU A CA 1
ATOM 2826 C C . GLU A 1 357 ? -17.859 23.031 19.219 1 97.38 357 GLU A C 1
ATOM 2828 O O . GLU A 1 357 ? -18.312 24.156 19.453 1 97.38 357 GLU A O 1
ATOM 2833 N N . VAL A 1 358 ? -16.766 22.875 18.516 1 98 358 VAL A N 1
ATOM 2834 C CA . VAL A 1 358 ? -15.93 24.031 18.219 1 98 358 VAL A CA 1
ATOM 2835 C C . VAL A 1 358 ? -16.125 24.453 16.766 1 98 358 VAL A C 1
ATOM 2837 O O . VAL A 1 358 ? -16.719 25.484 16.484 1 98 358 VAL A O 1
ATOM 2840 N N . CYS A 1 359 ? -15.812 23.609 15.82 1 96.88 359 CYS A N 1
ATOM 2841 C CA . CYS A 1 359 ? -15.734 23.953 14.406 1 96.88 359 CYS A CA 1
ATOM 2842 C C . CYS A 1 359 ? -17.078 24.469 13.898 1 96.88 359 CYS A C 1
ATOM 2844 O O . CYS A 1 359 ? -17.125 25.469 13.18 1 96.88 359 CYS A O 1
ATOM 2846 N N . PRO A 1 360 ? -18.234 23.906 14.359 1 95.88 360 PRO A N 1
ATOM 2847 C CA . PRO A 1 360 ? -19.516 24.391 13.844 1 95.88 360 PRO A CA 1
ATOM 2848 C C . PRO A 1 360 ? -19.859 25.781 14.336 1 95.88 360 PRO A C 1
ATOM 2850 O O . PRO A 1 360 ? -20.75 26.438 13.781 1 95.88 360 PRO A O 1
ATOM 2853 N N . LYS A 1 361 ? -19.172 26.266 15.336 1 96.5 361 LYS A N 1
ATOM 2854 C CA . LYS A 1 361 ? -19.594 27.5 16 1 96.5 361 LYS A CA 1
ATOM 2855 C C . LYS A 1 361 ? -18.625 28.641 15.68 1 96.5 361 LYS A C 1
ATOM 2857 O O . LYS A 1 361 ? -18.906 29.812 16 1 96.5 361 LYS A O 1
ATOM 2862 N N . VAL A 1 362 ? -17.547 28.344 15.078 1 96.94 362 VAL A N 1
ATOM 2863 C CA . VAL A 1 362 ? -16.547 29.375 14.781 1 96.94 362 VAL A CA 1
ATOM 2864 C C . VAL A 1 362 ? -17.047 30.266 13.641 1 96.94 362 VAL A C 1
ATOM 2866 O O . VAL A 1 362 ? -17.391 29.766 12.562 1 96.94 362 VAL A O 1
ATOM 2869 N N . ARG A 1 363 ? -17.094 31.531 13.852 1 93.81 363 ARG A N 1
ATOM 2870 C CA . ARG A 1 363 ? -17.438 32.5 12.812 1 93.81 363 ARG A CA 1
ATOM 2871 C C . ARG A 1 363 ? -16.234 32.781 11.914 1 93.81 363 ARG A C 1
ATOM 2873 O O . ARG A 1 363 ? -15.172 33.156 12.398 1 93.81 363 ARG A O 1
ATOM 2880 N N . MET A 1 364 ? -16.406 32.531 10.648 1 90.94 364 MET A N 1
ATOM 2881 C CA . MET A 1 364 ? -15.383 32.875 9.664 1 90.94 364 MET A CA 1
ATOM 2882 C C . MET A 1 364 ? -15.773 34.156 8.922 1 90.94 364 MET A C 1
ATOM 2884 O O . MET A 1 364 ? -16.938 34.375 8.625 1 90.94 364 MET A O 1
ATOM 2888 N N . PRO A 1 365 ? -14.766 34.938 8.727 1 87.38 365 PRO A N 1
ATOM 2889 C CA . PRO A 1 365 ? -15.078 36.156 7.996 1 87.38 365 PRO A CA 1
ATOM 2890 C C . PRO A 1 365 ? -15.539 35.875 6.566 1 87.38 365 PRO A C 1
ATOM 2892 O O . PRO A 1 365 ? -15.156 34.875 5.969 1 87.38 365 PRO A O 1
ATOM 2895 N N . ASN A 1 366 ? -16.516 36.688 5.988 1 68.88 366 ASN A N 1
ATOM 2896 C CA . ASN A 1 366 ? -17.031 36.594 4.621 1 68.88 366 ASN A CA 1
ATOM 2897 C C . ASN A 1 366 ? -16 37.062 3.604 1 68.88 366 ASN A C 1
ATOM 2899 O O . ASN A 1 366 ? -15.258 38.031 3.867 1 68.88 366 ASN A O 1
ATOM 2903 N N . MET B 1 1 ? 3.619 -35.5 7.16 1 65.06 1 MET B N 1
ATOM 2904 C CA . MET B 1 1 ? 2.906 -34.25 7.438 1 65.06 1 MET B CA 1
ATOM 2905 C C . MET B 1 1 ? 1.806 -34.031 6.406 1 65.06 1 MET B C 1
ATOM 2907 O O . MET B 1 1 ? 1.947 -34.406 5.242 1 65.06 1 MET B O 1
ATOM 2911 N N . ALA B 1 2 ? 0.66 -33.5 6.82 1 84.81 2 ALA B N 1
ATOM 2912 C CA . ALA B 1 2 ? -0.487 -33.312 5.938 1 84.81 2 ALA B CA 1
ATOM 2913 C C . ALA B 1 2 ? -0.233 -32.156 4.949 1 84.81 2 ALA B C 1
ATOM 2915 O O . ALA B 1 2 ? 0.42 -31.172 5.285 1 84.81 2 ALA B O 1
ATOM 2916 N N . MET B 1 3 ? -0.587 -32.375 3.727 1 94.06 3 MET B N 1
ATOM 2917 C CA . MET B 1 3 ? -0.501 -31.359 2.691 1 94.06 3 MET B CA 1
ATOM 2918 C C . MET B 1 3 ? -1.241 -30.094 3.113 1 94.06 3 MET B C 1
ATOM 2920 O O . MET B 1 3 ? -2.354 -30.172 3.639 1 94.06 3 MET B O 1
ATOM 2924 N N . GLN B 1 4 ? -0.621 -28.953 2.979 1 96.56 4 GLN B N 1
ATOM 2925 C CA . GLN B 1 4 ? -1.249 -27.672 3.305 1 96.56 4 GLN B CA 1
ATOM 2926 C C . GLN B 1 4 ? -2.027 -27.125 2.113 1 96.56 4 GLN B C 1
ATOM 2928 O O . GLN B 1 4 ? -1.883 -27.609 0.991 1 96.56 4 GLN B O 1
ATOM 2933 N N . CYS B 1 5 ? -2.852 -26.125 2.408 1 97.12 5 CYS B N 1
ATOM 2934 C CA . CYS B 1 5 ? -3.611 -25.422 1.378 1 97.12 5 CYS B CA 1
ATOM 2935 C C . CYS B 1 5 ? -3.254 -23.938 1.351 1 97.12 5 CYS B C 1
ATOM 2937 O O . CYS B 1 5 ? -3.016 -23.328 2.396 1 97.12 5 CYS B O 1
ATOM 2939 N N . GLY B 1 6 ? -3.176 -23.422 0.219 1 98.25 6 GLY B N 1
ATOM 2940 C CA . GLY B 1 6 ? -3.025 -22 0.009 1 98.25 6 GLY B CA 1
ATOM 2941 C C . GLY B 1 6 ? -3.928 -21.453 -1.084 1 98.25 6 GLY B C 1
ATOM 2942 O O . GLY B 1 6 ? -4.621 -22.219 -1.76 1 98.25 6 GLY B O 1
ATOM 2943 N N . ILE B 1 7 ? -4.008 -20.188 -1.211 1 98.44 7 ILE B N 1
ATOM 2944 C CA . ILE B 1 7 ? -4.75 -19.531 -2.277 1 98.44 7 ILE B CA 1
ATOM 2945 C C . ILE B 1 7 ? -3.848 -18.516 -2.986 1 98.44 7 ILE B C 1
ATOM 2947 O O . ILE B 1 7 ? -3.096 -17.781 -2.34 1 98.44 7 ILE B O 1
ATOM 2951 N N . PHE B 1 8 ? -3.881 -18.578 -4.23 1 98.06 8 PHE B N 1
ATOM 2952 C CA . PHE B 1 8 ? -3.248 -17.578 -5.07 1 98.06 8 PHE B CA 1
ATOM 2953 C C . PHE B 1 8 ? -4.293 -16.656 -5.688 1 98.06 8 PHE B C 1
ATOM 2955 O O . PHE B 1 8 ? -5.043 -17.062 -6.574 1 98.06 8 PHE B O 1
ATOM 2962 N N . MET B 1 9 ? -4.242 -15.414 -5.191 1 95.19 9 MET B N 1
ATOM 2963 C CA . MET B 1 9 ? -5.094 -14.352 -5.727 1 95.19 9 MET B CA 1
ATOM 2964 C C . MET B 1 9 ? -4.43 -13.672 -6.918 1 95.19 9 MET B C 1
ATOM 2966 O O . MET B 1 9 ? -3.883 -12.578 -6.789 1 95.19 9 MET B O 1
ATOM 2970 N N . THR B 1 10 ? -4.32 -14.266 -8.195 1 81.25 10 THR B N 1
ATOM 2971 C CA . THR B 1 10 ? -3.93 -13.609 -9.438 1 81.25 10 THR B CA 1
ATOM 2972 C C . THR B 1 10 ? -4.969 -12.57 -9.859 1 81.25 10 THR B C 1
ATOM 2974 O O . THR B 1 10 ? -4.672 -11.672 -10.641 1 81.25 10 THR B O 1
ATOM 2977 N N . PRO B 1 11 ? -6.012 -12.484 -9.312 1 80.88 11 PRO B N 1
ATOM 2978 C CA . PRO B 1 11 ? -7.402 -12.023 -9.266 1 80.88 11 PRO B CA 1
ATOM 2979 C C . PRO B 1 11 ? -8.094 -12.109 -10.625 1 80.88 11 PRO B C 1
ATOM 2981 O O . PRO B 1 11 ? -8.477 -11.078 -11.188 1 80.88 11 PRO B O 1
ATOM 2984 N N . TYR B 1 12 ? -8.219 -13.375 -11.023 1 93.5 12 TYR B N 1
ATOM 2985 C CA . TYR B 1 12 ? -8.961 -13.602 -12.258 1 93.5 12 TYR B CA 1
ATOM 2986 C C . TYR B 1 12 ? -10.398 -13.109 -12.141 1 93.5 12 TYR B C 1
ATOM 2988 O O . TYR B 1 12 ? -11.297 -13.891 -11.836 1 93.5 12 TYR B O 1
ATOM 2996 N N . ASN B 1 13 ? -10.562 -11.828 -12.352 1 93.75 13 ASN B N 1
ATOM 2997 C CA . ASN B 1 13 ? -11.875 -11.203 -12.375 1 93.75 13 ASN B CA 1
ATOM 2998 C C . ASN B 1 13 ? -12.172 -10.562 -13.734 1 93.75 13 ASN B C 1
ATOM 3000 O O . ASN B 1 13 ? -11.266 -10.039 -14.383 1 93.75 13 ASN B O 1
ATOM 3004 N N . PRO B 1 14 ? -13.438 -10.695 -14.148 1 94.69 14 PRO B N 1
ATOM 3005 C CA . PRO B 1 14 ? -13.773 -10 -15.391 1 94.69 14 PRO B CA 1
ATOM 3006 C C . PRO B 1 14 ? -13.492 -8.5 -15.32 1 94.69 14 PRO B C 1
ATOM 3008 O O . PRO B 1 14 ? -13.703 -7.875 -14.281 1 94.69 14 PRO B O 1
ATOM 3011 N N . PRO B 1 15 ? -13.062 -7.949 -16.484 1 94.31 15 PRO B N 1
ATOM 3012 C CA . PRO B 1 15 ? -12.711 -6.527 -16.516 1 94.31 15 PRO B CA 1
ATOM 3013 C C . PRO B 1 15 ? -13.891 -5.625 -16.156 1 94.31 15 PRO B C 1
ATOM 3015 O O . PRO B 1 15 ? -13.703 -4.434 -15.898 1 94.31 15 PRO B O 1
ATOM 3018 N N . SER B 1 16 ? -15.094 -6.188 -16.172 1 94.81 16 SER B N 1
ATOM 3019 C CA . SER B 1 16 ? -16.266 -5.395 -15.836 1 94.81 16 SER B CA 1
ATOM 3020 C C . SER B 1 16 ? -16.375 -5.156 -14.336 1 94.81 16 SER B C 1
ATOM 3022 O O . SER B 1 16 ? -17.141 -4.305 -13.883 1 94.81 16 SER B O 1
ATOM 3024 N N . ARG B 1 17 ? -15.664 -5.941 -13.516 1 97.12 17 ARG B N 1
ATOM 3025 C CA . ARG B 1 17 ? -15.664 -5.719 -12.07 1 97.12 17 ARG B CA 1
ATOM 3026 C C . ARG B 1 17 ? -14.938 -4.426 -11.719 1 97.12 17 ARG B C 1
ATOM 3028 O O . ARG B 1 17 ? -13.883 -4.133 -12.273 1 97.12 17 ARG B O 1
ATOM 3035 N N . THR B 1 18 ? -15.523 -3.615 -10.797 1 97.19 18 THR B N 1
ATOM 3036 C CA . THR B 1 18 ? -14.867 -2.402 -10.32 1 97.19 18 THR B CA 1
ATOM 3037 C C . THR B 1 18 ? -13.734 -2.746 -9.359 1 97.19 18 THR B C 1
ATOM 3039 O O . THR B 1 18 ? -13.703 -3.84 -8.797 1 97.19 18 THR B O 1
ATOM 3042 N N . ALA B 1 19 ? -12.828 -1.814 -9.219 1 97.81 19 ALA B N 1
ATOM 3043 C CA . ALA B 1 19 ? -11.734 -1.98 -8.258 1 97.81 19 ALA B CA 1
ATOM 3044 C C . ALA B 1 19 ? -12.273 -2.266 -6.863 1 97.81 19 ALA B C 1
ATOM 3046 O O . ALA B 1 19 ? -11.742 -3.117 -6.145 1 97.81 19 ALA B O 1
ATOM 3047 N N . ARG B 1 20 ? -13.375 -1.584 -6.477 1 98.12 20 ARG B N 1
ATOM 3048 C CA . ARG B 1 20 ? -13.969 -1.776 -5.156 1 98.12 20 ARG B CA 1
ATOM 3049 C C . ARG B 1 20 ? -14.5 -3.197 -4.996 1 98.12 20 ARG B C 1
ATOM 3051 O O . ARG B 1 20 ? -14.281 -3.834 -3.963 1 98.12 20 ARG B O 1
ATOM 3058 N N . GLN B 1 21 ? -15.164 -3.688 -6.012 1 97.75 21 GLN B N 1
ATOM 3059 C CA . GLN B 1 21 ? -15.688 -5.051 -5.969 1 97.75 21 GLN B CA 1
ATOM 3060 C C . GLN B 1 21 ? -14.555 -6.066 -5.82 1 97.75 21 GLN B C 1
ATOM 3062 O O . GLN B 1 21 ? -14.656 -7 -5.02 1 97.75 21 GLN B O 1
ATOM 3067 N N . VAL B 1 22 ? -13.5 -5.871 -6.605 1 97.75 22 VAL B N 1
ATOM 3068 C CA . VAL B 1 22 ? -12.359 -6.777 -6.566 1 97.75 22 VAL B CA 1
ATOM 3069 C C . VAL B 1 22 ? -11.695 -6.719 -5.191 1 97.75 22 VAL B C 1
ATOM 3071 O O . VAL B 1 22 ? -11.359 -7.754 -4.613 1 97.75 22 VAL B O 1
ATOM 3074 N N . PHE B 1 23 ? -11.562 -5.504 -4.668 1 98.31 23 PHE B N 1
ATOM 3075 C CA . PHE B 1 23 ? -10.969 -5.289 -3.354 1 98.31 23 PHE B CA 1
ATOM 3076 C C . PHE B 1 23 ? -11.781 -5.988 -2.27 1 98.31 23 PHE B C 1
ATOM 3078 O O . PHE B 1 23 ? -11.234 -6.762 -1.48 1 98.31 23 PHE B O 1
ATOM 3085 N N . ASP B 1 24 ? -13.039 -5.762 -2.236 1 97.81 24 ASP B N 1
ATOM 3086 C CA . ASP B 1 24 ? -13.914 -6.355 -1.226 1 97.81 24 ASP B CA 1
ATOM 3087 C C . ASP B 1 24 ? -13.891 -7.879 -1.308 1 97.81 24 ASP B C 1
ATOM 3089 O O . ASP B 1 24 ? -13.844 -8.562 -0.282 1 97.81 24 ASP B O 1
ATOM 3093 N N . TRP B 1 25 ? -13.891 -8.336 -2.502 1 97.19 25 TRP B N 1
ATOM 3094 C CA . TRP B 1 25 ? -13.875 -9.781 -2.703 1 97.19 25 TRP B CA 1
ATOM 3095 C C . TRP B 1 25 ? -12.578 -10.391 -2.193 1 97.19 25 TRP B C 1
ATOM 3097 O O . TRP B 1 25 ? -12.586 -11.445 -1.554 1 97.19 25 TRP B O 1
ATOM 3107 N N . ALA B 1 26 ? -11.5 -9.742 -2.475 1 98.12 26 ALA B N 1
ATOM 3108 C CA . ALA B 1 26 ? -10.203 -10.219 -2.008 1 98.12 26 ALA B CA 1
ATOM 3109 C C . ALA B 1 26 ? -10.172 -10.328 -0.486 1 98.12 26 ALA B C 1
ATOM 3111 O O . ALA B 1 26 ? -9.617 -11.281 0.065 1 98.12 26 ALA B O 1
ATOM 3112 N N . LEU B 1 27 ? -10.75 -9.375 0.184 1 98.19 27 LEU B N 1
ATOM 3113 C CA . LEU B 1 27 ? -10.789 -9.406 1.643 1 98.19 27 LEU B CA 1
ATOM 3114 C C . LEU B 1 27 ? -11.688 -10.539 2.141 1 98.19 27 LEU B C 1
ATOM 3116 O O . LEU B 1 27 ? -11.352 -11.211 3.115 1 98.19 27 LEU B O 1
ATOM 3120 N N . ASP B 1 28 ? -12.828 -10.742 1.468 1 97.12 28 ASP B N 1
ATOM 3121 C CA . ASP B 1 28 ? -13.734 -11.828 1.832 1 97.12 28 ASP B CA 1
ATOM 3122 C C . ASP B 1 28 ? -13.055 -13.188 1.698 1 97.12 28 ASP B C 1
ATOM 3124 O O . ASP B 1 28 ? -13.18 -14.039 2.578 1 97.12 28 ASP B O 1
ATOM 3128 N N . ILE B 1 29 ? -12.32 -13.336 0.638 1 97.75 29 ILE B N 1
ATOM 3129 C CA . ILE B 1 29 ? -11.602 -14.586 0.391 1 97.75 29 ILE B CA 1
ATOM 3130 C C . ILE B 1 29 ? -10.594 -14.828 1.51 1 97.75 29 ILE B C 1
ATOM 3132 O O . ILE B 1 29 ? -10.5 -15.945 2.039 1 97.75 29 ILE B O 1
ATOM 3136 N N . ALA B 1 30 ? -9.867 -13.805 1.866 1 98.38 30 ALA B N 1
ATOM 3137 C CA . ALA B 1 30 ? -8.867 -13.93 2.926 1 98.38 30 ALA B CA 1
ATOM 3138 C C . ALA B 1 30 ? -9.508 -14.398 4.23 1 98.38 30 ALA B C 1
ATOM 3140 O O . ALA B 1 30 ? -8.984 -15.281 4.91 1 98.38 30 ALA B O 1
ATOM 3141 N N . ARG B 1 31 ? -10.633 -13.797 4.574 1 97.94 31 ARG B N 1
ATOM 3142 C CA . ARG B 1 31 ? -11.336 -14.156 5.805 1 97.94 31 ARG B CA 1
ATOM 3143 C C . ARG B 1 31 ? -11.805 -15.602 5.766 1 97.94 31 ARG B C 1
ATOM 3145 O O . ARG B 1 31 ? -11.594 -16.359 6.723 1 97.94 31 ARG B O 1
ATOM 3152 N N . ILE B 1 32 ? -12.414 -16.016 4.652 1 97.5 32 ILE B N 1
ATOM 3153 C CA . ILE B 1 32 ? -12.945 -17.359 4.496 1 97.5 32 ILE B CA 1
ATOM 3154 C C . ILE B 1 32 ? -11.805 -18.375 4.562 1 97.5 32 ILE B C 1
ATOM 3156 O O . ILE B 1 32 ? -11.906 -19.391 5.254 1 97.5 32 ILE B O 1
ATOM 3160 N N . ALA B 1 33 ? -10.719 -18.062 3.857 1 98.19 33 ALA B N 1
ATOM 3161 C CA . ALA B 1 33 ? -9.562 -18.953 3.832 1 98.19 33 ALA B CA 1
ATOM 3162 C C . ALA B 1 33 ? -8.93 -19.078 5.215 1 98.19 33 ALA B C 1
ATOM 3164 O O . ALA B 1 33 ? -8.547 -20.156 5.641 1 98.19 33 ALA B O 1
ATOM 3165 N N . ASP B 1 34 ? -8.828 -17.938 5.91 1 98.5 34 ASP B N 1
ATOM 3166 C CA . ASP B 1 34 ? -8.289 -17.938 7.27 1 98.5 34 ASP B CA 1
ATOM 3167 C C . ASP B 1 34 ? -9.117 -18.828 8.188 1 98.5 34 ASP B C 1
ATOM 3169 O O . ASP B 1 34 ? -8.562 -19.641 8.938 1 98.5 34 ASP B O 1
ATOM 3173 N N . GLU B 1 35 ? -10.43 -18.734 8.117 1 97.94 35 GLU B N 1
ATOM 3174 C CA . GLU B 1 35 ? -11.352 -19.516 8.938 1 97.94 35 GLU B CA 1
ATOM 3175 C C . GLU B 1 35 ? -11.281 -21 8.586 1 97.94 35 GLU B C 1
ATOM 3177 O O . GLU B 1 35 ? -11.445 -21.859 9.461 1 97.94 35 GLU B O 1
ATOM 3182 N N . ALA B 1 36 ? -10.984 -21.266 7.34 1 97.69 36 ALA B N 1
ATOM 3183 C CA . ALA B 1 36 ? -10.969 -22.656 6.859 1 97.69 36 ALA B CA 1
ATOM 3184 C C . ALA B 1 36 ? -9.633 -23.312 7.168 1 97.69 36 ALA B C 1
ATOM 3186 O O . ALA B 1 36 ? -9.469 -24.531 6.957 1 97.69 36 ALA B O 1
ATOM 3187 N N . GLY B 1 37 ? -8.641 -22.531 7.547 1 97.38 37 GLY B N 1
ATOM 3188 C CA . GLY B 1 37 ? -7.375 -23.109 7.965 1 97.38 37 GLY B CA 1
ATOM 3189 C C . GLY B 1 37 ? -6.336 -23.125 6.859 1 97.38 37 GLY B C 1
ATOM 3190 O O . GLY B 1 37 ? -5.387 -23.906 6.902 1 97.38 37 GLY B O 1
ATOM 3191 N N . TYR B 1 38 ? -6.512 -22.281 5.895 1 98.44 38 TYR B N 1
ATOM 3192 C CA . TYR B 1 38 ? -5.504 -22.156 4.848 1 98.44 38 TYR B CA 1
ATOM 3193 C C . TYR B 1 38 ? -4.207 -21.578 5.402 1 98.44 38 TYR B C 1
ATOM 3195 O O . TYR B 1 38 ? -4.234 -20.734 6.297 1 98.44 38 TYR B O 1
ATOM 3203 N N . ALA B 1 39 ? -3.086 -21.984 4.793 1 98.25 39 ALA B N 1
ATOM 3204 C CA . ALA B 1 39 ? -1.771 -21.594 5.289 1 98.25 39 ALA B CA 1
ATOM 3205 C C . ALA B 1 39 ? -1.33 -20.266 4.676 1 98.25 39 ALA B C 1
ATOM 3207 O O . ALA B 1 39 ? -0.716 -19.438 5.352 1 98.25 39 ALA B O 1
ATOM 3208 N N . ASP B 1 40 ? -1.616 -20.109 3.43 1 98.69 40 ASP B N 1
ATOM 3209 C CA . ASP B 1 40 ? -1.059 -18.953 2.721 1 98.69 40 ASP B CA 1
ATOM 3210 C C . ASP B 1 40 ? -2.105 -18.297 1.823 1 98.69 40 ASP B C 1
ATOM 3212 O O . ASP B 1 40 ? -2.93 -18.984 1.218 1 98.69 40 ASP B O 1
ATOM 3216 N N . TYR B 1 41 ? -2.109 -17.047 1.778 1 98.81 41 TYR B N 1
ATOM 3217 C CA . TYR B 1 41 ? -2.838 -16.219 0.834 1 98.81 41 TYR B CA 1
ATOM 3218 C C . TYR B 1 41 ? -1.883 -15.32 0.052 1 98.81 41 TYR B C 1
ATOM 3220 O O . TYR B 1 41 ? -1.354 -14.344 0.59 1 98.81 41 TYR B O 1
ATOM 3228 N N . MET B 1 42 ? -1.69 -15.664 -1.213 1 98.75 42 MET B N 1
ATOM 3229 C CA . MET B 1 42 ? -0.729 -15.008 -2.092 1 98.75 42 MET B CA 1
ATOM 3230 C C . MET B 1 42 ? -1.441 -14.125 -3.111 1 98.75 42 MET B C 1
ATOM 3232 O O . MET B 1 42 ? -2.438 -14.531 -3.707 1 98.75 42 MET B O 1
ATOM 3236 N N . ILE B 1 43 ? -0.963 -12.922 -3.309 1 98.5 43 ILE B N 1
ATOM 3237 C CA . ILE B 1 43 ? -1.65 -11.961 -4.16 1 98.5 43 ILE B CA 1
ATOM 3238 C C . ILE B 1 43 ? -0.716 -11.5 -5.277 1 98.5 43 ILE B C 1
ATOM 3240 O O . ILE B 1 43 ? 0.383 -11.008 -5.016 1 98.5 43 ILE B O 1
ATOM 3244 N N . GLY B 1 44 ? -1.174 -11.625 -6.484 1 97.38 44 GLY B N 1
ATOM 3245 C CA . GLY B 1 44 ? -0.388 -11.18 -7.621 1 97.38 44 GLY B CA 1
ATOM 3246 C C . GLY B 1 44 ? -0.319 -9.672 -7.746 1 97.38 44 GLY B C 1
ATOM 3247 O O . GLY B 1 44 ? -1.119 -8.961 -7.137 1 97.38 44 GLY B O 1
ATOM 3248 N N . GLU B 1 45 ? 0.638 -9.203 -8.516 1 97.81 45 GLU B N 1
ATOM 3249 C CA . GLU B 1 45 ? 0.809 -7.797 -8.867 1 97.81 45 GLU B CA 1
ATOM 3250 C C . GLU B 1 45 ? 0.871 -7.605 -10.375 1 97.81 45 GLU B C 1
ATOM 3252 O O . GLU B 1 45 ? 1.765 -8.133 -11.039 1 97.81 45 GLU B O 1
ATOM 3257 N N . HIS B 1 46 ? -0.081 -6.945 -10.953 1 96.69 46 HIS B N 1
ATOM 3258 C CA . HIS B 1 46 ? -0.095 -6.531 -12.352 1 96.69 46 HIS B CA 1
ATOM 3259 C C . HIS B 1 46 ? -0.663 -5.125 -12.508 1 96.69 46 HIS B C 1
ATOM 3261 O O . HIS B 1 46 ? -1.513 -4.703 -11.727 1 96.69 46 HIS B O 1
ATOM 3267 N N . TYR B 1 47 ? -0.22 -4.488 -13.516 1 97.12 47 TYR B N 1
ATOM 3268 C CA . TYR B 1 47 ? -0.519 -3.064 -13.594 1 97.12 47 TYR B CA 1
ATOM 3269 C C . TYR B 1 47 ? -1.475 -2.77 -14.742 1 97.12 47 TYR B C 1
ATOM 3271 O O . TYR B 1 47 ? -2.238 -1.803 -14.688 1 97.12 47 TYR B O 1
ATOM 3279 N N . THR B 1 48 ? -1.43 -3.627 -15.758 1 95.44 48 THR B N 1
ATOM 3280 C CA . THR B 1 48 ? -2.172 -3.238 -16.953 1 95.44 48 THR B CA 1
ATOM 3281 C C . THR B 1 48 ? -3.258 -4.262 -17.266 1 95.44 48 THR B C 1
ATOM 3283 O O . THR B 1 48 ? -4.137 -4.004 -18.094 1 95.44 48 THR B O 1
ATOM 3286 N N . LEU B 1 49 ? -3.254 -5.418 -16.641 1 94.5 49 LEU B N 1
ATOM 3287 C CA . LEU B 1 49 ? -4.109 -6.523 -17.047 1 94.5 49 LEU B CA 1
ATOM 3288 C C . LEU B 1 49 ? -5.516 -6.371 -16.484 1 94.5 49 LEU B C 1
ATOM 3290 O O . LEU B 1 49 ? -5.703 -6.449 -15.258 1 94.5 49 LEU B O 1
ATOM 3294 N N . GLY B 1 50 ? -6.484 -6.293 -17.359 1 94.56 50 GLY B N 1
ATOM 3295 C CA . GLY B 1 50 ? -7.863 -6.141 -16.938 1 94.56 50 GLY B CA 1
ATOM 3296 C C . GLY B 1 50 ? -8.391 -7.344 -16.172 1 94.56 50 GLY B C 1
ATOM 3297 O O . GLY B 1 50 ? -9.141 -7.195 -15.203 1 94.56 50 GLY B O 1
ATOM 3298 N N . TRP B 1 51 ? -7.902 -8.555 -16.5 1 95.19 51 TRP B N 1
ATOM 3299 C CA . TRP B 1 51 ? -8.391 -9.789 -15.898 1 95.19 51 TRP B CA 1
ATOM 3300 C C . TRP B 1 51 ? -7.633 -10.102 -14.609 1 95.19 51 TRP B C 1
ATOM 3302 O O . TRP B 1 51 ? -8.047 -10.961 -13.828 1 95.19 51 TRP B O 1
ATOM 3312 N N . GLU B 1 52 ? -6.527 -9.422 -14.383 1 95 52 GLU B N 1
ATOM 3313 C CA . GLU B 1 52 ? -5.691 -9.617 -13.203 1 95 52 GLU B CA 1
ATOM 3314 C C . GLU B 1 52 ? -5.387 -8.289 -12.516 1 95 52 GLU B C 1
ATOM 3316 O O . GLU B 1 52 ? -4.219 -7.945 -12.312 1 95 52 GLU B O 1
ATOM 3321 N N . ASN B 1 53 ? -6.465 -7.625 -12.062 1 94.12 53 ASN B N 1
ATOM 3322 C CA . ASN B 1 53 ? -6.32 -6.203 -11.766 1 94.12 53 ASN B CA 1
ATOM 3323 C C . ASN B 1 53 ? -6.211 -5.957 -10.266 1 94.12 53 ASN B C 1
ATOM 3325 O O . ASN B 1 53 ? -7.145 -5.434 -9.648 1 94.12 53 ASN B O 1
ATOM 3329 N N . ILE B 1 54 ? -5.133 -6.238 -9.641 1 97.19 54 ILE B N 1
ATOM 3330 C CA . ILE B 1 54 ? -4.672 -5.773 -8.336 1 97.19 54 ILE B CA 1
ATOM 3331 C C . ILE B 1 54 ? -3.221 -5.312 -8.438 1 97.19 54 ILE B C 1
ATOM 3333 O O . ILE B 1 54 ? -2.297 -6.125 -8.359 1 97.19 54 ILE B O 1
ATOM 3337 N N . PRO B 1 55 ? -3.041 -4.051 -8.633 1 97.56 55 PRO B N 1
ATOM 3338 C CA . PRO B 1 55 ? -1.679 -3.531 -8.766 1 97.56 55 PRO B CA 1
ATOM 3339 C C . PRO B 1 55 ? -1.018 -3.238 -7.426 1 97.56 55 PRO B C 1
ATOM 3341 O O . PRO B 1 55 ? 0.175 -2.928 -7.375 1 97.56 55 PRO B O 1
ATOM 3344 N N . VAL B 1 56 ? -1.753 -3.338 -6.297 1 97.5 56 VAL B N 1
ATOM 3345 C CA . VAL B 1 56 ? -1.263 -2.959 -4.973 1 97.5 56 VAL B CA 1
ATOM 3346 C C . VAL B 1 56 ? -1.512 -4.098 -3.986 1 97.5 56 VAL B C 1
ATOM 3348 O O . VAL B 1 56 ? -2.301 -3.953 -3.049 1 97.5 56 VAL B O 1
ATOM 3351 N N . PRO B 1 57 ? -0.786 -5.164 -4.098 1 98.12 57 PRO B N 1
ATOM 3352 C CA . PRO B 1 57 ? -1.047 -6.297 -3.205 1 98.12 57 PRO B CA 1
ATOM 3353 C C . PRO B 1 57 ? -0.893 -5.934 -1.729 1 98.12 57 PRO B C 1
ATOM 3355 O O . PRO B 1 57 ? -1.581 -6.496 -0.875 1 98.12 57 PRO B O 1
ATOM 3358 N N . GLU B 1 58 ? -0.016 -4.969 -1.404 1 96.94 58 GLU B N 1
ATOM 3359 C CA . GLU B 1 58 ? 0.204 -4.582 -0.014 1 96.94 58 GLU B CA 1
ATOM 3360 C C . GLU B 1 58 ? -1.06 -3.984 0.6 1 96.94 58 GLU B C 1
ATOM 3362 O O . GLU B 1 58 ? -1.3 -4.129 1.801 1 96.94 58 GLU B O 1
ATOM 3367 N N . ALA B 1 59 ? -1.874 -3.332 -0.238 1 97.44 59 ALA B N 1
ATOM 3368 C CA . ALA B 1 59 ? -3.133 -2.768 0.24 1 97.44 59 ALA B CA 1
ATOM 3369 C C . ALA B 1 59 ? -4.07 -3.863 0.743 1 97.44 59 ALA B C 1
ATOM 3371 O O . ALA B 1 59 ? -4.707 -3.713 1.786 1 97.44 59 ALA B O 1
ATOM 3372 N N . ILE B 1 60 ? -4.125 -4.98 0.009 1 98.38 60 ILE B N 1
ATOM 3373 C CA . ILE B 1 60 ? -4.961 -6.109 0.403 1 98.38 60 ILE B CA 1
ATOM 3374 C C . ILE B 1 60 ? -4.406 -6.742 1.678 1 98.38 60 ILE B C 1
ATOM 3376 O O . ILE B 1 60 ? -5.156 -7.02 2.617 1 98.38 60 ILE B O 1
ATOM 3380 N N . ILE B 1 61 ? -3.111 -6.93 1.683 1 98.69 61 ILE B N 1
ATOM 3381 C CA . ILE B 1 61 ? -2.461 -7.57 2.818 1 98.69 61 ILE B CA 1
ATOM 3382 C C . ILE B 1 61 ? -2.709 -6.754 4.086 1 98.69 61 ILE B C 1
ATOM 3384 O O . ILE B 1 61 ? -3.139 -7.297 5.105 1 98.69 61 ILE B O 1
ATOM 3388 N N . ALA B 1 62 ? -2.494 -5.473 4.016 1 98.5 62 ALA B N 1
ATOM 3389 C CA . ALA B 1 62 ? -2.691 -4.598 5.168 1 98.5 62 ALA B CA 1
ATOM 3390 C C . ALA B 1 62 ? -4.145 -4.617 5.633 1 98.5 62 ALA B C 1
ATOM 3392 O O . ALA B 1 62 ? -4.418 -4.656 6.832 1 98.5 62 ALA B O 1
ATOM 3393 N N . ALA B 1 63 ? -5.062 -4.602 4.688 1 98.56 63 ALA B N 1
ATOM 3394 C CA . ALA B 1 63 ? -6.488 -4.559 5.008 1 98.56 63 ALA B CA 1
ATOM 3395 C C . ALA B 1 63 ? -6.926 -5.832 5.727 1 98.56 63 ALA B C 1
ATOM 3397 O O . ALA B 1 63 ? -7.969 -5.848 6.387 1 98.56 63 ALA B O 1
ATOM 3398 N N . CYS B 1 64 ? -6.137 -6.887 5.613 1 98.56 64 CYS B N 1
ATOM 3399 C CA . CYS B 1 64 ? -6.5 -8.172 6.207 1 98.56 64 CYS B CA 1
ATOM 3400 C C . CYS B 1 64 ? -5.855 -8.336 7.574 1 98.56 64 CYS B C 1
ATOM 3402 O O . CYS B 1 64 ? -6.117 -9.32 8.273 1 98.56 64 CYS B O 1
ATOM 3404 N N . ALA B 1 65 ? -5.012 -7.387 7.992 1 98.12 65 ALA B N 1
ATOM 3405 C CA . ALA B 1 65 ? -4.188 -7.543 9.188 1 98.12 65 ALA B CA 1
ATOM 3406 C C . ALA B 1 65 ? -5.047 -7.777 10.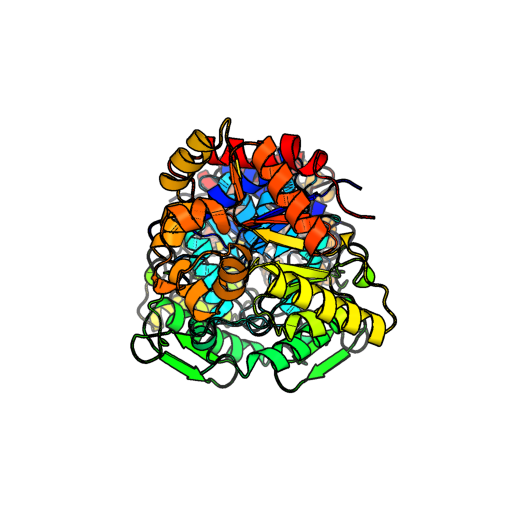422 1 98.12 65 ALA B C 1
ATOM 3408 O O . ALA B 1 65 ? -4.746 -8.648 11.234 1 98.12 65 ALA B O 1
ATOM 3409 N N . GLN B 1 66 ? -6.176 -7.035 10.523 1 96.38 66 GLN B N 1
ATOM 3410 C CA . GLN B 1 66 ? -6.984 -7.09 11.734 1 96.38 66 GLN B CA 1
ATOM 3411 C C . GLN B 1 66 ? -8.078 -8.148 11.617 1 96.38 66 GLN B C 1
ATOM 3413 O O . GLN B 1 66 ? -8.672 -8.547 12.625 1 96.38 66 GLN B O 1
ATOM 3418 N N . THR B 1 67 ? -8.359 -8.641 10.359 1 96.81 67 THR B N 1
ATOM 3419 C CA . THR B 1 67 ? -9.547 -9.469 10.18 1 96.81 67 THR B CA 1
ATOM 3420 C C . THR B 1 67 ? -9.164 -10.938 10.039 1 96.81 67 THR B C 1
ATOM 3422 O O . THR B 1 67 ? -10.031 -11.805 9.922 1 96.81 67 THR B O 1
ATOM 3425 N N . THR B 1 68 ? -7.859 -11.211 9.961 1 98.25 68 THR B N 1
ATOM 3426 C CA . THR B 1 68 ? -7.363 -12.586 9.906 1 98.25 68 THR B CA 1
ATOM 3427 C C . THR B 1 68 ? -6.434 -12.875 11.078 1 98.25 68 THR B C 1
ATOM 3429 O O . THR B 1 68 ? -5.934 -11.945 11.727 1 98.25 68 THR B O 1
ATOM 3432 N N . LYS B 1 69 ? -6.195 -14.141 11.328 1 97 69 LYS B N 1
ATOM 3433 C CA . LYS B 1 69 ? -5.488 -14.477 12.562 1 97 69 LYS B CA 1
ATOM 3434 C C . LYS B 1 69 ? -4.297 -15.391 12.281 1 97 69 LYS B C 1
ATOM 3436 O O . LYS B 1 69 ? -3.27 -15.305 12.953 1 97 69 LYS B O 1
ATOM 3441 N N . GLN B 1 70 ? -4.441 -16.266 11.258 1 96.75 70 GLN B N 1
ATOM 3442 C CA . GLN B 1 70 ? -3.439 -17.328 11.156 1 96.75 70 GLN B CA 1
ATOM 3443 C C . GLN B 1 70 ? -2.807 -17.344 9.766 1 96.75 70 GLN B C 1
ATOM 3445 O O . GLN B 1 70 ? -1.621 -17.656 9.625 1 96.75 70 GLN B O 1
ATOM 3450 N N . ILE B 1 71 ? -3.553 -17.094 8.781 1 98.62 71 ILE B N 1
ATOM 3451 C CA . ILE B 1 71 ? -3.119 -17.219 7.395 1 98.62 71 ILE B CA 1
ATOM 3452 C C . ILE B 1 71 ? -1.948 -16.281 7.129 1 98.62 71 ILE B C 1
ATOM 3454 O O . ILE B 1 71 ? -1.917 -15.164 7.645 1 98.62 71 ILE B O 1
ATOM 3458 N N . ARG B 1 72 ? -0.932 -16.812 6.461 1 98.75 72 ARG B N 1
ATOM 3459 C CA . ARG B 1 72 ? 0.178 -15.969 6.027 1 98.75 72 ARG B CA 1
ATOM 3460 C C . ARG B 1 72 ? -0.13 -15.305 4.691 1 98.75 72 ARG B C 1
ATOM 3462 O O . ARG B 1 72 ? -0.906 -15.828 3.891 1 98.75 72 ARG B O 1
ATOM 3469 N N . PHE B 1 73 ? 0.512 -14.094 4.473 1 98.88 73 PHE B N 1
ATOM 3470 C CA . PHE B 1 73 ? 0.261 -13.32 3.266 1 98.88 73 PHE B CA 1
ATOM 3471 C C . PHE B 1 73 ? 1.559 -13.055 2.512 1 98.88 73 PHE B C 1
ATOM 3473 O O . PHE B 1 73 ? 2.623 -12.93 3.121 1 98.88 73 PHE B O 1
ATOM 3480 N N . ALA B 1 74 ? 1.43 -12.922 1.182 1 98.69 74 ALA B N 1
ATOM 3481 C CA . ALA B 1 74 ? 2.566 -12.484 0.38 1 98.69 74 ALA B CA 1
ATOM 3482 C C . ALA B 1 74 ? 2.104 -11.836 -0.921 1 98.69 74 ALA B C 1
ATOM 3484 O O . ALA B 1 74 ? 1.148 -12.305 -1.548 1 98.69 74 ALA B O 1
ATOM 3485 N N . PRO B 1 75 ? 2.76 -10.719 -1.289 1 98.25 75 PRO B N 1
ATOM 3486 C CA . PRO B 1 75 ? 2.785 -10.508 -2.738 1 98.25 75 PRO B CA 1
ATOM 3487 C C . PRO B 1 75 ? 3.447 -11.656 -3.494 1 98.25 75 PRO B C 1
ATOM 3489 O O . PRO B 1 75 ? 4.5 -12.148 -3.08 1 98.25 75 PRO B O 1
ATOM 3492 N N . MET B 1 76 ? 2.881 -12.086 -4.531 1 97.75 76 MET B N 1
ATOM 3493 C CA . MET B 1 76 ? 3.391 -13.219 -5.305 1 97.75 76 MET B CA 1
ATOM 3494 C C . MET B 1 76 ? 3.162 -13 -6.797 1 97.75 76 MET B C 1
ATOM 3496 O O . MET B 1 76 ? 2.23 -13.562 -7.375 1 97.75 76 MET B O 1
ATOM 3500 N N . ALA B 1 77 ? 3.963 -11.961 -7.246 1 97.5 77 ALA B N 1
ATOM 3501 C CA . ALA B 1 77 ? 5.18 -11.43 -6.637 1 97.5 77 ALA B CA 1
ATOM 3502 C C . ALA B 1 77 ? 5.234 -9.906 -6.762 1 97.5 77 ALA B C 1
ATOM 3504 O O . ALA B 1 77 ? 4.555 -9.328 -7.609 1 97.5 77 ALA B O 1
ATOM 3505 N N . HIS B 1 78 ? 5.91 -9.234 -5.852 1 98.62 78 HIS B N 1
ATOM 3506 C CA . HIS B 1 78 ? 6.371 -7.898 -6.223 1 98.62 78 HIS B CA 1
ATOM 3507 C C . HIS B 1 78 ? 7.281 -7.949 -7.445 1 98.62 78 HIS B C 1
ATOM 3509 O O . HIS B 1 78 ? 8.188 -8.781 -7.512 1 98.62 78 HIS B O 1
ATOM 3515 N N . LEU B 1 79 ? 6.969 -7.16 -8.422 1 98.56 79 LEU B N 1
ATOM 3516 C CA . LEU B 1 79 ? 7.781 -7.039 -9.633 1 98.56 79 LEU B CA 1
ATOM 3517 C C . LEU B 1 79 ? 8.891 -6.012 -9.438 1 98.56 79 LEU B C 1
ATOM 3519 O O . LEU B 1 79 ? 8.719 -4.832 -9.734 1 98.56 79 LEU B O 1
ATOM 3523 N N . LEU B 1 80 ? 10.031 -6.449 -9.039 1 98.75 80 LEU B N 1
ATOM 3524 C CA . LEU B 1 80 ? 11.078 -5.633 -8.422 1 98.75 80 LEU B CA 1
ATOM 3525 C C . LEU B 1 80 ? 11.531 -4.531 -9.375 1 98.75 80 LEU B C 1
ATOM 3527 O O . LEU B 1 80 ? 11.727 -3.387 -8.953 1 98.75 80 LEU B O 1
ATOM 3531 N N . PRO B 1 81 ? 11.617 -4.789 -10.719 1 98.62 81 PRO B N 1
ATOM 3532 C CA . PRO B 1 81 ? 12.141 -3.754 -11.617 1 98.62 81 PRO B CA 1
ATOM 3533 C C . PRO B 1 81 ? 11.234 -2.523 -11.68 1 98.62 81 PRO B C 1
ATOM 3535 O O . PRO B 1 81 ? 11.672 -1.458 -12.125 1 98.62 81 PRO B O 1
ATOM 3538 N N . TYR B 1 82 ? 10.008 -2.684 -11.273 1 98.69 82 TYR B N 1
ATOM 3539 C CA . TYR B 1 82 ? 9.039 -1.601 -11.414 1 98.69 82 TYR B CA 1
ATOM 3540 C C . TYR B 1 82 ? 8.953 -0.77 -10.141 1 98.69 82 TYR B C 1
ATOM 3542 O O . TYR B 1 82 ? 8.086 0.094 -10.016 1 98.69 82 TYR B O 1
ATOM 3550 N N . HIS B 1 83 ? 9.867 -1.015 -9.164 1 98.62 83 HIS B N 1
ATOM 3551 C CA . HIS B 1 83 ? 9.875 -0.323 -7.879 1 98.62 83 HIS B CA 1
ATOM 3552 C C . HIS B 1 83 ? 11.219 0.341 -7.613 1 98.62 83 HIS B C 1
ATOM 3554 O O . HIS B 1 83 ? 12.242 -0.074 -8.172 1 98.62 83 HIS B O 1
ATOM 3560 N N . ASP B 1 84 ? 11.172 1.435 -6.82 1 98.69 84 ASP B N 1
ATOM 3561 C CA . ASP B 1 84 ? 12.398 1.862 -6.16 1 98.69 84 ASP B CA 1
ATOM 3562 C C . ASP B 1 84 ? 12.828 0.857 -5.094 1 98.69 84 ASP B C 1
ATOM 3564 O O . ASP B 1 84 ? 12.055 0.537 -4.188 1 98.69 84 ASP B O 1
ATOM 3568 N N . PRO B 1 85 ? 14.039 0.379 -5.199 1 98.75 85 PRO B N 1
ATOM 3569 C CA . PRO B 1 85 ? 14.406 -0.724 -4.309 1 98.75 85 PRO B CA 1
ATOM 3570 C C . PRO B 1 85 ? 14.391 -0.325 -2.836 1 98.75 85 PRO B C 1
ATOM 3572 O O . PRO B 1 85 ? 13.992 -1.12 -1.98 1 98.75 85 PRO B O 1
ATOM 3575 N N . ALA B 1 86 ? 14.836 0.875 -2.512 1 98.81 86 ALA B N 1
ATOM 3576 C CA . ALA B 1 86 ? 14.844 1.31 -1.118 1 98.81 86 ALA B CA 1
ATOM 3577 C C . ALA B 1 86 ? 13.422 1.467 -0.587 1 98.81 86 ALA B C 1
ATOM 3579 O O . ALA B 1 86 ? 13.109 1.015 0.518 1 98.81 86 ALA B O 1
ATOM 3580 N N . THR B 1 87 ? 12.594 2.092 -1.378 1 98.81 87 THR B N 1
ATOM 3581 C CA . THR B 1 87 ? 11.188 2.248 -1.015 1 98.81 87 THR B CA 1
ATOM 3582 C C . THR B 1 87 ? 10.539 0.888 -0.79 1 98.81 87 THR B C 1
ATOM 3584 O O . THR B 1 87 ? 9.883 0.667 0.234 1 98.81 87 THR B O 1
ATOM 3587 N N . LEU B 1 88 ? 10.742 0.02 -1.713 1 98.88 88 LEU B N 1
ATOM 3588 C CA . LEU B 1 88 ? 10.117 -1.291 -1.609 1 98.88 88 LEU B CA 1
ATOM 3589 C C . LEU B 1 88 ? 10.641 -2.055 -0.401 1 98.88 88 LEU B C 1
ATOM 3591 O O . LEU B 1 88 ? 9.883 -2.723 0.3 1 98.88 88 LEU B O 1
ATOM 3595 N N . ALA B 1 89 ? 11.914 -1.962 -0.153 1 98.88 89 ALA B N 1
ATOM 3596 C CA . ALA B 1 89 ? 12.508 -2.637 0.996 1 98.88 89 ALA B CA 1
ATOM 3597 C C . ALA B 1 89 ? 11.844 -2.195 2.297 1 98.88 89 ALA B C 1
ATOM 3599 O O . ALA B 1 89 ? 11.469 -3.029 3.123 1 98.88 89 ALA B O 1
ATOM 3600 N N . VAL B 1 90 ? 11.664 -0.935 2.449 1 98.69 90 VAL B N 1
ATOM 3601 C CA . VAL B 1 90 ? 11.094 -0.381 3.674 1 98.69 90 VAL B CA 1
ATOM 3602 C C . VAL B 1 90 ? 9.625 -0.774 3.785 1 98.69 90 VAL B C 1
ATOM 3604 O O . VAL B 1 90 ? 9.156 -1.164 4.859 1 98.69 90 VAL B O 1
ATOM 3607 N N . ARG B 1 91 ? 8.922 -0.717 2.711 1 98.31 91 ARG B N 1
ATOM 3608 C CA . ARG B 1 91 ? 7.508 -1.064 2.707 1 98.31 91 ARG B CA 1
ATOM 3609 C C . ARG B 1 91 ? 7.301 -2.523 3.098 1 98.31 91 ARG B C 1
ATOM 3611 O O . ARG B 1 91 ? 6.422 -2.836 3.906 1 98.31 91 ARG B O 1
ATOM 3618 N N . ILE B 1 92 ? 8.109 -3.383 2.533 1 98.62 92 ILE B N 1
ATOM 3619 C CA . ILE B 1 92 ? 8.039 -4.809 2.842 1 98.62 92 ILE B CA 1
ATOM 3620 C C . ILE B 1 92 ? 8.359 -5.031 4.316 1 98.62 92 ILE B C 1
ATOM 3622 O O . ILE B 1 92 ? 7.633 -5.746 5.012 1 98.62 92 ILE B O 1
ATOM 3626 N N . GLY B 1 93 ? 9.453 -4.434 4.781 1 98.5 93 GLY B N 1
ATOM 3627 C CA . GLY B 1 93 ? 9.844 -4.598 6.176 1 98.5 93 GLY B CA 1
ATOM 3628 C C . GLY B 1 93 ? 8.773 -4.137 7.148 1 98.5 93 GLY B C 1
ATOM 3629 O O . GLY B 1 93 ? 8.414 -4.863 8.07 1 98.5 93 GLY B O 1
ATOM 3630 N N . TRP B 1 94 ? 8.266 -2.947 6.922 1 98.44 94 TRP B N 1
ATOM 3631 C CA . TRP B 1 94 ? 7.25 -2.381 7.801 1 98.44 94 TRP B CA 1
ATOM 3632 C C . TRP B 1 94 ? 5.992 -3.244 7.809 1 98.44 94 TRP B C 1
ATOM 3634 O O . TRP B 1 94 ? 5.449 -3.557 8.867 1 98.44 94 TRP B O 1
ATOM 3644 N N . LEU B 1 95 ? 5.52 -3.645 6.641 1 98.56 95 LEU B N 1
ATOM 3645 C CA . LEU B 1 95 ? 4.305 -4.449 6.559 1 98.56 95 LEU B CA 1
ATOM 3646 C C . LEU B 1 95 ? 4.523 -5.824 7.176 1 98.56 95 LEU B C 1
ATOM 3648 O O . LEU B 1 95 ? 3.611 -6.387 7.785 1 98.56 95 LEU B O 1
ATOM 3652 N N . SER B 1 96 ? 5.715 -6.379 6.996 1 98.56 96 SER B N 1
ATOM 3653 C CA . SER B 1 96 ? 6.062 -7.629 7.66 1 98.56 96 SER B CA 1
ATOM 3654 C C . SER B 1 96 ? 5.934 -7.504 9.172 1 98.56 96 SER B C 1
ATOM 3656 O O . SER B 1 96 ? 5.473 -8.43 9.844 1 98.56 96 SER B O 1
ATOM 3658 N N . GLN B 1 97 ? 6.34 -6.398 9.734 1 98.5 97 GLN B N 1
ATOM 3659 C CA . GLN B 1 97 ? 6.227 -6.152 11.164 1 98.5 97 GLN B CA 1
ATOM 3660 C C . GLN B 1 97 ? 4.77 -5.965 11.578 1 98.5 97 GLN B C 1
ATOM 3662 O O . GLN B 1 97 ? 4.355 -6.445 12.641 1 98.5 97 GLN B O 1
ATOM 3667 N N . VAL B 1 98 ? 4.02 -5.301 10.742 1 98.62 98 VAL B N 1
ATOM 3668 C CA . VAL B 1 98 ? 2.592 -5.148 11 1 98.62 98 VAL B CA 1
ATOM 3669 C C . VAL B 1 98 ? 1.927 -6.52 11.07 1 98.62 98 VAL B C 1
ATOM 3671 O O . VAL B 1 98 ? 1.061 -6.758 11.914 1 98.62 98 VAL B O 1
ATOM 3674 N N . MET B 1 99 ? 2.361 -7.402 10.203 1 98.44 99 MET B N 1
ATOM 3675 C CA . MET B 1 99 ? 1.742 -8.719 10.094 1 98.44 99 MET B CA 1
ATOM 3676 C C . MET B 1 99 ? 2.324 -9.68 11.125 1 98.44 99 MET B C 1
ATOM 3678 O O . MET B 1 99 ? 1.843 -10.805 11.273 1 98.44 99 MET B O 1
ATOM 3682 N N . GLU B 1 100 ? 3.352 -9.273 11.852 1 96.62 100 GLU B N 1
ATOM 3683 C CA . GLU B 1 100 ? 3.949 -9.969 12.984 1 96.62 100 GLU B CA 1
ATOM 3684 C C . GLU B 1 100 ? 4.219 -11.438 12.656 1 96.62 100 GLU B C 1
ATOM 3686 O O . GLU B 1 100 ? 3.803 -12.328 13.391 1 96.62 100 GLU B O 1
ATOM 3691 N N . GLY B 1 101 ? 4.859 -11.688 11.547 1 90.19 101 GLY B N 1
ATOM 3692 C CA . GLY B 1 101 ? 5.305 -13.039 11.266 1 90.19 101 GLY B CA 1
ATOM 3693 C C . GLY B 1 101 ? 4.453 -13.75 10.227 1 90.19 101 GLY B C 1
ATOM 3694 O O . GLY B 1 101 ? 4.766 -14.859 9.812 1 90.19 101 GLY B O 1
ATOM 3695 N N . ARG B 1 102 ? 3.441 -13.188 9.812 1 98.06 102 ARG B N 1
ATOM 3696 C CA . ARG B 1 102 ? 2.555 -13.805 8.828 1 98.06 102 ARG B CA 1
ATOM 3697 C C . ARG B 1 102 ? 2.805 -13.242 7.438 1 98.06 102 ARG B C 1
ATOM 3699 O O . ARG B 1 102 ? 1.878 -13.125 6.629 1 98.06 102 ARG B O 1
ATOM 3706 N N . TYR B 1 103 ? 4.039 -12.773 7.195 1 98.62 103 TYR B N 1
ATOM 3707 C CA . TYR B 1 103 ? 4.406 -12.18 5.914 1 98.62 103 TYR B CA 1
ATOM 3708 C C . TYR B 1 103 ? 5.578 -12.922 5.285 1 98.62 103 TYR B C 1
ATOM 3710 O O . TYR B 1 103 ? 6.582 -13.188 5.949 1 98.62 103 TYR B O 1
ATOM 3718 N N . PHE B 1 104 ? 5.469 -13.336 4.004 1 98.69 104 PHE B N 1
ATOM 3719 C CA . PHE B 1 104 ? 6.613 -13.742 3.197 1 98.69 104 PHE B CA 1
ATOM 3720 C C . PHE B 1 104 ? 6.59 -13.055 1.837 1 98.69 104 PHE B C 1
ATOM 3722 O O . PHE B 1 104 ? 5.688 -12.258 1.554 1 98.69 104 PHE B O 1
ATOM 3729 N N . LEU B 1 105 ? 7.637 -13.211 1.064 1 98.81 105 LEU B N 1
ATOM 3730 C CA . LEU B 1 105 ? 7.832 -12.297 -0.058 1 98.81 105 LEU B CA 1
ATOM 3731 C C . LEU B 1 105 ? 8.016 -13.07 -1.36 1 98.81 105 LEU B C 1
ATOM 3733 O O . LEU B 1 105 ? 8.922 -13.898 -1.477 1 98.81 105 LEU B O 1
ATOM 3737 N N . GLY B 1 106 ? 7.082 -12.867 -2.258 1 98.62 106 GLY B N 1
ATOM 3738 C CA . GLY B 1 106 ? 7.328 -13.281 -3.629 1 98.62 106 GLY B CA 1
ATOM 3739 C C . GLY B 1 106 ? 8.047 -12.234 -4.449 1 98.62 106 GLY B C 1
ATOM 3740 O O . GLY B 1 106 ? 7.73 -11.047 -4.363 1 98.62 106 GLY B O 1
ATOM 3741 N N . VAL B 1 107 ? 9.023 -12.641 -5.258 1 98.56 107 VAL B N 1
ATOM 3742 C CA . VAL B 1 107 ? 9.742 -11.695 -6.109 1 98.56 107 VAL B CA 1
ATOM 3743 C C . VAL B 1 107 ? 9.742 -12.195 -7.551 1 98.56 107 VAL B C 1
ATOM 3745 O O . VAL B 1 107 ? 9.758 -13.406 -7.797 1 98.56 107 VAL B O 1
ATOM 3748 N N . ALA B 1 108 ? 9.711 -11.305 -8.469 1 97.44 108 ALA B N 1
ATOM 3749 C CA . ALA B 1 108 ? 9.773 -11.617 -9.891 1 97.44 108 ALA B CA 1
ATOM 3750 C C . ALA B 1 108 ? 10.211 -10.391 -10.695 1 97.44 108 ALA B C 1
ATOM 3752 O O . ALA B 1 108 ? 10.055 -9.258 -10.242 1 97.44 108 ALA B O 1
ATOM 3753 N N . PRO B 1 109 ? 10.719 -10.57 -11.883 1 96.44 109 PRO B N 1
ATOM 3754 C CA . PRO B 1 109 ? 11.102 -9.438 -12.734 1 96.44 109 PRO B CA 1
ATOM 3755 C C . PRO B 1 109 ? 9.922 -8.828 -13.477 1 96.44 109 PRO B C 1
ATOM 3757 O O . PRO B 1 109 ? 9.984 -7.68 -13.914 1 96.44 109 PRO B O 1
ATOM 3760 N N . GLY B 1 110 ? 8.914 -9.508 -13.531 1 92.88 110 GLY B N 1
ATOM 3761 C CA . GLY B 1 110 ? 7.84 -9.133 -14.445 1 92.88 110 GLY B CA 1
ATOM 3762 C C . GLY B 1 110 ? 7.895 -9.867 -15.766 1 92.88 110 GLY B C 1
ATOM 3763 O O . GLY B 1 110 ? 8.969 -10.25 -16.219 1 92.88 110 GLY B O 1
ATOM 3764 N N . GLY B 1 111 ? 6.723 -10.133 -16.406 1 88.69 111 GLY B N 1
ATOM 3765 C CA . GLY B 1 111 ? 6.711 -10.961 -17.609 1 88.69 111 GLY B CA 1
ATOM 3766 C C . GLY B 1 111 ? 5.711 -10.484 -18.641 1 88.69 111 GLY B C 1
ATOM 3767 O O . GLY B 1 111 ? 5.684 -11 -19.766 1 88.69 111 GLY B O 1
ATOM 3768 N N . HIS B 1 112 ? 4.898 -9.523 -18.281 1 90.62 112 HIS B N 1
ATOM 3769 C CA . HIS B 1 112 ? 3.896 -9.055 -19.234 1 90.62 112 HIS B CA 1
ATOM 3770 C C . HIS B 1 112 ? 4.387 -7.816 -19.984 1 90.62 112 HIS B C 1
ATOM 3772 O O . HIS B 1 112 ? 4.723 -6.805 -19.359 1 90.62 112 HIS B O 1
ATOM 3778 N N . HIS B 1 113 ? 4.305 -7.852 -21.281 1 91.69 113 HIS B N 1
ATOM 3779 C CA . HIS B 1 113 ? 4.852 -6.805 -22.125 1 91.69 113 HIS B CA 1
ATOM 3780 C C . HIS B 1 113 ? 4.145 -5.473 -21.891 1 91.69 113 HIS B C 1
ATOM 3782 O O . HIS B 1 113 ? 4.777 -4.414 -21.922 1 91.69 113 HIS B O 1
ATOM 3788 N N . THR B 1 114 ? 2.854 -5.559 -21.656 1 94.25 114 THR B N 1
ATOM 3789 C CA . THR B 1 114 ? 2.115 -4.316 -21.469 1 94.25 114 THR B CA 1
ATOM 3790 C C . THR B 1 114 ? 2.549 -3.619 -20.188 1 94.25 114 THR B C 1
ATOM 3792 O O . THR B 1 114 ? 2.615 -2.389 -20.125 1 94.25 114 THR B O 1
ATOM 3795 N N . ASP B 1 115 ? 2.885 -4.371 -19.156 1 96 115 ASP B N 1
ATOM 3796 C CA . ASP B 1 115 ? 3.439 -3.783 -17.938 1 96 115 ASP B CA 1
ATOM 3797 C C . ASP B 1 115 ? 4.805 -3.154 -18.203 1 96 115 ASP B C 1
ATOM 3799 O O . ASP B 1 115 ? 5.117 -2.086 -17.672 1 96 115 ASP B O 1
ATOM 3803 N N . ALA B 1 116 ? 5.578 -3.855 -19.016 1 96.38 116 ALA B N 1
ATOM 3804 C CA . ALA B 1 116 ? 6.891 -3.326 -19.359 1 96.38 116 ALA B CA 1
ATOM 3805 C C . ALA B 1 116 ? 6.77 -1.995 -20.109 1 96.38 116 ALA B C 1
ATOM 3807 O O . ALA B 1 116 ? 7.457 -1.027 -19.766 1 96.38 116 ALA B O 1
ATOM 3808 N N . ILE B 1 117 ? 5.879 -1.938 -21.031 1 96.06 117 ILE B N 1
ATOM 3809 C CA . ILE B 1 117 ? 5.668 -0.725 -21.812 1 96.06 117 ILE B CA 1
ATOM 3810 C C . ILE B 1 117 ? 5.203 0.405 -20.891 1 96.06 117 ILE B C 1
ATOM 3812 O O . ILE B 1 117 ? 5.684 1.535 -21 1 96.06 117 ILE B O 1
ATOM 3816 N N . LEU B 1 118 ? 4.305 0.104 -19.984 1 97.5 118 LEU B N 1
ATOM 3817 C CA . LEU B 1 118 ? 3.836 1.088 -19.016 1 97.5 118 LEU B CA 1
ATOM 3818 C C . LEU B 1 118 ? 5.008 1.709 -18.266 1 97.5 118 LEU B C 1
ATOM 3820 O O . LEU B 1 118 ? 4.98 2.898 -17.938 1 97.5 118 LEU B O 1
ATOM 3824 N N . HIS B 1 119 ? 6.016 0.909 -18.062 1 98.38 119 HIS B N 1
ATOM 3825 C CA . HIS B 1 119 ? 7.145 1.354 -17.25 1 98.38 119 HIS B CA 1
ATOM 3826 C C . HIS B 1 119 ? 8.289 1.858 -18.125 1 98.38 119 HIS B C 1
ATOM 3828 O O . HIS B 1 119 ? 9.414 2.029 -17.656 1 98.38 119 HIS B O 1
ATOM 3834 N N . GLY B 1 120 ? 8.008 2.045 -19.375 1 97.12 120 GLY B N 1
ATOM 3835 C CA . GLY B 1 120 ? 8.945 2.717 -20.266 1 97.12 120 GLY B CA 1
ATOM 3836 C C . GLY B 1 120 ? 9.914 1.767 -20.938 1 97.12 120 GLY B C 1
ATOM 3837 O O . GLY B 1 120 ? 10.922 2.197 -21.5 1 97.12 120 GLY B O 1
ATOM 3838 N N . PHE B 1 121 ? 9.656 0.483 -20.812 1 96.19 121 PHE B N 1
ATOM 3839 C CA . PHE B 1 121 ? 10.508 -0.503 -21.469 1 96.19 121 PHE B CA 1
ATOM 3840 C C . PHE B 1 121 ? 9.883 -0.982 -22.766 1 96.19 121 PHE B C 1
ATOM 3842 O O . PHE B 1 121 ? 8.664 -1.15 -22.859 1 96.19 121 PHE B O 1
ATOM 3849 N N . GLU B 1 122 ? 10.742 -1.308 -23.734 1 91.38 122 GLU B N 1
ATOM 3850 C CA . GLU B 1 122 ? 10.258 -1.8 -25.016 1 91.38 122 GLU B CA 1
ATOM 3851 C C . GLU B 1 122 ? 9.922 -3.285 -24.953 1 91.38 122 GLU B C 1
ATOM 3853 O O . GLU B 1 122 ? 9.102 -3.777 -25.734 1 91.38 122 GLU B O 1
ATOM 3858 N N . ASN B 1 123 ? 10.555 -3.883 -24.094 1 90.06 123 ASN B N 1
ATOM 3859 C CA . ASN B 1 123 ? 10.367 -5.32 -23.938 1 90.06 123 ASN B CA 1
ATOM 3860 C C . ASN B 1 123 ? 10.75 -5.781 -22.531 1 90.06 123 ASN B C 1
ATOM 3862 O O . ASN B 1 123 ? 11.141 -4.973 -21.688 1 90.06 123 ASN B O 1
ATOM 3866 N N . ILE B 1 124 ? 10.609 -7.078 -22.312 1 93.5 124 ILE B N 1
ATOM 3867 C CA . ILE B 1 124 ? 10.773 -7.613 -20.953 1 93.5 124 ILE B CA 1
ATOM 3868 C C . ILE B 1 124 ? 12.203 -8.102 -20.766 1 93.5 124 ILE B C 1
ATOM 3870 O O . ILE B 1 124 ? 12.578 -8.516 -19.672 1 93.5 124 ILE B O 1
ATOM 3874 N N . PHE B 1 125 ? 13.102 -8.039 -21.703 1 92.94 125 PHE B N 1
ATOM 3875 C CA . PHE B 1 125 ? 14.422 -8.648 -21.641 1 92.94 125 PHE B CA 1
ATOM 3876 C C . PHE B 1 125 ? 15.328 -7.891 -20.688 1 92.94 125 PHE B C 1
ATOM 3878 O O . PHE B 1 125 ? 16.312 -8.445 -20.188 1 92.94 125 PHE B O 1
ATOM 3885 N N . GLU B 1 126 ? 15.016 -6.648 -20.375 1 94 126 GLU B N 1
ATOM 3886 C CA . GLU B 1 126 ? 15.844 -5.809 -19.516 1 94 126 GLU B CA 1
ATOM 3887 C C . GLU B 1 126 ? 15.5 -6.031 -18.047 1 94 126 GLU B C 1
ATOM 3889 O O . GLU B 1 126 ? 16.219 -5.57 -17.156 1 94 126 GLU B O 1
ATOM 3894 N N . LEU B 1 127 ? 14.531 -6.762 -17.766 1 97.38 127 LEU B N 1
ATOM 3895 C CA . LEU B 1 127 ? 13.938 -6.754 -16.438 1 97.38 127 LEU B CA 1
ATOM 3896 C C . LEU B 1 127 ? 14.695 -7.684 -15.492 1 97.38 127 LEU B C 1
ATOM 3898 O O . LEU B 1 127 ? 14.922 -7.348 -14.328 1 97.38 127 LEU B O 1
ATOM 3902 N N . PRO B 1 128 ? 15.227 -8.859 -15.969 1 96.75 128 PRO B N 1
ATOM 3903 C CA . PRO B 1 128 ? 15.859 -9.789 -15.039 1 96.75 128 PRO B CA 1
ATOM 3904 C C . PRO B 1 128 ? 17.094 -9.203 -14.367 1 96.75 128 PRO B C 1
ATOM 3906 O O . PRO B 1 128 ? 17.234 -9.258 -13.141 1 96.75 128 PRO B O 1
ATOM 3909 N N . PRO B 1 129 ? 18.047 -8.547 -15.141 1 97.75 129 PRO B N 1
ATOM 3910 C CA . PRO B 1 129 ? 19.188 -7.949 -14.438 1 97.75 129 PRO B CA 1
ATOM 3911 C C . PRO B 1 129 ? 18.766 -6.848 -13.469 1 97.75 129 PRO B C 1
ATOM 3913 O O . PRO B 1 129 ? 19.406 -6.66 -12.43 1 97.75 129 PRO B O 1
ATOM 3916 N N . ARG B 1 130 ? 17.734 -6.125 -13.773 1 98.38 130 ARG B N 1
ATOM 3917 C CA . ARG B 1 130 ? 17.203 -5.094 -12.891 1 98.38 130 ARG B CA 1
ATOM 3918 C C . ARG B 1 130 ? 16.672 -5.703 -11.602 1 98.38 130 ARG B C 1
ATOM 3920 O O . ARG B 1 130 ? 16.844 -5.141 -10.516 1 98.38 130 ARG B O 1
ATOM 3927 N N . GLN B 1 131 ? 15.984 -6.812 -11.75 1 98.44 131 GLN B N 1
ATOM 3928 C CA . GLN B 1 131 ? 15.5 -7.523 -10.57 1 98.44 131 GLN B CA 1
ATOM 3929 C C . GLN B 1 131 ? 16.641 -7.871 -9.625 1 98.44 131 GLN B C 1
ATOM 3931 O O . GLN B 1 131 ? 16.531 -7.68 -8.414 1 98.44 131 GLN B O 1
ATOM 3936 N N . LEU B 1 132 ? 17.703 -8.406 -10.172 1 98.19 132 LEU B N 1
ATOM 3937 C CA . LEU B 1 132 ? 18.828 -8.836 -9.352 1 98.19 132 LEU B CA 1
ATOM 3938 C C . LEU B 1 132 ? 19.453 -7.652 -8.625 1 98.19 132 LEU B C 1
ATOM 3940 O O . LEU B 1 132 ? 19.766 -7.746 -7.434 1 98.19 132 LEU B O 1
ATOM 3944 N N . GLU B 1 133 ? 19.641 -6.547 -9.312 1 98.69 133 GLU B N 1
ATOM 3945 C CA . GLU B 1 133 ? 20.234 -5.363 -8.688 1 98.69 133 GLU B CA 1
ATOM 3946 C C . GLU B 1 133 ? 19.312 -4.797 -7.613 1 98.69 133 GLU B C 1
ATOM 3948 O O . GLU B 1 133 ? 19.766 -4.395 -6.543 1 98.69 133 GLU B O 1
ATOM 3953 N N . ALA B 1 134 ? 18 -4.766 -7.918 1 98.81 134 ALA B N 1
ATOM 3954 C CA . ALA B 1 134 ? 17.047 -4.281 -6.93 1 98.81 134 ALA B CA 1
ATOM 3955 C C . ALA B 1 134 ? 17.094 -5.129 -5.66 1 98.81 134 ALA B C 1
ATOM 3957 O O . ALA B 1 134 ? 17.109 -4.594 -4.551 1 98.81 134 ALA B O 1
ATOM 3958 N N . LEU B 1 135 ? 17.062 -6.414 -5.875 1 98.56 135 LEU B N 1
ATOM 3959 C CA . LEU B 1 135 ? 17.094 -7.336 -4.746 1 98.56 135 LEU B CA 1
ATOM 3960 C C . LEU B 1 135 ? 18.359 -7.133 -3.912 1 98.56 135 LEU B C 1
ATOM 3962 O O . LEU B 1 135 ? 18.297 -7.141 -2.68 1 98.56 135 LEU B O 1
ATOM 3966 N N . HIS B 1 136 ? 19.453 -6.961 -4.531 1 98.44 136 HIS B N 1
ATOM 3967 C CA . HIS B 1 136 ? 20.719 -6.695 -3.852 1 98.44 136 HIS B CA 1
ATOM 3968 C C . HIS B 1 136 ? 20.625 -5.441 -2.986 1 98.44 136 HIS B C 1
ATOM 3970 O O . HIS B 1 136 ? 20.984 -5.465 -1.81 1 98.44 136 HIS B O 1
ATOM 3976 N N . LEU B 1 137 ? 20.109 -4.41 -3.557 1 98.88 137 LEU B N 1
ATOM 3977 C CA . LEU B 1 137 ? 20.016 -3.148 -2.834 1 98.88 137 LEU B CA 1
ATOM 3978 C C . LEU B 1 137 ? 19.016 -3.26 -1.683 1 98.88 137 LEU B C 1
ATOM 3980 O O . LEU B 1 137 ? 19.234 -2.684 -0.614 1 98.88 137 LEU B O 1
ATOM 3984 N N . MET B 1 138 ? 17.922 -3.98 -1.913 1 98.88 138 MET B N 1
ATOM 3985 C CA . MET B 1 138 ? 16.953 -4.203 -0.845 1 98.88 138 MET B CA 1
ATOM 3986 C C . MET B 1 138 ? 17.594 -4.918 0.337 1 98.88 138 MET B C 1
ATOM 3988 O O . MET B 1 138 ? 17.391 -4.539 1.489 1 98.88 138 MET B O 1
ATOM 3992 N N . GLU B 1 139 ? 18.344 -5.938 0.06 1 98.31 139 GLU B N 1
ATOM 3993 C CA . GLU B 1 139 ? 19.016 -6.684 1.116 1 98.31 139 GLU B CA 1
ATOM 3994 C C . GLU B 1 139 ? 20 -5.797 1.877 1 98.31 139 GLU B C 1
ATOM 3996 O O . GLU B 1 139 ? 20.109 -5.895 3.1 1 98.31 139 GLU B O 1
ATOM 4001 N N . ARG B 1 140 ? 20.719 -4.926 1.164 1 98.38 140 ARG B N 1
ATOM 4002 C CA . ARG B 1 140 ? 21.625 -3.979 1.811 1 98.38 140 ARG B CA 1
ATOM 4003 C C . ARG B 1 140 ? 20.859 -3.049 2.75 1 98.38 140 ARG B C 1
ATOM 4005 O O . ARG B 1 140 ? 21.312 -2.781 3.865 1 98.38 140 ARG B O 1
ATOM 4012 N N . VAL B 1 141 ? 19.719 -2.604 2.309 1 98.69 141 VAL B N 1
ATOM 4013 C CA . VAL B 1 141 ? 18.891 -1.729 3.125 1 98.69 141 VAL B CA 1
ATOM 4014 C C . VAL B 1 141 ? 18.453 -2.463 4.395 1 98.69 141 VAL B C 1
ATOM 4016 O O . VAL B 1 141 ? 18.516 -1.903 5.492 1 98.69 141 VAL B O 1
ATOM 4019 N N . TRP B 1 142 ? 18.078 -3.746 4.285 1 98.44 142 TRP B N 1
ATOM 4020 C CA . TRP B 1 142 ? 17.562 -4.523 5.402 1 98.44 142 TRP B CA 1
ATOM 4021 C C . TRP B 1 142 ? 18.656 -4.816 6.422 1 98.44 142 TRP B C 1
ATOM 4023 O O . TRP B 1 142 ? 18.375 -5.137 7.578 1 98.44 142 TRP B O 1
ATOM 4033 N N . GLU B 1 143 ? 19.938 -4.68 6.035 1 97.19 143 GLU B N 1
ATOM 4034 C CA . GLU B 1 143 ? 21.047 -4.867 6.969 1 97.19 143 GLU B CA 1
ATOM 4035 C C . GLU B 1 143 ? 21.109 -3.729 7.98 1 97.19 143 GLU B C 1
ATOM 4037 O O . GLU B 1 143 ? 21.641 -3.9 9.086 1 97.19 143 GLU B O 1
ATOM 4042 N N . GLY B 1 144 ? 20.703 -2.541 7.559 1 95.62 144 GLY B N 1
ATOM 4043 C CA . GLY B 1 144 ? 20.641 -1.415 8.477 1 95.62 144 GLY B CA 1
ATOM 4044 C C . GLY B 1 144 ? 22 -0.812 8.758 1 95.62 144 GLY B C 1
ATOM 4045 O O . GLY B 1 144 ? 22.219 -0.193 9.805 1 95.62 144 GLY B O 1
ATOM 4046 N N . LYS B 1 145 ? 23 -1.012 7.891 1 96.19 145 LYS B N 1
ATOM 4047 C CA . LYS B 1 145 ? 24.328 -0.434 8.008 1 96.19 145 LYS B CA 1
ATOM 4048 C C . LYS B 1 145 ? 24.547 0.659 6.961 1 96.19 145 LYS B C 1
ATOM 4050 O O . LYS B 1 145 ? 24.062 0.557 5.836 1 96.19 145 LYS B O 1
ATOM 4055 N N . PRO B 1 146 ? 25.297 1.615 7.324 1 95.44 146 PRO B N 1
ATOM 4056 C CA . PRO B 1 146 ? 25.5 2.75 6.418 1 95.44 146 PRO B CA 1
ATOM 4057 C C . PRO B 1 146 ? 26.156 2.348 5.102 1 95.44 146 PRO B C 1
ATOM 4059 O O . PRO B 1 146 ? 27.125 1.586 5.098 1 95.44 146 PRO B O 1
ATOM 4062 N N . PHE B 1 147 ? 25.578 2.814 3.98 1 96.81 147 PHE B N 1
ATOM 4063 C CA . PHE B 1 147 ? 26.156 2.686 2.656 1 96.81 147 PHE B CA 1
ATOM 4064 C C . PHE B 1 147 ? 25.562 3.699 1.691 1 96.81 147 PHE B C 1
ATOM 4066 O O . PHE B 1 147 ? 24.578 4.359 2.014 1 96.81 147 PHE B O 1
ATOM 4073 N N . LEU B 1 148 ? 26.141 3.984 0.668 1 96.5 148 LEU B N 1
ATOM 4074 C CA . LEU B 1 148 ? 25.672 4.719 -0.496 1 96.5 148 LEU B CA 1
ATOM 4075 C C . LEU B 1 148 ? 26.156 4.074 -1.787 1 96.5 148 LEU B C 1
ATOM 4077 O O . LEU B 1 148 ? 27.359 3.998 -2.025 1 96.5 148 LEU B O 1
ATOM 4081 N N . GLU B 1 149 ? 25.234 3.584 -2.594 1 98.06 149 GLU B N 1
ATOM 4082 C CA . GLU B 1 149 ? 25.594 2.793 -3.764 1 98.06 149 GLU B CA 1
ATOM 4083 C C . GLU B 1 149 ? 24.781 3.205 -4.988 1 98.06 149 GLU B C 1
ATOM 4085 O O . GLU B 1 149 ? 23.578 3.398 -4.895 1 98.06 149 GLU B O 1
ATOM 4090 N N . LYS B 1 150 ? 25.484 3.514 -6.035 1 97.56 150 LYS B N 1
ATOM 4091 C CA . LYS B 1 150 ? 24.875 3.707 -7.348 1 97.56 150 LYS B CA 1
ATOM 4092 C C . LYS B 1 150 ? 25.203 2.553 -8.289 1 97.56 150 LYS B C 1
ATOM 4094 O O . LYS B 1 150 ? 26.359 2.402 -8.711 1 97.56 150 LYS B O 1
ATOM 4099 N N . GLY B 1 151 ? 24.156 1.741 -8.578 1 98 151 GLY B N 1
ATOM 4100 C CA . GLY B 1 151 ? 24.344 0.632 -9.5 1 98 151 GLY B CA 1
ATOM 4101 C C . GLY B 1 151 ? 24.109 1.009 -10.945 1 98 151 GLY B C 1
ATOM 4102 O O . GLY B 1 151 ? 24.109 2.191 -11.297 1 98 151 GLY B O 1
ATOM 4103 N N . THR B 1 152 ? 23.984 0.001 -11.789 1 98 152 THR B N 1
ATOM 4104 C CA . THR B 1 152 ? 23.703 0.198 -13.211 1 98 152 THR B CA 1
ATOM 4105 C C . THR B 1 152 ? 22.312 0.761 -13.422 1 98 152 THR B C 1
ATOM 4107 O O . THR B 1 152 ? 22.094 1.622 -14.281 1 98 152 THR B O 1
ATOM 4110 N N . TYR B 1 153 ? 21.344 0.303 -12.57 1 97.94 153 TYR B N 1
ATOM 4111 C CA . TYR B 1 153 ? 19.938 0.595 -12.836 1 97.94 153 TYR B CA 1
ATOM 4112 C C . TYR B 1 153 ? 19.328 1.428 -11.719 1 97.94 153 TYR B C 1
ATOM 4114 O O . TYR B 1 153 ? 18.406 2.209 -11.945 1 97.94 153 TYR B O 1
ATOM 4122 N N . PHE B 1 154 ? 19.859 1.166 -1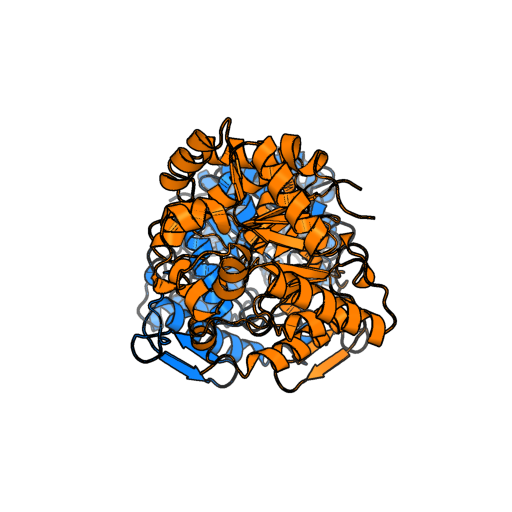0.492 1 98.44 154 PHE B N 1
ATOM 4123 C CA . PHE B 1 154 ? 19.25 1.77 -9.305 1 98.44 154 PHE B CA 1
ATOM 4124 C C . PHE B 1 154 ? 20.328 2.332 -8.383 1 98.44 154 PHE B C 1
ATOM 4126 O O . PHE B 1 154 ? 21.516 2.176 -8.641 1 98.44 154 PHE B O 1
ATOM 4133 N N . GLN B 1 155 ? 19.875 3.098 -7.445 1 98.62 155 GLN B N 1
ATOM 4134 C CA . GLN B 1 155 ? 20.703 3.562 -6.344 1 98.62 155 GLN B CA 1
ATOM 4135 C C . GLN B 1 155 ? 19.969 3.449 -5.008 1 98.62 155 GLN B C 1
ATOM 4137 O O . GLN B 1 155 ? 18.75 3.42 -4.973 1 98.62 155 GLN B O 1
ATOM 4142 N N . ALA B 1 156 ? 20.688 3.303 -3.914 1 98.69 156 ALA B N 1
ATOM 4143 C CA . ALA B 1 156 ? 20.156 3.27 -2.555 1 98.69 156 ALA B CA 1
ATOM 4144 C C . ALA B 1 156 ? 21.266 3.549 -1.53 1 98.69 156 ALA B C 1
ATOM 4146 O O . ALA B 1 156 ? 22.438 3.623 -1.88 1 98.69 156 ALA B O 1
ATOM 4147 N N . GLY B 1 157 ? 20.844 3.748 -0.371 1 97.56 157 GLY B N 1
ATOM 4148 C CA . GLY B 1 157 ? 21.75 3.938 0.747 1 97.56 157 GLY B CA 1
ATOM 4149 C C . GLY B 1 157 ? 21.109 3.66 2.094 1 97.56 157 GLY B C 1
ATOM 4150 O O . GLY B 1 157 ? 20 3.119 2.16 1 97.56 157 GLY B O 1
ATOM 4151 N N . PHE B 1 158 ? 21.828 3.916 3.086 1 96.81 158 PHE B N 1
ATOM 4152 C CA . PHE B 1 158 ? 21.391 3.893 4.477 1 96.81 158 PHE B CA 1
ATOM 4153 C C . PHE B 1 158 ? 22.188 4.883 5.312 1 96.81 158 PHE B C 1
ATOM 4155 O O . PHE B 1 158 ? 23.422 4.895 5.262 1 96.81 158 PHE B O 1
ATOM 4162 N N . PRO B 1 159 ? 21.406 5.66 6.031 1 93.38 159 PRO B N 1
ATOM 4163 C CA . PRO B 1 159 ? 22.125 6.715 6.75 1 93.38 159 PRO B CA 1
ATOM 4164 C C . PRO B 1 159 ? 22.938 6.18 7.93 1 93.38 159 PRO B C 1
ATOM 4166 O O . PRO B 1 159 ? 22.578 5.148 8.508 1 93.38 159 PRO B O 1
ATOM 4169 N N . GLY B 1 160 ? 24.047 6.855 8.227 1 88.81 160 GLY B N 1
ATOM 4170 C CA . GLY B 1 160 ? 24.906 6.574 9.375 1 88.81 160 GLY B CA 1
ATOM 4171 C C . GLY B 1 160 ? 25.328 7.824 10.117 1 88.81 160 GLY B C 1
ATOM 4172 O O . GLY B 1 160 ? 24.938 8.938 9.766 1 88.81 160 GLY B O 1
ATOM 4173 N N . PRO B 1 161 ? 26.047 7.613 11.211 1 81.69 161 PRO B N 1
ATOM 4174 C CA . PRO B 1 161 ? 26.484 8.742 12.039 1 81.69 161 PRO B CA 1
ATOM 4175 C C . PRO B 1 161 ? 27.25 9.797 11.242 1 81.69 161 PRO B C 1
ATOM 4177 O O . PRO B 1 161 ? 27.156 10.984 11.539 1 81.69 161 PRO B O 1
ATOM 4180 N N . ASP B 1 162 ? 27.969 9.438 10.195 1 79.25 162 ASP B N 1
ATOM 4181 C CA . ASP B 1 162 ? 28.812 10.359 9.438 1 79.25 162 ASP B CA 1
ATOM 4182 C C . ASP B 1 162 ? 28.016 11.102 8.383 1 79.25 162 ASP B C 1
ATOM 4184 O O . ASP B 1 162 ? 28.516 12.031 7.75 1 79.25 162 ASP B O 1
ATOM 4188 N N . THR B 1 163 ? 26.859 10.602 8.086 1 76.12 163 THR B N 1
ATOM 4189 C CA . THR B 1 163 ? 26.047 11.203 7.023 1 76.12 163 THR B CA 1
ATOM 4190 C C . THR B 1 163 ? 24.875 11.961 7.605 1 76.12 163 THR B C 1
ATOM 4192 O O . THR B 1 163 ? 24.109 12.594 6.871 1 76.12 163 THR B O 1
ATOM 4195 N N . MET B 1 164 ? 24.672 11.672 8.805 1 66.62 164 MET B N 1
ATOM 4196 C CA . MET B 1 164 ? 23.5 12.273 9.438 1 66.62 164 MET B CA 1
ATOM 4197 C C . MET B 1 164 ? 23.719 13.758 9.688 1 66.62 164 MET B C 1
ATOM 4199 O O . MET B 1 164 ? 24.781 14.164 10.164 1 66.62 164 MET B O 1
ATOM 4203 N N . PRO B 1 165 ? 22.875 14.414 9.023 1 58.66 165 PRO B N 1
ATOM 4204 C CA . PRO B 1 165 ? 22.953 15.852 9.305 1 58.66 165 PRO B CA 1
ATOM 4205 C C . PRO B 1 165 ? 22.891 16.172 10.797 1 58.66 165 PRO B C 1
ATOM 4207 O O . PRO B 1 165 ? 22.734 15.258 11.617 1 58.66 165 PRO B O 1
ATOM 4210 N N . GLU B 1 166 ? 22.688 17.531 11.117 1 57.41 166 GLU B N 1
ATOM 4211 C CA . GLU B 1 166 ? 22.906 18.328 12.312 1 57.41 166 GLU B CA 1
ATOM 4212 C C . GLU B 1 166 ? 21.906 17.984 13.406 1 57.41 166 GLU B C 1
ATOM 4214 O O . GLU B 1 166 ? 22.016 18.469 14.539 1 57.41 166 GLU B O 1
ATOM 4219 N N . TYR B 1 167 ? 20.844 17.203 13.109 1 60.47 167 TYR B N 1
ATOM 4220 C CA . TYR B 1 167 ? 20.016 16.938 14.281 1 60.47 167 TYR B CA 1
ATOM 4221 C C . TYR B 1 167 ? 19.812 15.43 14.469 1 60.47 167 TYR B C 1
ATOM 4223 O O . TYR B 1 167 ? 19.922 14.664 13.516 1 60.47 167 TYR B O 1
ATOM 4231 N N . ASP B 1 168 ? 19.75 15.133 15.68 1 69.12 168 ASP B N 1
ATOM 4232 C CA . ASP B 1 168 ? 19.625 13.742 16.094 1 69.12 168 ASP B CA 1
ATOM 4233 C C . ASP B 1 168 ? 18.297 13.148 15.656 1 69.12 168 ASP B C 1
ATOM 4235 O O . ASP B 1 168 ? 17.234 13.656 16.016 1 69.12 168 ASP B O 1
ATOM 4239 N N . VAL B 1 169 ? 18.359 12.328 14.633 1 80.38 169 VAL B N 1
ATOM 4240 C CA . VAL B 1 169 ? 17.172 11.609 14.18 1 80.38 169 VAL B CA 1
ATOM 4241 C C . VAL B 1 169 ? 17.281 10.133 14.539 1 80.38 169 VAL B C 1
ATOM 4243 O O . VAL B 1 169 ? 18.297 9.5 14.273 1 80.38 169 VAL B O 1
ATOM 4246 N N . ILE B 1 170 ? 16.281 9.648 15.328 1 89.88 170 ILE B N 1
ATOM 4247 C CA . ILE B 1 170 ? 16.219 8.211 15.562 1 89.88 170 ILE B CA 1
ATOM 4248 C C . ILE B 1 170 ? 15.727 7.504 14.305 1 89.88 170 ILE B C 1
ATOM 4250 O O . ILE B 1 170 ? 14.617 7.762 13.828 1 89.88 170 ILE B O 1
ATOM 4254 N N . ILE B 1 171 ? 16.562 6.641 13.758 1 93.25 171 ILE B N 1
ATOM 4255 C CA . ILE B 1 171 ? 16.234 5.945 12.523 1 93.25 171 ILE B CA 1
ATOM 4256 C C . ILE B 1 171 ? 15.289 4.781 12.828 1 93.25 171 ILE B C 1
ATOM 4258 O O . ILE B 1 171 ? 15.539 3.99 13.734 1 93.25 171 ILE B O 1
ATOM 4262 N N . ALA B 1 172 ? 14.25 4.727 12.062 1 95 172 ALA B N 1
ATOM 4263 C CA . ALA B 1 172 ? 13.281 3.643 12.219 1 95 172 ALA B CA 1
ATOM 4264 C C . ALA B 1 172 ? 13.875 2.311 11.773 1 95 172 ALA B C 1
ATOM 4266 O O . ALA B 1 172 ? 14.641 2.258 10.805 1 95 172 ALA B O 1
ATOM 4267 N N . ASP B 1 173 ? 13.562 1.256 12.516 1 95.75 173 ASP B N 1
ATOM 4268 C CA . ASP B 1 173 ? 13.844 -0.087 12.016 1 95.75 173 ASP B CA 1
ATOM 4269 C C . ASP B 1 173 ? 12.695 -0.611 11.164 1 95.75 173 ASP B C 1
ATOM 4271 O O . ASP B 1 173 ? 11.672 -1.043 11.688 1 95.75 173 ASP B O 1
ATOM 4275 N N . ASN B 1 174 ? 12.898 -0.587 9.906 1 97.06 174 ASN B N 1
ATOM 4276 C CA . ASN B 1 174 ? 11.906 -1.108 8.977 1 97.06 174 ASN B CA 1
ATOM 4277 C C . ASN B 1 174 ? 12.414 -2.354 8.25 1 97.06 174 ASN B C 1
ATOM 4279 O O . ASN B 1 174 ? 12.133 -2.555 7.07 1 97.06 174 ASN B O 1
ATOM 4283 N N . SER B 1 175 ? 13.289 -3.117 8.922 1 97.62 175 SER B N 1
ATOM 4284 C CA . SER B 1 175 ? 13.664 -4.43 8.406 1 97.62 175 SER B CA 1
ATOM 4285 C C . SER B 1 175 ? 12.539 -5.441 8.586 1 97.62 175 SER B C 1
ATOM 4287 O O . SER B 1 175 ? 11.602 -5.203 9.352 1 97.62 175 SER B O 1
ATOM 4289 N N . PRO B 1 176 ? 12.594 -6.539 7.859 1 98.25 176 PRO B N 1
ATOM 4290 C CA . PRO B 1 176 ? 11.539 -7.543 8.016 1 98.25 176 PRO B CA 1
ATOM 4291 C C . PRO B 1 176 ? 11.406 -8.039 9.453 1 98.25 176 PRO B C 1
ATOM 4293 O O . PRO B 1 176 ? 12.383 -8.023 10.211 1 98.25 176 PRO B O 1
ATOM 4296 N N . TYR B 1 177 ? 10.188 -8.469 9.836 1 98.31 177 TYR B N 1
ATOM 4297 C CA . TYR B 1 177 ? 9.914 -9.016 11.164 1 98.31 177 TYR B CA 1
ATOM 4298 C C . TYR B 1 177 ? 10.875 -10.148 11.492 1 98.31 177 TYR B C 1
ATOM 4300 O O . TYR B 1 177 ? 10.977 -11.125 10.75 1 98.31 177 TYR B O 1
ATOM 4308 N N . GLY B 1 178 ? 11.648 -10.055 12.523 1 97 178 GLY B N 1
ATOM 4309 C CA . GLY B 1 178 ? 12.633 -11.062 12.891 1 97 178 GLY B CA 1
ATOM 4310 C C . GLY B 1 178 ? 13.914 -10.961 12.086 1 97 178 GLY B C 1
ATOM 4311 O O . GLY B 1 178 ? 14.797 -11.812 12.211 1 97 178 GLY B O 1
ATOM 4312 N N . GLY B 1 179 ? 14.016 -9.953 11.195 1 96.69 179 GLY B N 1
ATOM 4313 C CA . GLY B 1 179 ? 15.211 -9.75 10.391 1 96.69 179 GLY B CA 1
ATOM 4314 C C . GLY B 1 179 ? 15.141 -10.43 9.031 1 96.69 179 GLY B C 1
ATOM 4315 O O . GLY B 1 179 ? 14.242 -11.242 8.789 1 96.69 179 GLY B O 1
ATOM 4316 N N . ARG B 1 180 ? 16.062 -10.078 8.172 1 96.06 180 ARG B N 1
ATOM 4317 C CA . ARG B 1 180 ? 16.109 -10.578 6.801 1 96.06 180 ARG B CA 1
ATOM 4318 C C . ARG B 1 180 ? 16.141 -12.102 6.77 1 96.06 180 ARG B C 1
ATOM 4320 O O . ARG B 1 180 ? 15.508 -12.727 5.918 1 96.06 180 ARG B O 1
ATOM 4327 N N . ASP B 1 181 ? 16.797 -12.711 7.672 1 94.62 181 ASP B N 1
ATOM 4328 C CA . ASP B 1 181 ? 16.984 -14.156 7.66 1 94.62 181 ASP B CA 1
ATOM 4329 C C . ASP B 1 181 ? 15.688 -14.891 7.977 1 94.62 181 ASP B C 1
ATOM 4331 O O . ASP B 1 181 ? 15.547 -16.078 7.656 1 94.62 181 ASP B O 1
ATOM 4335 N N . ASN B 1 182 ? 14.758 -14.172 8.555 1 96.25 182 ASN B N 1
ATOM 4336 C CA . ASN B 1 182 ? 13.492 -14.789 8.93 1 96.25 182 ASN B CA 1
ATOM 4337 C C . ASN B 1 182 ? 12.414 -14.539 7.875 1 96.25 182 ASN B C 1
ATOM 4339 O O . ASN B 1 182 ? 11.273 -14.977 8.031 1 96.25 182 ASN B O 1
ATOM 4343 N N . LEU B 1 183 ? 12.781 -13.844 6.812 1 98.06 183 LEU B N 1
ATOM 4344 C CA . LEU B 1 183 ? 11.844 -13.562 5.73 1 98.06 183 LEU B CA 1
ATOM 4345 C C . LEU B 1 183 ? 11.953 -14.617 4.633 1 98.06 183 LEU B C 1
ATOM 4347 O O . LEU B 1 183 ? 12.945 -14.664 3.908 1 98.06 183 LEU B O 1
ATOM 4351 N N . GLU B 1 184 ? 10.977 -15.484 4.547 1 98.31 184 GLU B N 1
ATOM 4352 C CA . GLU B 1 184 ? 10.922 -16.391 3.408 1 98.31 184 GLU B CA 1
ATOM 4353 C C . GLU B 1 184 ? 10.711 -15.633 2.102 1 98.31 184 GLU B C 1
ATOM 4355 O O . GLU B 1 184 ? 9.867 -14.742 2.031 1 98.31 184 GLU B O 1
ATOM 4360 N N . ILE B 1 185 ? 11.492 -15.953 1.161 1 98.56 185 ILE B N 1
ATOM 4361 C CA . ILE B 1 185 ? 11.289 -15.445 -0.193 1 98.56 185 ILE B CA 1
ATOM 4362 C C . ILE B 1 185 ? 10.898 -16.594 -1.119 1 98.56 185 ILE B C 1
ATOM 4364 O O . ILE B 1 185 ? 11.406 -17.719 -0.975 1 98.56 185 ILE B O 1
ATOM 4368 N N . ALA B 1 186 ? 9.992 -16.344 -2.02 1 98.62 186 ALA B N 1
ATOM 4369 C CA . ALA B 1 186 ? 9.484 -17.375 -2.912 1 98.62 186 ALA B CA 1
ATOM 4370 C C . ALA B 1 186 ? 9.461 -16.891 -4.359 1 98.62 186 ALA B C 1
ATOM 4372 O O . ALA B 1 186 ? 9.453 -15.688 -4.613 1 98.62 186 ALA B O 1
ATOM 4373 N N . VAL B 1 187 ? 9.523 -17.828 -5.258 1 98.19 187 VAL B N 1
ATOM 4374 C CA . VAL B 1 187 ? 9.562 -17.562 -6.691 1 98.19 187 VAL B CA 1
ATOM 4375 C C . VAL B 1 187 ? 8.617 -18.516 -7.418 1 98.19 187 VAL B C 1
ATOM 4377 O O . VAL B 1 187 ? 8.547 -19.703 -7.094 1 98.19 187 VAL B O 1
ATOM 4380 N N . THR B 1 188 ? 7.918 -17.938 -8.367 1 95.88 188 THR B N 1
ATOM 4381 C CA . THR B 1 188 ? 7 -18.75 -9.164 1 95.88 188 THR B CA 1
ATOM 4382 C C . THR B 1 188 ? 7.688 -19.25 -10.43 1 95.88 188 THR B C 1
ATOM 4384 O O . THR B 1 188 ? 8.484 -18.547 -11.039 1 95.88 188 THR B O 1
ATOM 4387 N N . GLY B 1 189 ? 7.406 -20.469 -10.773 1 92.81 189 GLY B N 1
ATOM 4388 C CA . GLY B 1 189 ? 7.812 -21.062 -12.039 1 92.81 189 GLY B CA 1
ATOM 4389 C C . GLY B 1 189 ? 6.641 -21.453 -12.93 1 92.81 189 GLY B C 1
ATOM 4390 O O . GLY B 1 189 ? 5.668 -22.031 -12.453 1 92.81 189 GLY B O 1
ATOM 4391 N N . LEU B 1 190 ? 6.766 -21.109 -14.211 1 88.75 190 LEU B N 1
ATOM 4392 C CA . LEU B 1 190 ? 5.707 -21.422 -15.156 1 88.75 190 LEU B CA 1
ATOM 4393 C C . LEU B 1 190 ? 6.191 -22.422 -16.203 1 88.75 190 LEU B C 1
ATOM 4395 O O . LEU B 1 190 ? 5.707 -23.547 -16.266 1 88.75 190 LEU B O 1
ATOM 4399 N N . SER B 1 191 ? 7.266 -22.031 -16.859 1 86.62 191 SER B N 1
ATOM 4400 C CA . SER B 1 191 ? 7.773 -22.859 -17.953 1 86.62 191 SER B CA 1
ATOM 4401 C C . SER B 1 191 ? 8.531 -24.078 -17.422 1 86.62 191 SER B C 1
ATOM 4403 O O . SER B 1 191 ? 9.148 -24 -16.344 1 86.62 191 SER B O 1
ATOM 4405 N N . GLN B 1 192 ? 8.477 -25.109 -18.203 1 87.56 192 GLN B N 1
ATOM 4406 C CA . GLN B 1 192 ? 9.133 -26.344 -17.797 1 87.56 192 GLN B CA 1
ATOM 4407 C C . GLN B 1 192 ? 10.625 -26.125 -17.562 1 87.56 192 GLN B C 1
ATOM 4409 O O . GLN B 1 192 ? 11.172 -26.578 -16.547 1 87.56 192 GLN B O 1
ATOM 4414 N N . ASN B 1 193 ? 11.297 -25.484 -18.516 1 84.88 193 ASN B N 1
ATOM 4415 C CA . ASN B 1 193 ? 12.695 -25.094 -18.328 1 84.88 193 ASN B CA 1
ATOM 4416 C C . ASN B 1 193 ? 12.812 -23.719 -17.672 1 84.88 193 ASN B C 1
ATOM 4418 O O . ASN B 1 193 ? 13.25 -22.766 -18.312 1 84.88 193 ASN B O 1
ATOM 4422 N N . SER B 1 194 ? 12.586 -23.703 -16.406 1 87.19 194 SER B N 1
ATOM 4423 C CA . SER B 1 194 ? 12.383 -22.438 -15.711 1 87.19 194 SER B CA 1
ATOM 4424 C C . SER B 1 194 ? 13.688 -21.906 -15.141 1 87.19 194 SER B C 1
ATOM 4426 O O . SER B 1 194 ? 14.25 -22.484 -14.211 1 87.19 194 SER B O 1
ATOM 4428 N N . SER B 1 195 ? 14.164 -20.797 -15.625 1 91.31 195 SER B N 1
ATOM 4429 C CA . SER B 1 195 ? 15.297 -20.109 -15.016 1 91.31 195 SER B CA 1
ATOM 4430 C C . SER B 1 195 ? 14.945 -19.578 -13.625 1 91.31 195 SER B C 1
ATOM 4432 O O . SER B 1 195 ? 15.828 -19.406 -12.781 1 91.31 195 SER B O 1
ATOM 4434 N N . SER B 1 196 ? 13.648 -19.422 -13.406 1 94.69 196 SER B N 1
ATOM 4435 C CA . SER B 1 196 ? 13.18 -18.953 -12.109 1 94.69 196 SER B CA 1
ATOM 4436 C C . SER B 1 196 ? 13.43 -19.984 -11.023 1 94.69 196 SER B C 1
ATOM 4438 O O . SER B 1 196 ? 13.781 -19.641 -9.891 1 94.69 196 SER B O 1
ATOM 4440 N N . MET B 1 197 ? 13.258 -21.281 -11.383 1 97.38 197 MET B N 1
ATOM 4441 C CA . MET B 1 197 ? 13.477 -22.344 -10.406 1 97.38 197 MET B CA 1
ATOM 4442 C C . MET B 1 197 ? 14.945 -22.438 -10.031 1 97.38 197 MET B C 1
ATOM 4444 O O . MET B 1 197 ? 15.281 -22.672 -8.867 1 97.38 197 MET B O 1
ATOM 4448 N N . LYS B 1 198 ? 15.805 -22.297 -11.023 1 97.62 198 LYS B N 1
ATOM 4449 C CA . LYS B 1 198 ? 17.234 -22.281 -10.742 1 97.62 198 LYS B CA 1
ATOM 4450 C C . LYS B 1 198 ? 17.609 -21.109 -9.844 1 97.62 198 LYS B C 1
ATOM 4452 O O . LYS B 1 198 ? 18.344 -21.281 -8.859 1 97.62 198 LYS B O 1
ATOM 4457 N N . PHE B 1 199 ? 17.141 -19.969 -10.18 1 97.44 199 PHE B N 1
ATOM 4458 C CA . PHE B 1 199 ? 17.344 -18.75 -9.398 1 97.44 199 PHE B CA 1
ATOM 4459 C C . PHE B 1 199 ? 16.906 -18.953 -7.953 1 97.44 199 PHE B C 1
ATOM 4461 O O . PHE B 1 199 ? 17.641 -18.641 -7.023 1 97.44 199 PHE B O 1
ATOM 4468 N N . ALA B 1 200 ? 15.711 -19.484 -7.742 1 98.31 200 ALA B N 1
ATOM 4469 C CA . ALA B 1 200 ? 15.164 -19.734 -6.41 1 98.31 200 ALA B CA 1
ATOM 4470 C C . ALA B 1 200 ? 16.047 -20.703 -5.625 1 98.31 200 ALA B C 1
ATOM 4472 O O . ALA B 1 200 ? 16.391 -20.438 -4.473 1 98.31 200 ALA B O 1
ATOM 4473 N N . GLY B 1 201 ? 16.391 -21.781 -6.281 1 98.38 201 GLY B N 1
ATOM 4474 C CA . GLY B 1 201 ? 17.188 -22.797 -5.613 1 98.38 201 GLY B CA 1
ATOM 4475 C C . GLY B 1 201 ? 18.547 -22.297 -5.168 1 98.38 201 GLY B C 1
ATOM 4476 O O . GLY B 1 201 ? 18.969 -22.531 -4.031 1 98.38 201 GLY B O 1
ATOM 4477 N N . GLU B 1 202 ? 19.203 -21.562 -6.035 1 98 202 GLU B N 1
ATOM 4478 C CA . GLU B 1 202 ? 20.547 -21.062 -5.75 1 98 202 GLU B CA 1
ATOM 4479 C C . GLU B 1 202 ? 20.547 -20.141 -4.547 1 98 202 GLU B C 1
ATOM 4481 O O . GLU B 1 202 ? 21.594 -19.938 -3.912 1 98 202 GLU B O 1
ATOM 4486 N N . ARG B 1 203 ? 19.375 -19.688 -4.172 1 97.31 203 ARG B N 1
ATOM 4487 C CA . ARG B 1 203 ? 19.297 -18.656 -3.141 1 97.31 203 ARG B CA 1
ATOM 4488 C C . ARG B 1 203 ? 18.5 -19.141 -1.936 1 97.31 203 ARG B C 1
ATOM 4490 O O . ARG B 1 203 ? 18.172 -18.359 -1.048 1 97.31 203 ARG B O 1
ATOM 4497 N N . ASP B 1 204 ? 18.109 -20.359 -1.999 1 98.12 204 ASP B N 1
ATOM 4498 C CA . ASP B 1 204 ? 17.328 -20.969 -0.929 1 98.12 204 ASP B CA 1
ATOM 4499 C C . ASP B 1 204 ? 15.945 -20.312 -0.821 1 98.12 204 ASP B C 1
ATOM 4501 O O . ASP B 1 204 ? 15.43 -20.125 0.281 1 98.12 204 ASP B O 1
ATOM 4505 N N . TYR B 1 205 ? 15.43 -19.828 -1.947 1 98.44 205 TYR B N 1
ATOM 4506 C CA . TYR B 1 205 ? 14.062 -19.328 -2.016 1 98.44 205 TYR B CA 1
ATOM 4507 C C . TYR B 1 205 ? 13.078 -20.469 -2.25 1 98.44 205 TYR B C 1
ATOM 4509 O O . TYR B 1 205 ? 13.438 -21.5 -2.814 1 98.44 205 TYR B O 1
ATOM 4517 N N . SER B 1 206 ? 11.852 -20.297 -1.784 1 98.44 206 SER B N 1
ATOM 4518 C CA . SER B 1 206 ? 10.828 -21.328 -1.931 1 98.44 206 SER B CA 1
ATOM 4519 C C . SER B 1 206 ? 10.25 -21.344 -3.342 1 98.44 206 SER B C 1
ATOM 4521 O O . SER B 1 206 ? 10.039 -20.281 -3.938 1 98.44 206 SER B O 1
ATOM 4523 N N . PRO B 1 207 ? 9.969 -22.531 -3.863 1 98.19 207 PRO B N 1
ATOM 4524 C CA . PRO B 1 207 ? 9.406 -22.641 -5.211 1 98.19 207 PRO B CA 1
ATOM 4525 C C . PRO B 1 207 ? 7.887 -22.75 -5.211 1 98.19 207 PRO B C 1
ATOM 4527 O O . PRO B 1 207 ? 7.312 -23.469 -4.387 1 98.19 207 PRO B O 1
ATOM 4530 N N . ILE B 1 208 ? 7.27 -22.047 -6.059 1 97.75 208 ILE B N 1
ATOM 4531 C CA . ILE B 1 208 ? 5.848 -22.203 -6.352 1 97.75 208 ILE B CA 1
ATOM 4532 C C . ILE B 1 208 ? 5.66 -22.562 -7.82 1 97.75 208 ILE B C 1
ATOM 4534 O O . ILE B 1 208 ? 6.035 -21.797 -8.711 1 97.75 208 ILE B O 1
ATOM 4538 N N . SER B 1 209 ? 5.098 -23.688 -8.102 1 95.88 209 SER B N 1
ATOM 4539 C CA . SER B 1 209 ? 4.934 -24.234 -9.445 1 95.88 209 SER B CA 1
ATOM 4540 C C . SER B 1 209 ? 3.494 -24.078 -9.93 1 95.88 209 SER B C 1
ATOM 4542 O O . SER B 1 209 ? 2.562 -24.531 -9.258 1 95.88 209 SER B O 1
ATOM 4544 N N . PHE B 1 210 ? 3.295 -23.484 -11.078 1 92.94 210 PHE B N 1
ATOM 4545 C CA . PHE B 1 210 ? 1.988 -23.562 -11.719 1 92.94 210 PHE B CA 1
ATOM 4546 C C . PHE B 1 210 ? 1.816 -24.891 -12.453 1 92.94 210 PHE B C 1
ATOM 4548 O O . PHE B 1 210 ? 2.686 -25.297 -13.227 1 92.94 210 PHE B O 1
ATOM 4555 N N . PHE B 1 211 ? 0.745 -25.5 -12.273 1 92.94 211 PHE B N 1
ATOM 4556 C CA . PHE B 1 211 ? 0.554 -26.859 -12.734 1 92.94 211 PHE B CA 1
ATOM 4557 C C . PHE B 1 211 ? 0.475 -26.922 -14.25 1 92.94 211 PHE B C 1
ATOM 4559 O O . PHE B 1 211 ? -0.401 -26.297 -14.859 1 92.94 211 PHE B O 1
ATOM 4566 N N . GLY B 1 212 ? 1.366 -27.641 -14.852 1 92.81 212 GLY B N 1
ATOM 4567 C CA . GLY B 1 212 ? 1.392 -27.891 -16.281 1 92.81 212 GLY B CA 1
ATOM 4568 C C . GLY B 1 212 ? 1.572 -29.359 -16.641 1 92.81 212 GLY B C 1
ATOM 4569 O O . GLY B 1 212 ? 2.111 -29.688 -17.688 1 92.81 212 GLY B O 1
ATOM 4570 N N . GLY B 1 213 ? 1.222 -30.188 -15.664 1 94.88 213 GLY B N 1
ATOM 4571 C CA . GLY B 1 213 ? 1.399 -31.625 -15.852 1 94.88 213 GLY B CA 1
ATOM 4572 C C . GLY B 1 213 ? 2.619 -32.156 -15.133 1 94.88 213 GLY B C 1
ATOM 4573 O O . GLY B 1 213 ? 3.414 -31.406 -14.578 1 94.88 213 GLY B O 1
ATOM 4574 N N . THR B 1 214 ? 2.711 -33.531 -15.117 1 96.56 214 THR B N 1
ATOM 4575 C CA . THR B 1 214 ? 3.732 -34.219 -14.344 1 96.56 214 THR B CA 1
ATOM 4576 C C . THR B 1 214 ? 5.129 -33.906 -14.867 1 96.56 214 THR B C 1
ATOM 4578 O O . THR B 1 214 ? 6.059 -33.688 -14.078 1 96.56 214 THR B O 1
ATOM 4581 N N . PRO B 1 215 ? 5.312 -33.812 -16.219 1 95.38 215 PRO B N 1
ATOM 4582 C CA . PRO B 1 215 ? 6.664 -33.5 -16.672 1 95.38 215 PRO B CA 1
ATOM 4583 C C . PRO B 1 215 ? 7.141 -32.125 -16.188 1 95.38 215 PRO B C 1
ATOM 4585 O O . PRO B 1 215 ? 8.289 -31.984 -15.758 1 95.38 215 PRO B O 1
ATOM 4588 N N . GLN B 1 216 ? 6.266 -31.188 -16.25 1 94.5 216 GLN B N 1
ATOM 4589 C CA . GLN B 1 216 ? 6.598 -29.828 -15.82 1 94.5 216 GLN B CA 1
ATOM 4590 C C . GLN B 1 216 ? 6.871 -29.797 -14.312 1 94.5 216 GLN B C 1
ATOM 4592 O O . GLN B 1 216 ? 7.836 -29.172 -13.875 1 94.5 216 GLN B O 1
ATOM 4597 N N . MET B 1 217 ? 6.062 -30.422 -13.508 1 95.94 217 MET B N 1
ATOM 4598 C CA . MET B 1 217 ? 6.238 -30.453 -12.062 1 95.94 217 MET B CA 1
ATOM 4599 C C . MET B 1 217 ? 7.574 -31.094 -11.688 1 95.94 217 MET B C 1
ATOM 4601 O O . MET B 1 217 ? 8.281 -30.594 -10.805 1 95.94 217 MET B O 1
ATOM 4605 N N . ARG B 1 2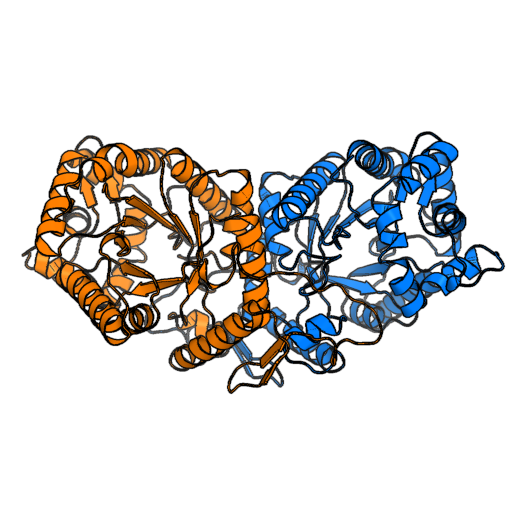18 ? 7.871 -32.188 -12.367 1 96.44 218 ARG B N 1
ATOM 4606 C CA . ARG B 1 218 ? 9.133 -32.875 -12.117 1 96.44 218 ARG B CA 1
ATOM 4607 C C . ARG B 1 218 ? 10.32 -31.969 -12.477 1 96.44 218 ARG B C 1
ATOM 4609 O O . ARG B 1 218 ? 11.297 -31.891 -11.727 1 96.44 218 ARG B O 1
ATOM 4616 N N . ALA B 1 219 ? 10.188 -31.375 -13.594 1 96.56 219 ALA B N 1
ATOM 4617 C CA . ALA B 1 219 ? 11.266 -30.5 -14.055 1 96.56 219 ALA B CA 1
ATOM 4618 C C . ALA B 1 219 ? 11.484 -29.344 -13.078 1 96.56 219 ALA B C 1
ATOM 4620 O O . ALA B 1 219 ? 12.625 -28.984 -12.781 1 96.56 219 ALA B O 1
ATOM 4621 N N . HIS B 1 220 ? 10.375 -28.719 -12.586 1 97.38 220 HIS B N 1
ATOM 4622 C CA . HIS B 1 220 ? 10.477 -27.625 -11.625 1 97.38 220 HIS B CA 1
ATOM 4623 C C . HIS B 1 220 ? 11.188 -28.078 -10.352 1 97.38 220 HIS B C 1
ATOM 4625 O O . HIS B 1 220 ? 12.125 -27.422 -9.898 1 97.38 220 HIS B O 1
ATOM 4631 N N . TRP B 1 221 ? 10.781 -29.203 -9.82 1 97.56 221 TRP B N 1
ATOM 4632 C CA . TRP B 1 221 ? 11.398 -29.703 -8.602 1 97.56 221 TRP B CA 1
ATOM 4633 C C . TRP B 1 221 ? 12.875 -30.016 -8.836 1 97.56 221 TRP B C 1
ATOM 4635 O O . TRP B 1 221 ? 13.734 -29.609 -8.055 1 97.56 221 TRP B O 1
ATOM 4645 N N . ASP B 1 222 ? 13.109 -30.781 -9.906 1 98 222 ASP B N 1
ATOM 4646 C CA . ASP B 1 222 ? 14.477 -31.234 -10.188 1 98 222 ASP B CA 1
ATOM 4647 C C . ASP B 1 222 ? 15.414 -30.047 -10.352 1 98 222 ASP B C 1
ATOM 4649 O O . ASP B 1 222 ? 16.516 -30.047 -9.812 1 98 222 ASP B O 1
ATOM 4653 N N . THR B 1 223 ? 14.984 -29.047 -11.094 1 98.31 223 THR B N 1
ATOM 4654 C CA . THR B 1 223 ? 15.797 -27.859 -11.32 1 98.31 223 THR B CA 1
ATOM 4655 C C . THR B 1 223 ? 16.047 -27.125 -10.008 1 98.31 223 THR B C 1
ATOM 4657 O O . THR B 1 223 ? 17.188 -26.75 -9.703 1 98.31 223 THR B O 1
ATOM 4660 N N . TRP B 1 224 ? 15.023 -26.875 -9.234 1 98.44 224 TRP B N 1
ATOM 4661 C CA . TRP B 1 224 ? 15.125 -26.172 -7.961 1 98.44 224 TRP B CA 1
ATOM 4662 C C . TRP B 1 224 ? 16.016 -26.922 -6.984 1 98.44 224 TRP B C 1
ATOM 4664 O O . TRP B 1 224 ? 16.938 -26.344 -6.391 1 98.44 224 TRP B O 1
ATOM 4674 N N . ALA B 1 225 ? 15.812 -28.281 -6.859 1 98.38 225 ALA B N 1
ATOM 4675 C CA . ALA B 1 225 ? 16.547 -29.125 -5.922 1 98.38 225 ALA B CA 1
ATOM 4676 C C . ALA B 1 225 ? 18.031 -29.172 -6.293 1 98.38 225 ALA B C 1
ATOM 4678 O O . ALA B 1 225 ? 18.906 -29.062 -5.422 1 98.38 225 ALA B O 1
ATOM 4679 N N . ALA B 1 226 ? 18.281 -29.344 -7.562 1 98.44 226 ALA B N 1
ATOM 4680 C CA . ALA B 1 226 ? 19.672 -29.391 -8.016 1 98.44 226 ALA B CA 1
ATOM 4681 C C . ALA B 1 226 ? 20.375 -28.078 -7.738 1 98.44 226 ALA B C 1
ATOM 4683 O O . ALA B 1 226 ? 21.547 -28.062 -7.336 1 98.44 226 ALA B O 1
ATOM 4684 N N . ALA B 1 227 ? 19.688 -26.953 -8.023 1 98.44 227 ALA B N 1
ATOM 4685 C CA . ALA B 1 227 ? 20.266 -25.641 -7.762 1 98.44 227 ALA B CA 1
ATOM 4686 C C . ALA B 1 227 ? 20.531 -25.438 -6.273 1 98.44 227 ALA B C 1
ATOM 4688 O O . ALA B 1 227 ? 21.578 -24.906 -5.891 1 98.44 227 ALA B O 1
ATOM 4689 N N . MET B 1 228 ? 19.609 -25.859 -5.418 1 98.5 228 MET B N 1
ATOM 4690 C CA . MET B 1 228 ? 19.812 -25.797 -3.975 1 98.5 228 MET B CA 1
ATOM 4691 C C . MET B 1 228 ? 21.078 -26.547 -3.572 1 98.5 228 MET B C 1
ATOM 4693 O O . MET B 1 228 ? 21.953 -25.984 -2.904 1 98.5 228 MET B O 1
ATOM 4697 N N . GLU B 1 229 ? 21.141 -27.766 -4.016 1 98.62 229 GLU B N 1
ATOM 4698 C CA . GLU B 1 229 ? 22.266 -28.625 -3.664 1 98.62 229 GLU B CA 1
ATOM 4699 C C . GLU B 1 229 ? 23.594 -28.047 -4.156 1 98.62 229 GLU B C 1
ATOM 4701 O O . GLU B 1 229 ? 24.609 -28.125 -3.465 1 98.62 229 GLU B O 1
ATOM 4706 N N . SER B 1 230 ? 23.578 -27.5 -5.316 1 98.5 230 SER B N 1
ATOM 4707 C CA . SER B 1 230 ? 24.781 -26.922 -5.895 1 98.5 230 SER B CA 1
ATOM 4708 C C . SER B 1 230 ? 25.328 -25.797 -5.02 1 98.5 230 SER B C 1
ATOM 4710 O O . SER B 1 230 ? 26.516 -25.469 -5.102 1 98.5 230 SER B O 1
ATOM 4712 N N . LYS B 1 231 ? 24.516 -25.203 -4.184 1 98.25 231 LYS B N 1
ATOM 4713 C CA . LYS B 1 231 ? 24.922 -24.094 -3.328 1 98.25 231 LYS B CA 1
ATOM 4714 C C . LYS B 1 231 ? 25 -24.516 -1.865 1 98.25 231 LYS B C 1
ATOM 4716 O O . LYS B 1 231 ? 25.094 -23.688 -0.968 1 98.25 231 LYS B O 1
ATOM 4721 N N . GLY B 1 232 ? 24.766 -25.781 -1.577 1 98.25 232 GLY B N 1
ATOM 4722 C CA . GLY B 1 232 ? 24.953 -26.328 -0.245 1 98.25 232 GLY B CA 1
ATOM 4723 C C . GLY B 1 232 ? 23.688 -26.344 0.581 1 98.25 232 GLY B C 1
ATOM 4724 O O . GLY B 1 232 ? 23.719 -26.562 1.793 1 98.25 232 GLY B O 1
ATOM 4725 N N . HIS B 1 233 ? 22.562 -26.062 -0.021 1 98.06 233 HIS B N 1
ATOM 4726 C CA . HIS B 1 233 ? 21.281 -26.141 0.667 1 98.06 233 HIS B CA 1
ATOM 4727 C C . HIS B 1 233 ? 20.656 -27.531 0.532 1 98.06 233 HIS B C 1
ATOM 4729 O O . HIS B 1 233 ? 21.109 -28.328 -0.281 1 98.06 233 HIS B O 1
ATOM 4735 N N . THR B 1 234 ? 19.672 -27.844 1.347 1 97.94 234 THR B N 1
ATOM 4736 C CA . THR B 1 234 ? 18.969 -29.125 1.34 1 97.94 234 THR B CA 1
ATOM 4737 C C . THR B 1 234 ? 17.531 -28.953 0.865 1 97.94 234 THR B C 1
ATOM 4739 O O . THR B 1 234 ? 16.703 -28.344 1.551 1 97.94 234 THR B O 1
ATOM 4742 N N . PRO B 1 235 ? 17.281 -29.484 -0.243 1 97.69 235 PRO B N 1
ATOM 4743 C CA . PRO B 1 235 ? 15.891 -29.406 -0.708 1 97.69 235 PRO B CA 1
ATOM 4744 C C . PRO B 1 235 ? 14.914 -30.156 0.2 1 97.69 235 PRO B C 1
ATOM 4746 O O . PRO B 1 235 ? 15.266 -31.203 0.741 1 97.69 235 PRO B O 1
ATOM 4749 N N . ASP B 1 236 ? 13.766 -29.594 0.429 1 96.44 236 ASP B N 1
ATOM 4750 C CA . ASP B 1 236 ? 12.688 -30.156 1.233 1 96.44 236 ASP B CA 1
ATOM 4751 C C . ASP B 1 236 ? 11.359 -30.094 0.484 1 96.44 236 ASP B C 1
ATOM 4753 O O . ASP B 1 236 ? 10.867 -29.016 0.155 1 96.44 236 ASP B O 1
ATOM 4757 N N . ARG B 1 237 ? 10.719 -31.266 0.238 1 95.25 237 ARG B N 1
ATOM 4758 C CA . ARG B 1 237 ? 9.484 -31.375 -0.535 1 95.25 237 ARG B CA 1
ATOM 4759 C C . ARG B 1 237 ? 8.359 -30.578 0.109 1 95.25 237 ARG B C 1
ATOM 4761 O O . ARG B 1 237 ? 7.449 -30.109 -0.58 1 95.25 237 ARG B O 1
ATOM 4768 N N . SER B 1 238 ? 8.453 -30.359 1.409 1 95.38 238 SER B N 1
ATOM 4769 C CA . SER B 1 238 ? 7.41 -29.609 2.109 1 95.38 238 SER B CA 1
ATOM 4770 C C . SER B 1 238 ? 7.391 -28.141 1.684 1 95.38 238 SER B C 1
ATOM 4772 O O . SER B 1 238 ? 6.406 -27.438 1.912 1 95.38 238 SER B O 1
ATOM 4774 N N . ARG B 1 239 ? 8.445 -27.625 1.033 1 96.94 239 ARG B N 1
ATOM 4775 C CA . ARG B 1 239 ? 8.531 -26.234 0.605 1 96.94 239 ARG B CA 1
ATOM 4776 C C . ARG B 1 239 ? 7.965 -26.047 -0.8 1 96.94 239 ARG B C 1
ATOM 4778 O O . ARG B 1 239 ? 7.754 -24.922 -1.251 1 96.94 239 ARG B O 1
ATOM 4785 N N . TYR B 1 240 ? 7.789 -27.188 -1.476 1 97.12 240 TYR B N 1
ATOM 4786 C CA . TYR B 1 240 ? 7.312 -27.172 -2.854 1 97.12 240 TYR B CA 1
ATOM 4787 C C . TYR B 1 240 ? 5.809 -26.938 -2.908 1 97.12 240 TYR B C 1
ATOM 4789 O O . TYR B 1 240 ? 5.027 -27.734 -2.371 1 97.12 240 TYR B O 1
ATOM 4797 N N . ARG B 1 241 ? 5.371 -25.781 -3.523 1 98 241 ARG B N 1
ATOM 4798 C CA . ARG B 1 241 ? 3.965 -25.438 -3.689 1 98 241 ARG B CA 1
ATOM 4799 C C . ARG B 1 241 ? 3.525 -25.609 -5.141 1 98 241 ARG B C 1
ATOM 4801 O O . ARG B 1 241 ? 4.285 -25.297 -6.062 1 98 241 ARG B O 1
ATOM 4808 N N . VAL B 1 242 ? 2.338 -26.094 -5.266 1 97.19 242 VAL B N 1
ATOM 4809 C CA . VAL B 1 242 ? 1.812 -26.328 -6.605 1 97.19 242 VAL B CA 1
ATOM 4810 C C . VAL B 1 242 ? 0.465 -25.641 -6.762 1 97.19 242 VAL B C 1
ATOM 4812 O O . VAL B 1 242 ? -0.474 -25.906 -6.012 1 97.19 242 VAL B O 1
ATOM 4815 N N . CYS B 1 243 ? 0.396 -24.75 -7.723 1 96.75 243 CYS B N 1
ATOM 4816 C CA . CYS B 1 243 ? -0.835 -24.031 -8.031 1 96.75 243 CYS B CA 1
ATOM 4817 C C . CYS B 1 243 ? -1.71 -24.828 -8.984 1 96.75 243 CYS B C 1
ATOM 4819 O O . CYS B 1 243 ? -1.224 -25.359 -9.992 1 96.75 243 CYS B O 1
ATOM 4821 N N . ARG B 1 244 ? -2.945 -24.891 -8.641 1 94.62 244 ARG B N 1
ATOM 4822 C CA . ARG B 1 244 ? -3.904 -25.594 -9.477 1 94.62 244 ARG B CA 1
ATOM 4823 C C . ARG B 1 244 ? -5.324 -25.094 -9.242 1 94.62 244 ARG B C 1
ATOM 4825 O O . ARG B 1 244 ? -5.637 -24.594 -8.156 1 94.62 244 ARG B O 1
ATOM 4832 N N . ASP B 1 245 ? -6.195 -25.156 -10.32 1 97.19 245 ASP B N 1
ATOM 4833 C CA . ASP B 1 245 ? -7.617 -24.891 -10.141 1 97.19 245 ASP B CA 1
ATOM 4834 C C . ASP B 1 245 ? -8.328 -26.062 -9.477 1 97.19 245 ASP B C 1
ATOM 4836 O O . ASP B 1 245 ? -7.988 -27.219 -9.727 1 97.19 245 ASP B O 1
ATOM 4840 N N . VAL B 1 246 ? -9.25 -25.734 -8.609 1 97.75 246 VAL B N 1
ATOM 4841 C CA . VAL B 1 246 ? -9.93 -26.75 -7.809 1 97.75 246 VAL B CA 1
ATOM 4842 C C . VAL B 1 246 ? -11.43 -26.453 -7.777 1 97.75 246 VAL B C 1
ATOM 4844 O O . VAL B 1 246 ? -11.836 -25.297 -7.68 1 97.75 246 VAL B O 1
ATOM 4847 N N . PHE B 1 247 ? -12.219 -27.438 -7.883 1 98.56 247 PHE B N 1
ATOM 4848 C CA . PHE B 1 247 ? -13.648 -27.312 -7.641 1 98.56 247 PHE B CA 1
ATOM 4849 C C . PHE B 1 247 ? -14.203 -28.609 -7.051 1 98.56 247 PHE B C 1
ATOM 4851 O O . PHE B 1 247 ? -14.406 -29.594 -7.77 1 98.56 247 PHE B O 1
ATOM 4858 N N . ILE B 1 248 ? -14.539 -28.594 -5.758 1 98.62 248 ILE B N 1
ATOM 4859 C CA . ILE B 1 248 ? -15 -29.766 -5.027 1 98.62 248 ILE B CA 1
ATOM 4860 C C . ILE B 1 248 ? -16.484 -29.625 -4.684 1 98.62 248 ILE B C 1
ATOM 4862 O O . ILE B 1 248 ? -16.922 -28.547 -4.27 1 98.62 248 ILE B O 1
ATOM 4866 N N . ALA B 1 249 ? -17.266 -30.625 -4.898 1 98.56 249 ALA B N 1
ATOM 4867 C CA . ALA B 1 249 ? -18.672 -30.719 -4.5 1 98.56 249 ALA B CA 1
ATOM 4868 C C . ALA B 1 249 ? -19.016 -32.125 -4.039 1 98.56 249 ALA B C 1
ATOM 4870 O O . ALA B 1 249 ? -18.125 -32.938 -3.785 1 98.56 249 ALA B O 1
ATOM 4871 N N . ASP B 1 250 ? -20.312 -32.469 -3.867 1 98.31 250 ASP B N 1
ATOM 4872 C CA . ASP B 1 250 ? -20.734 -33.719 -3.27 1 98.31 250 ASP B CA 1
ATOM 4873 C C . ASP B 1 250 ? -20.406 -34.906 -4.188 1 98.31 250 ASP B C 1
ATOM 4875 O O . ASP B 1 250 ? -20.078 -36 -3.715 1 98.31 250 ASP B O 1
ATOM 4879 N N . THR B 1 251 ? -20.578 -34.688 -5.48 1 98.5 251 THR B N 1
ATOM 4880 C CA . THR B 1 251 ? -20.328 -35.719 -6.48 1 98.5 251 THR B CA 1
ATOM 4881 C C . THR B 1 251 ? -19.516 -35.156 -7.648 1 98.5 251 THR B C 1
ATOM 4883 O O . THR B 1 251 ? -19.438 -33.938 -7.816 1 98.5 251 THR B O 1
ATOM 4886 N N . ASP B 1 252 ? -18.953 -36.125 -8.352 1 98.31 252 ASP B N 1
ATOM 4887 C CA . ASP B 1 252 ? -18.219 -35.719 -9.539 1 98.31 252 ASP B CA 1
ATOM 4888 C C . ASP B 1 252 ? -19.125 -34.938 -10.492 1 98.31 252 ASP B C 1
ATOM 4890 O O . ASP B 1 252 ? -18.719 -33.906 -11.031 1 98.31 252 ASP B O 1
ATOM 4894 N N . ALA B 1 253 ? -20.344 -35.438 -10.68 1 98.25 253 ALA B N 1
ATOM 4895 C CA . ALA B 1 253 ? -21.281 -34.812 -11.594 1 98.25 253 ALA B CA 1
ATOM 4896 C C . ALA B 1 253 ? -21.656 -33.406 -11.109 1 98.25 253 ALA B C 1
ATOM 4898 O O . ALA B 1 253 ? -21.766 -32.469 -11.906 1 98.25 253 ALA B O 1
ATOM 4899 N N . GLU B 1 254 ? -21.859 -33.219 -9.852 1 98.5 254 GLU B N 1
ATOM 4900 C CA . GLU B 1 254 ? -22.219 -31.922 -9.289 1 98.5 254 GLU B CA 1
ATOM 4901 C C . GLU B 1 254 ? -21.062 -30.938 -9.383 1 98.5 254 GLU B C 1
ATOM 4903 O O . GLU B 1 254 ? -21.266 -29.766 -9.688 1 98.5 254 GLU B O 1
ATOM 4908 N N . ALA B 1 255 ? -19.859 -31.422 -9.078 1 98.62 255 ALA B N 1
ATOM 4909 C CA . ALA B 1 255 ? -18.688 -30.562 -9.172 1 98.62 255 ALA B CA 1
ATOM 4910 C C . ALA B 1 255 ? -18.516 -30 -10.578 1 98.62 255 ALA B C 1
ATOM 4912 O O . ALA B 1 255 ? -18.312 -28.797 -10.75 1 98.62 255 ALA B O 1
ATOM 4913 N N . LYS B 1 256 ? -18.656 -30.891 -11.547 1 98.31 256 LYS B N 1
ATOM 4914 C CA . LYS B 1 256 ? -18.531 -30.453 -12.93 1 98.31 256 LYS B CA 1
ATOM 4915 C C . LYS B 1 256 ? -19.625 -29.453 -13.297 1 98.31 256 LYS B C 1
ATOM 4917 O O . LYS B 1 256 ? -19.344 -28.438 -13.945 1 98.31 256 LYS B O 1
ATOM 4922 N N . ARG B 1 257 ? -20.859 -29.75 -12.906 1 98.12 257 ARG B N 1
ATOM 4923 C CA . ARG B 1 257 ? -21.984 -28.859 -13.188 1 98.12 257 ARG B CA 1
ATOM 4924 C C . ARG B 1 257 ? -21.734 -27.469 -12.602 1 98.12 257 ARG B C 1
ATOM 4926 O O . ARG B 1 257 ? -21.938 -26.453 -13.281 1 98.12 257 ARG B O 1
ATOM 4933 N N . LEU B 1 258 ? -21.312 -27.375 -11.383 1 98.12 258 LEU B N 1
ATOM 4934 C CA . LEU B 1 258 ? -21.094 -26.109 -10.695 1 98.12 258 LEU B CA 1
ATOM 4935 C C . LEU B 1 258 ? -19.875 -25.391 -11.266 1 98.12 258 LEU B C 1
ATOM 4937 O O . LEU B 1 258 ? -19.875 -24.156 -11.406 1 98.12 258 LEU B O 1
ATOM 4941 N N . PHE B 1 259 ? -18.875 -26.188 -11.547 1 98 259 PHE B N 1
ATOM 4942 C CA . PHE B 1 259 ? -17.688 -25.625 -12.195 1 98 259 PHE B CA 1
ATOM 4943 C C . PHE B 1 259 ? -18.062 -24.906 -13.484 1 98 259 PHE B C 1
ATOM 4945 O O . PHE B 1 259 ? -17.703 -23.75 -13.68 1 98 259 PHE B O 1
ATOM 4952 N N . LEU B 1 260 ? -18.781 -25.547 -14.305 1 97.38 260 LEU B N 1
ATOM 4953 C CA . LEU B 1 260 ? -19.094 -25.031 -15.641 1 97.38 260 LEU B CA 1
ATOM 4954 C C . LEU B 1 260 ? -19.938 -23.766 -15.547 1 97.38 260 LEU B C 1
ATOM 4956 O O . LEU B 1 260 ? -19.984 -22.969 -16.484 1 97.38 260 LEU B O 1
ATOM 4960 N N . LYS B 1 261 ? -20.578 -23.516 -14.43 1 96.56 261 LYS B N 1
ATOM 4961 C CA . LYS B 1 261 ? -21.406 -22.328 -14.234 1 96.56 261 LYS B CA 1
ATOM 4962 C C . LYS B 1 261 ? -20.641 -21.25 -13.484 1 96.56 261 LYS B C 1
ATOM 4964 O O . LYS B 1 261 ? -21.156 -20.141 -13.289 1 96.56 261 LYS B O 1
ATOM 4969 N N . SER B 1 262 ? -19.453 -21.516 -13.109 1 96.75 262 SER B N 1
ATOM 4970 C CA . SER B 1 262 ? -18.719 -20.641 -12.203 1 96.75 262 SER B CA 1
ATOM 4971 C C . SER B 1 262 ? -17.891 -19.625 -12.969 1 96.75 262 SER B C 1
ATOM 4973 O O . SER B 1 262 ? -17.734 -19.719 -14.188 1 96.75 262 SER B O 1
ATOM 4975 N N . GLY B 1 263 ? -17.359 -18.656 -12.219 1 95.38 263 GLY B N 1
ATOM 4976 C CA . GLY B 1 263 ? -16.406 -17.719 -12.789 1 95.38 263 GLY B CA 1
ATOM 4977 C C . GLY B 1 263 ? -15.102 -18.359 -13.227 1 95.38 263 GLY B C 1
ATOM 4978 O O . GLY B 1 263 ? -14.422 -17.859 -14.125 1 95.38 263 GLY B O 1
ATOM 4979 N N . LEU B 1 264 ? -14.781 -19.5 -12.664 1 96.62 264 LEU B N 1
ATOM 4980 C CA . LEU B 1 264 ? -13.602 -20.266 -13.062 1 96.62 264 LEU B CA 1
ATOM 4981 C C . LEU B 1 264 ? -13.711 -20.703 -14.523 1 96.62 264 LEU B C 1
ATOM 4983 O O . LEU B 1 264 ? -12.773 -20.5 -15.297 1 96.62 264 LEU B O 1
ATOM 4987 N N . ALA B 1 265 ? -14.844 -21.188 -14.859 1 96.69 265 ALA B N 1
ATOM 4988 C CA . ALA B 1 265 ? -15.062 -21.609 -16.25 1 96.69 265 ALA B CA 1
ATOM 4989 C C . ALA B 1 265 ? -15.023 -20.422 -17.203 1 96.69 265 ALA B C 1
ATOM 4991 O O . ALA B 1 265 ? -14.5 -20.531 -18.312 1 96.69 265 ALA B O 1
ATOM 4992 N N . GLN B 1 266 ? -15.594 -19.359 -16.781 1 94.81 266 GLN B N 1
ATOM 4993 C CA . GLN B 1 266 ? -15.602 -18.156 -17.594 1 94.81 266 GLN B CA 1
ATOM 4994 C C . GLN B 1 266 ? -14.188 -17.641 -17.844 1 94.81 266 GLN B C 1
ATOM 4996 O O . GLN B 1 266 ? -13.859 -17.203 -18.938 1 94.81 266 GLN B O 1
ATOM 5001 N N . THR B 1 267 ? -13.391 -17.672 -16.812 1 95.25 267 THR B N 1
ATOM 5002 C CA . THR B 1 267 ? -12.008 -17.234 -16.953 1 95.25 267 THR B CA 1
ATOM 5003 C C . THR B 1 267 ? -11.25 -18.094 -17.953 1 95.25 267 THR B C 1
ATOM 5005 O O . THR B 1 267 ? -10.469 -17.594 -18.75 1 95.25 267 THR B O 1
ATOM 5008 N N . TRP B 1 268 ? -11.453 -19.391 -17.891 1 95.25 268 TRP B N 1
ATOM 5009 C CA . TRP B 1 268 ? -10.797 -20.297 -18.828 1 95.25 268 TRP B CA 1
ATOM 5010 C C . TRP B 1 268 ? -11.242 -20.016 -20.266 1 95.25 268 TRP B C 1
ATOM 5012 O O . TRP B 1 268 ? -10.422 -20 -21.188 1 95.25 268 TRP B O 1
ATOM 5022 N N . ALA B 1 269 ? -12.523 -19.719 -20.406 1 93.75 269 ALA B N 1
ATOM 5023 C CA . ALA B 1 269 ? -13.102 -19.516 -21.734 1 93.75 269 ALA B CA 1
ATOM 5024 C C . ALA B 1 269 ? -12.633 -18.188 -22.328 1 93.75 269 ALA B C 1
ATOM 5026 O O . ALA B 1 269 ? -12.406 -18.094 -23.531 1 93.75 269 ALA B O 1
ATOM 5027 N N . LYS B 1 270 ? -12.414 -17.234 -21.516 1 92.19 270 LYS B N 1
ATOM 5028 C CA . LYS B 1 270 ? -12.266 -15.883 -22.047 1 92.19 270 LYS B CA 1
ATOM 5029 C C . LYS B 1 270 ? -10.828 -15.391 -21.906 1 92.19 270 LYS B C 1
ATOM 5031 O O . LYS B 1 270 ? -10.445 -14.391 -22.516 1 92.19 270 LYS B O 1
ATOM 5036 N N . TYR B 1 271 ? -10.008 -16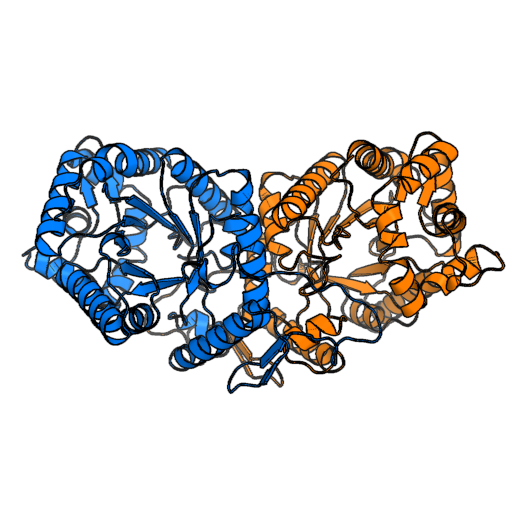.125 -21.125 1 92.31 271 TYR B N 1
ATOM 5037 C CA . TYR B 1 271 ? -8.719 -15.516 -20.781 1 92.31 271 TYR B CA 1
ATOM 5038 C C . TYR B 1 271 ? -7.625 -16.562 -20.703 1 92.31 271 TYR B C 1
ATOM 5040 O O . TYR B 1 271 ? -6.672 -16.547 -21.484 1 92.31 271 TYR B O 1
ATOM 5048 N N . LEU B 1 272 ? -7.77 -17.625 -19.906 1 92.44 272 LEU B N 1
ATOM 5049 C CA . LEU B 1 272 ? -6.672 -18.484 -19.516 1 92.44 272 LEU B CA 1
ATOM 5050 C C . LEU B 1 272 ? -6.297 -19.453 -20.625 1 92.44 272 LEU B C 1
ATOM 5052 O O . LEU B 1 272 ? -5.129 -19.812 -20.766 1 92.44 272 LEU B O 1
ATOM 5056 N N . LYS B 1 273 ? -7.23 -19.891 -21.406 1 92.19 273 LYS B N 1
ATOM 5057 C CA . LYS B 1 273 ? -6.922 -20.875 -22.438 1 92.19 273 LYS B CA 1
ATOM 5058 C C . LYS B 1 273 ? -5.836 -20.359 -23.375 1 92.19 273 LYS B C 1
ATOM 5060 O O . LYS B 1 273 ? -4.863 -21.062 -23.656 1 92.19 273 LYS B O 1
ATOM 5065 N N . GLU B 1 274 ? -5.969 -19.172 -23.766 1 86.75 274 GLU B N 1
ATOM 5066 C CA . GLU B 1 274 ? -4.996 -18.594 -24.688 1 86.75 274 GLU B CA 1
ATOM 5067 C C . GLU B 1 274 ? -3.625 -18.453 -24.031 1 86.75 274 GLU B C 1
ATOM 5069 O O . GLU B 1 274 ? -2.598 -18.625 -24.703 1 86.75 274 GLU B O 1
ATOM 5074 N N . ILE B 1 275 ? -3.639 -18.109 -22.812 1 84 275 ILE B N 1
ATOM 5075 C CA . ILE B 1 275 ? -2.391 -17.969 -22.078 1 84 275 ILE B CA 1
ATOM 5076 C C . ILE B 1 275 ? -1.708 -19.328 -21.953 1 84 275 ILE B C 1
ATOM 5078 O O . ILE B 1 275 ? -0.498 -19.438 -22.156 1 84 275 ILE B O 1
ATOM 5082 N N . TYR B 1 276 ? -2.457 -20.344 -21.641 1 88.5 276 TYR B N 1
ATOM 5083 C CA . TYR B 1 276 ? -1.91 -21.688 -21.5 1 88.5 276 TYR B CA 1
ATOM 5084 C C . TYR B 1 276 ? -1.38 -22.219 -22.828 1 88.5 276 TYR B C 1
ATOM 5086 O O . TYR B 1 276 ? -0.381 -22.938 -22.875 1 88.5 276 TYR B O 1
ATOM 5094 N N . ILE B 1 277 ? -2.027 -21.844 -23.891 1 88.06 277 ILE B N 1
ATOM 5095 C CA . ILE B 1 277 ? -1.548 -22.234 -25.203 1 88.06 277 ILE B CA 1
ATOM 5096 C C . ILE B 1 277 ? -0.222 -21.531 -25.5 1 88.06 277 ILE B C 1
ATOM 5098 O O . ILE B 1 277 ? 0.752 -22.172 -25.891 1 88.06 277 ILE B O 1
ATOM 5102 N N . LYS B 1 278 ? -0.195 -20.312 -25.203 1 78.5 278 LYS B N 1
ATOM 5103 C CA . LYS B 1 278 ? 0.984 -19.484 -25.484 1 78.5 278 LYS B CA 1
ATOM 5104 C C . LYS B 1 278 ? 2.203 -20.016 -24.719 1 78.5 278 LYS B C 1
ATOM 5106 O O . LYS B 1 278 ? 3.303 -20.078 -25.266 1 78.5 278 LYS B O 1
ATOM 5111 N N . PHE B 1 279 ? 2.006 -20.406 -23.516 1 78.12 279 PHE B N 1
ATOM 5112 C CA . PHE B 1 279 ? 3.131 -20.781 -22.672 1 78.12 279 PHE B CA 1
ATOM 5113 C C . PHE B 1 279 ? 3.307 -22.297 -22.656 1 78.12 279 PHE B C 1
ATOM 5115 O O . PHE B 1 279 ? 4.086 -22.828 -21.859 1 78.12 279 PHE B O 1
ATOM 5122 N N . ARG B 1 280 ? 2.555 -23.031 -23.484 1 86.5 280 ARG B N 1
ATOM 5123 C CA . ARG B 1 280 ? 2.656 -24.484 -23.688 1 86.5 280 ARG B CA 1
ATOM 5124 C C . ARG B 1 280 ? 2.436 -25.234 -22.391 1 86.5 280 ARG B C 1
ATOM 5126 O O . ARG B 1 280 ? 3.109 -26.234 -22.125 1 86.5 280 ARG B O 1
ATOM 5133 N N . LEU B 1 281 ? 1.476 -24.719 -21.578 1 88.31 281 LEU B N 1
ATOM 5134 C CA . LEU B 1 281 ? 1.194 -25.312 -20.281 1 88.31 281 LEU B CA 1
ATOM 5135 C C . LEU B 1 281 ? 0.276 -26.516 -20.422 1 88.31 281 LEU B C 1
ATOM 5137 O O . LEU B 1 281 ? 0.171 -27.344 -19.516 1 88.31 281 LEU B O 1
ATOM 5141 N N . PHE B 1 282 ? -0.294 -26.688 -21.625 1 93.62 282 PHE B N 1
ATOM 5142 C CA . PHE B 1 282 ? -1.195 -27.812 -21.844 1 93.62 282 PHE B CA 1
ATOM 5143 C C . PHE B 1 282 ? -0.413 -29.062 -22.203 1 93.62 282 PHE B C 1
ATOM 5145 O O . PHE B 1 282 ? -0.943 -30.172 -22.125 1 93.62 282 PHE B O 1
ATOM 5152 N N . ASP B 1 283 ? 0.86 -28.906 -22.609 1 92.69 283 ASP B N 1
ATOM 5153 C CA . ASP B 1 283 ? 1.604 -30.031 -23.172 1 92.69 283 ASP B CA 1
ATOM 5154 C C . ASP B 1 283 ? 1.714 -31.188 -22.188 1 92.69 283 ASP B C 1
ATOM 5156 O O . ASP B 1 283 ? 1.354 -32.312 -22.5 1 92.69 283 ASP B O 1
ATOM 5160 N N . GLY B 1 284 ? 2.139 -30.875 -20.984 1 93.81 284 GLY B N 1
ATOM 5161 C CA . GLY B 1 284 ? 2.273 -31.906 -19.969 1 93.81 284 GLY B CA 1
ATOM 5162 C C . GLY B 1 284 ? 0.943 -32.5 -19.531 1 93.81 284 GLY B C 1
ATOM 5163 O O . GLY B 1 284 ? 0.847 -33.688 -19.219 1 93.81 284 GLY B O 1
ATOM 5164 N N . ILE B 1 285 ? -0.088 -31.672 -19.516 1 95.44 285 ILE B N 1
ATOM 5165 C CA . ILE B 1 285 ? -1.414 -32.125 -19.094 1 95.44 285 ILE B CA 1
ATOM 5166 C C . ILE B 1 285 ? -1.985 -33.094 -20.125 1 95.44 285 ILE B C 1
ATOM 5168 O O . ILE B 1 285 ? -2.561 -34.125 -19.766 1 95.44 285 ILE B O 1
ATOM 5172 N N . ILE B 1 286 ? -1.815 -32.719 -21.359 1 96.62 286 ILE B N 1
ATOM 5173 C CA . ILE B 1 286 ? -2.291 -33.562 -22.453 1 96.62 286 ILE B CA 1
ATOM 5174 C C . ILE B 1 286 ? -1.549 -34.906 -22.422 1 96.62 286 ILE B C 1
ATOM 5176 O O . ILE B 1 286 ? -2.164 -35.969 -22.547 1 96.62 286 ILE B O 1
ATOM 5180 N N . GLN B 1 287 ? -0.278 -34.844 -22.25 1 95.31 287 GLN B N 1
ATOM 5181 C CA . GLN B 1 287 ? 0.517 -36.062 -22.156 1 95.31 287 GLN B CA 1
ATOM 5182 C C . GLN B 1 287 ? 0.03 -36.938 -21.016 1 95.31 287 GLN B C 1
ATOM 5184 O O . GLN B 1 287 ? -0.153 -38.156 -21.203 1 95.31 287 GLN B O 1
ATOM 5189 N N . ASP B 1 288 ? -0.214 -36.406 -19.875 1 96 288 ASP B N 1
ATOM 5190 C CA . ASP B 1 288 ? -0.662 -37.156 -18.703 1 96 288 ASP B CA 1
ATOM 5191 C C . ASP B 1 288 ? -2.039 -37.75 -18.938 1 96 288 ASP B C 1
ATOM 5193 O O . ASP B 1 288 ? -2.346 -38.844 -18.391 1 96 288 ASP B O 1
ATOM 5197 N N . SER B 1 289 ? -2.879 -37.062 -19.656 1 95.69 289 SER B N 1
ATOM 5198 C CA . SER B 1 289 ? -4.262 -37.469 -19.844 1 95.69 289 SER B CA 1
ATOM 5199 C C . SER B 1 289 ? -4.352 -38.688 -20.734 1 95.69 289 SER B C 1
ATOM 5201 O O . SER B 1 289 ? -5.328 -39.438 -20.688 1 95.69 289 SER B O 1
ATOM 5203 N N . GLY B 1 290 ? -3.373 -38.875 -21.672 1 95.62 290 GLY B N 1
ATOM 5204 C CA . GLY B 1 290 ? -3.396 -39.938 -22.656 1 95.62 290 GLY B CA 1
ATOM 5205 C C . GLY B 1 290 ? -4.402 -39.688 -23.766 1 95.62 290 GLY B C 1
ATOM 5206 O O . GLY B 1 290 ? -4.66 -40.562 -24.578 1 95.62 290 GLY B O 1
ATOM 5207 N N . LYS B 1 291 ? -4.914 -38.531 -23.766 1 95.62 291 LYS B N 1
ATOM 5208 C CA . LYS B 1 291 ? -5.918 -38.219 -24.766 1 95.62 291 LYS B CA 1
ATOM 5209 C C . LYS B 1 291 ? -5.27 -37.688 -26.047 1 95.62 291 LYS B C 1
ATOM 5211 O O . LYS B 1 291 ? -4.207 -37.062 -25.984 1 95.62 291 LYS B O 1
ATOM 5216 N N . ASP B 1 292 ? -5.938 -38 -27.125 1 94.88 292 ASP B N 1
ATOM 5217 C CA . ASP B 1 292 ? -5.492 -37.469 -28.406 1 94.88 292 ASP B CA 1
ATOM 5218 C C . ASP B 1 292 ? -6.148 -36.125 -28.703 1 94.88 292 ASP B C 1
ATOM 5220 O O . ASP B 1 292 ? -7.102 -36.031 -29.484 1 94.88 292 ASP B O 1
ATOM 5224 N N . VAL B 1 293 ? -5.637 -35.094 -28.078 1 95.81 293 VAL B N 1
ATOM 5225 C CA . VAL B 1 293 ? -6.145 -33.719 -28.25 1 95.81 293 VAL B CA 1
ATOM 5226 C C . VAL B 1 293 ? -4.977 -32.75 -28.438 1 95.81 293 VAL B C 1
ATOM 5228 O O . VAL B 1 293 ? -3.824 -33.094 -28.172 1 95.81 293 VAL B O 1
ATOM 5231 N N . THR B 1 294 ? -5.285 -31.641 -29.062 1 95.56 294 THR B N 1
ATOM 5232 C CA . THR B 1 294 ? -4.348 -30.531 -29.125 1 95.56 294 THR B CA 1
ATOM 5233 C C . THR B 1 294 ? -4.805 -29.375 -28.234 1 95.56 294 THR B C 1
ATOM 5235 O O . THR B 1 294 ? -5.965 -29.328 -27.828 1 95.56 294 THR B O 1
ATOM 5238 N N . PRO B 1 295 ? -3.857 -28.5 -27.859 1 94.12 295 PRO B N 1
ATOM 5239 C CA . PRO B 1 295 ? -4.246 -27.359 -27.016 1 94.12 295 PRO B CA 1
ATOM 5240 C C . PRO B 1 295 ? -5.441 -26.594 -27.578 1 94.12 295 PRO B C 1
ATOM 5242 O O . PRO B 1 295 ? -6.316 -26.172 -26.812 1 94.12 295 PRO B O 1
ATOM 5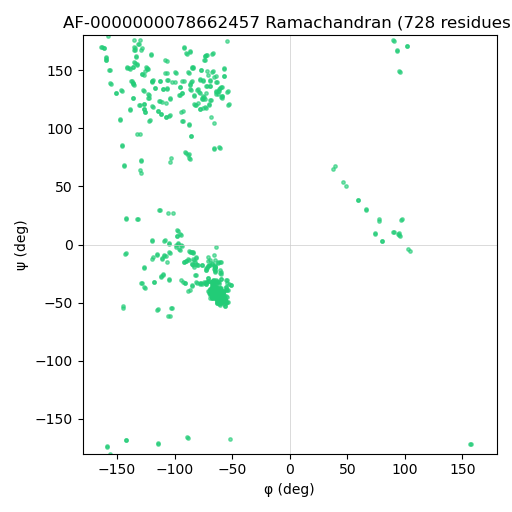245 N N . GLU B 1 296 ? -5.582 -26.484 -28.859 1 92.25 296 GLU B N 1
ATOM 5246 C CA . GLU B 1 296 ? -6.637 -25.703 -29.516 1 92.25 296 GLU B CA 1
ATOM 5247 C C . GLU B 1 296 ? -7.988 -26.406 -29.391 1 92.25 296 GLU B C 1
ATOM 5249 O O . GLU B 1 296 ? -9.039 -25.766 -29.438 1 92.25 296 GLU B O 1
ATOM 5254 N N . THR B 1 297 ? -7.961 -27.672 -29.172 1 94.06 297 THR B N 1
ATOM 5255 C CA . THR B 1 297 ? -9.211 -28.406 -29.234 1 94.06 297 THR B CA 1
ATOM 5256 C C . THR B 1 297 ? -9.695 -28.766 -27.828 1 94.06 297 THR B C 1
ATOM 5258 O O . THR B 1 297 ? -10.727 -29.438 -27.672 1 94.06 297 THR B O 1
ATOM 5261 N N . ILE B 1 298 ? -8.977 -28.375 -26.891 1 95.06 298 ILE B N 1
ATOM 5262 C CA . ILE B 1 298 ? -9.359 -28.609 -25.5 1 95.06 298 ILE B CA 1
ATOM 5263 C C . ILE B 1 298 ? -10.727 -27.969 -25.219 1 95.06 298 ILE B C 1
ATOM 5265 O O . ILE B 1 298 ? -10.961 -26.812 -25.562 1 95.06 298 ILE B O 1
ATOM 5269 N N . ASP B 1 299 ? -11.648 -28.766 -24.703 1 94.88 299 ASP B N 1
ATOM 5270 C CA . ASP B 1 299 ? -12.992 -28.281 -24.391 1 94.88 299 ASP B CA 1
ATOM 5271 C C . ASP B 1 299 ? -13.258 -28.312 -22.891 1 94.88 299 ASP B C 1
ATOM 5273 O O . ASP B 1 299 ? -12.344 -28.531 -22.094 1 94.88 299 ASP B O 1
ATOM 5277 N N . GLU B 1 300 ? -14.477 -28.062 -22.5 1 94.69 300 GLU B N 1
ATOM 5278 C CA . GLU B 1 300 ? -14.859 -27.953 -21.094 1 94.69 300 GLU B CA 1
ATOM 5279 C C . GLU B 1 300 ? -14.742 -29.297 -20.391 1 94.69 300 GLU B C 1
ATOM 5281 O O . GLU B 1 300 ? -14.414 -29.344 -19.203 1 94.69 300 GLU B O 1
ATOM 5286 N N . ASP B 1 301 ? -14.977 -30.312 -21.109 1 95 301 ASP B N 1
ATOM 5287 C CA . ASP B 1 301 ? -14.867 -31.641 -20.531 1 95 301 ASP B CA 1
ATOM 5288 C C . ASP B 1 301 ? -13.414 -31.969 -20.172 1 95 301 ASP B C 1
ATOM 5290 O O . ASP B 1 301 ? -13.141 -32.531 -19.109 1 95 301 ASP B O 1
ATOM 5294 N N . PHE B 1 302 ? -12.57 -31.672 -21.109 1 96.56 302 PHE B N 1
ATOM 5295 C CA . PHE B 1 302 ? -11.156 -31.891 -20.859 1 96.56 302 PHE B CA 1
ATOM 5296 C C . PHE B 1 302 ? -10.68 -31.047 -19.688 1 96.56 302 PHE B C 1
ATOM 5298 O O . PHE B 1 302 ? -9.922 -31.516 -18.828 1 96.56 302 PHE B O 1
ATOM 5305 N N . LEU B 1 303 ? -11.109 -29.766 -19.625 1 96.88 303 LEU B N 1
ATOM 5306 C CA . LEU B 1 303 ? -10.742 -28.891 -18.516 1 96.88 303 LEU B CA 1
ATOM 5307 C C . LEU B 1 303 ? -11.172 -29.5 -17.188 1 96.88 303 LEU B C 1
ATOM 5309 O O . LEU B 1 303 ? -10.367 -29.594 -16.266 1 96.88 303 LEU B O 1
ATOM 5313 N N . ALA B 1 304 ? -12.383 -29.953 -17.094 1 96.38 304 ALA B N 1
ATOM 5314 C CA . ALA B 1 304 ? -12.945 -30.469 -15.852 1 96.38 304 ALA B CA 1
ATOM 5315 C C . ALA B 1 304 ? -12.234 -31.75 -15.43 1 96.38 304 ALA B C 1
ATOM 5317 O O . ALA B 1 304 ? -12.062 -32 -14.234 1 96.38 304 ALA B O 1
ATOM 5318 N N . GLU B 1 305 ? -11.781 -32.5 -16.375 1 95.12 305 GLU B N 1
ATOM 5319 C CA . GLU B 1 305 ? -11.25 -33.812 -16.078 1 95.12 305 GLU B CA 1
ATOM 5320 C C . GLU B 1 305 ? -9.75 -33.781 -15.812 1 95.12 305 GLU B C 1
ATOM 5322 O O . GLU B 1 305 ? -9.234 -34.531 -14.984 1 95.12 305 GLU B O 1
ATOM 5327 N N . HIS B 1 306 ? -9.047 -32.844 -16.516 1 95.25 306 HIS B N 1
ATOM 5328 C CA . HIS B 1 306 ? -7.602 -33.031 -16.547 1 95.25 306 HIS B CA 1
ATOM 5329 C C . HIS B 1 306 ? -6.887 -31.75 -16.094 1 95.25 306 HIS B C 1
ATOM 5331 O O . HIS B 1 306 ? -5.707 -31.781 -15.734 1 95.25 306 HIS B O 1
ATOM 5337 N N . VAL B 1 307 ? -7.562 -30.625 -16.141 1 95.94 307 VAL B N 1
ATOM 5338 C CA . VAL B 1 307 ? -6.906 -29.359 -15.805 1 95.94 307 VAL B CA 1
ATOM 5339 C C . VAL B 1 307 ? -7.316 -28.922 -14.406 1 95.94 307 VAL B C 1
ATOM 5341 O O . VAL B 1 307 ? -6.461 -28.703 -13.539 1 95.94 307 VAL B O 1
ATOM 5344 N N . VAL B 1 308 ? -8.625 -28.812 -14.141 1 97.06 308 VAL B N 1
ATOM 5345 C CA . VAL B 1 308 ? -9.195 -28.469 -12.836 1 97.06 308 VAL B CA 1
ATOM 5346 C C . VAL B 1 308 ? -9.281 -29.719 -11.961 1 97.06 308 VAL B C 1
ATOM 5348 O O . VAL B 1 308 ? -9.664 -30.797 -12.438 1 97.06 308 VAL B O 1
ATOM 5351 N N . LEU B 1 309 ? -8.766 -29.672 -10.773 1 97.75 309 LEU B N 1
ATOM 5352 C CA . LEU B 1 309 ? -9.078 -30.719 -9.805 1 97.75 309 LEU B CA 1
ATOM 5353 C C . LEU B 1 309 ? -10.555 -30.672 -9.422 1 97.75 309 LEU B C 1
ATOM 5355 O O . LEU B 1 309 ? -10.914 -30.156 -8.367 1 97.75 309 LEU B O 1
ATOM 5359 N N . CYS B 1 310 ? -11.383 -31.281 -10.242 1 98.19 310 CYS B N 1
ATOM 5360 C CA . CYS B 1 310 ? -12.836 -31.188 -10.195 1 98.19 310 CYS B CA 1
ATOM 5361 C C . CYS B 1 310 ? -13.453 -32.531 -9.789 1 98.19 310 CYS B C 1
ATOM 5363 O O . CYS B 1 310 ? -13.227 -33.531 -10.445 1 98.19 310 CYS B O 1
ATOM 5365 N N . GLY B 1 311 ? -14.258 -32.531 -8.703 1 98.56 311 GLY B N 1
ATOM 5366 C CA . GLY B 1 311 ? -14.93 -33.781 -8.32 1 98.56 311 GLY B CA 1
ATOM 5367 C C . GLY B 1 311 ? -15.32 -33.812 -6.855 1 98.56 311 GLY B C 1
ATOM 5368 O O . GLY B 1 311 ? -15.289 -32.781 -6.176 1 98.56 311 GLY B O 1
ATOM 5369 N N . SER B 1 312 ? -15.781 -35.031 -6.43 1 98.62 312 SER B N 1
ATOM 5370 C CA . SER B 1 312 ? -16.016 -35.281 -5.008 1 98.62 312 SER B CA 1
ATOM 5371 C C . SER B 1 312 ? -14.703 -35.281 -4.227 1 98.62 312 SER B C 1
ATOM 5373 O O . SER B 1 312 ? -13.617 -35.344 -4.816 1 98.62 312 SER B O 1
ATOM 5375 N N . PRO B 1 313 ? -14.805 -35.156 -2.889 1 98.5 313 PRO B N 1
ATOM 5376 C CA . PRO B 1 313 ? -13.586 -35.281 -2.084 1 98.5 313 PRO B CA 1
ATOM 5377 C C . PRO B 1 313 ? -12.812 -36.562 -2.352 1 98.5 313 PRO B C 1
ATOM 5379 O O . PRO B 1 313 ? -11.586 -36.531 -2.449 1 98.5 313 PRO B O 1
ATOM 5382 N N . GLU B 1 314 ? -13.508 -37.656 -2.543 1 98.38 314 GLU B N 1
ATOM 5383 C CA . GLU B 1 314 ? -12.859 -38.938 -2.807 1 98.38 314 GLU B CA 1
ATOM 5384 C C . GLU B 1 314 ? -12.094 -38.906 -4.129 1 98.38 314 GLU B C 1
ATOM 5386 O O . GLU B 1 314 ? -10.953 -39.375 -4.203 1 98.38 314 GLU B O 1
ATOM 5391 N N . THR B 1 315 ? -12.734 -38.375 -5.078 1 98.38 315 THR B N 1
ATOM 5392 C CA . THR B 1 315 ? -12.102 -38.281 -6.391 1 98.38 315 THR B CA 1
ATOM 5393 C C . THR B 1 315 ? -10.883 -37.375 -6.324 1 98.38 315 THR B C 1
ATOM 5395 O O . THR B 1 315 ? -9.836 -37.688 -6.895 1 98.38 315 THR B O 1
ATOM 5398 N N . ALA B 1 316 ? -11.016 -36.25 -5.699 1 98.25 316 ALA B N 1
ATOM 5399 C CA . ALA B 1 316 ? -9.898 -35.281 -5.57 1 98.25 316 ALA B CA 1
ATOM 5400 C C . ALA B 1 316 ? -8.719 -35.938 -4.859 1 98.25 316 ALA B C 1
ATOM 5402 O O . ALA B 1 316 ? -7.57 -35.781 -5.285 1 98.25 316 ALA B O 1
ATOM 5403 N N . ILE B 1 317 ? -8.984 -36.688 -3.752 1 98.12 317 ILE B N 1
ATOM 5404 C CA . ILE B 1 317 ? -7.938 -37.344 -2.994 1 98.12 317 ILE B CA 1
ATOM 5405 C C . ILE B 1 317 ? -7.215 -38.344 -3.895 1 98.12 317 ILE B C 1
ATOM 5407 O O . ILE B 1 317 ? -5.984 -38.406 -3.938 1 98.12 317 ILE B O 1
ATOM 5411 N N . GLU B 1 318 ? -7.977 -39.125 -4.629 1 97.75 318 GLU B N 1
ATOM 5412 C CA . GLU B 1 318 ? -7.402 -40.125 -5.52 1 97.75 318 GLU B CA 1
ATOM 5413 C C . GLU B 1 318 ? -6.508 -39.469 -6.574 1 97.75 318 GLU B C 1
ATOM 5415 O O . GLU B 1 318 ? -5.41 -39.969 -6.848 1 97.75 318 GLU B O 1
ATOM 5420 N N . LYS B 1 319 ? -6.984 -38.406 -7.188 1 96.75 319 LYS B N 1
ATOM 5421 C CA . LYS B 1 319 ? -6.215 -37.719 -8.211 1 96.75 319 LYS B CA 1
ATOM 5422 C C . LYS B 1 319 ? -4.918 -37.156 -7.629 1 96.75 319 LYS B C 1
ATOM 5424 O O . LYS B 1 319 ? -3.863 -37.25 -8.258 1 96.75 319 LYS B O 1
ATOM 5429 N N . LEU B 1 320 ? -4.988 -36.594 -6.457 1 97.25 320 LEU B N 1
ATOM 5430 C CA . LEU B 1 320 ? -3.816 -36 -5.82 1 97.25 320 LEU B CA 1
ATOM 5431 C C . LEU B 1 320 ? -2.809 -37.062 -5.43 1 97.25 320 LEU B C 1
ATOM 5433 O O . LEU B 1 320 ? -1.601 -36.875 -5.594 1 97.25 320 LEU B O 1
ATOM 5437 N N . GLU B 1 321 ? -3.299 -38.188 -4.91 1 97.19 321 GLU B N 1
ATOM 5438 C CA . GLU B 1 321 ? -2.41 -39.281 -4.527 1 97.19 321 GLU B CA 1
ATOM 5439 C C . GLU B 1 321 ? -1.729 -39.875 -5.75 1 97.19 321 GLU B C 1
ATOM 5441 O O . GLU B 1 321 ? -0.537 -40.188 -5.711 1 97.19 321 GLU B O 1
ATOM 5446 N N . ALA B 1 322 ? -2.492 -40.031 -6.824 1 95.94 322 ALA B N 1
ATOM 5447 C CA . ALA B 1 322 ? -1.91 -40.562 -8.062 1 95.94 322 ALA B CA 1
ATOM 5448 C C . ALA B 1 322 ? -0.815 -39.625 -8.578 1 95.94 322 ALA B C 1
ATOM 5450 O O . ALA B 1 322 ? 0.233 -40.094 -9.039 1 95.94 322 ALA B O 1
ATOM 5451 N N . LEU B 1 323 ? -1.099 -38.375 -8.531 1 95.75 323 LEU B N 1
ATOM 5452 C CA . LEU B 1 323 ? -0.109 -37.375 -8.938 1 95.75 323 LEU B CA 1
ATOM 5453 C C . LEU B 1 323 ? 1.122 -37.438 -8.039 1 95.75 323 LEU B C 1
ATOM 5455 O O . LEU B 1 323 ? 2.254 -37.406 -8.523 1 95.75 323 LEU B O 1
ATOM 5459 N N . ALA B 1 324 ? 0.902 -37.5 -6.758 1 95.88 324 ALA B N 1
ATOM 5460 C CA . ALA B 1 324 ? 1.989 -37.562 -5.785 1 95.88 324 ALA B CA 1
ATOM 5461 C C . ALA B 1 324 ? 2.889 -38.781 -6.047 1 95.88 324 ALA B C 1
ATOM 5463 O O . ALA B 1 324 ? 4.113 -38.656 -5.949 1 95.88 324 ALA B O 1
ATOM 5464 N N . ASP B 1 325 ? 2.299 -39.875 -6.359 1 95.38 325 ASP B N 1
ATOM 5465 C CA . ASP B 1 325 ? 3.053 -41.094 -6.656 1 95.38 325 ASP B CA 1
ATOM 5466 C C . ASP B 1 325 ? 3.959 -40.875 -7.871 1 95.38 325 ASP B C 1
ATOM 5468 O O . ASP B 1 325 ? 5.051 -41.469 -7.938 1 95.38 325 ASP B O 1
ATOM 5472 N N . LYS B 1 326 ? 3.473 -40.094 -8.734 1 94.81 326 LYS B N 1
ATOM 5473 C CA . LYS B 1 326 ? 4.211 -39.875 -9.977 1 94.81 326 LYS B CA 1
ATOM 5474 C C . LYS B 1 326 ? 5.336 -38.875 -9.789 1 94.81 326 LYS B C 1
ATOM 5476 O O . LYS B 1 326 ? 6.375 -38.969 -10.445 1 94.81 326 LYS B O 1
ATOM 5481 N N . VAL B 1 327 ? 5.176 -37.906 -8.953 1 95.5 327 VAL B N 1
ATOM 5482 C CA . VAL B 1 327 ? 6.113 -36.781 -8.945 1 95.5 327 VAL B CA 1
ATOM 5483 C C . VAL B 1 327 ? 6.867 -36.75 -7.621 1 95.5 327 VAL B C 1
ATOM 5485 O O . VAL B 1 327 ? 7.777 -35.938 -7.441 1 95.5 327 VAL B O 1
ATOM 5488 N N . GLY B 1 328 ? 6.57 -37.5 -6.637 1 93.81 328 GLY B N 1
ATOM 5489 C CA . GLY B 1 328 ? 7.293 -37.562 -5.379 1 93.81 328 GLY B CA 1
ATOM 5490 C C . GLY B 1 328 ? 6.707 -36.688 -4.289 1 93.81 328 GLY B C 1
ATOM 5491 O O . GLY B 1 328 ? 7.355 -36.438 -3.275 1 93.81 328 GLY B O 1
ATOM 5492 N N . GLY B 1 329 ? 5.535 -36.094 -4.551 1 94.56 329 GLY B N 1
ATOM 5493 C CA . GLY B 1 329 ? 4.836 -35.344 -3.527 1 94.56 329 GLY B CA 1
ATOM 5494 C C . GLY B 1 329 ? 5.219 -33.875 -3.504 1 94.56 329 GLY B C 1
ATOM 5495 O O . GLY B 1 329 ? 6.098 -33.438 -4.25 1 94.56 329 GLY B O 1
ATOM 5496 N N . TRP B 1 330 ? 4.574 -33.062 -2.668 1 96.12 330 TRP B N 1
ATOM 5497 C CA . TRP B 1 330 ? 4.781 -31.641 -2.439 1 96.12 330 TRP B CA 1
ATOM 5498 C C . TRP B 1 330 ? 4.125 -31.203 -1.136 1 96.12 330 TRP B C 1
ATOM 5500 O O . TRP B 1 330 ? 3.424 -31.984 -0.489 1 96.12 330 TRP B O 1
ATOM 5510 N N . GLY B 1 331 ? 4.414 -29.984 -0.726 1 96.62 331 GLY B N 1
ATOM 5511 C CA . GLY B 1 331 ? 4.012 -29.547 0.604 1 96.62 331 GLY B CA 1
ATOM 5512 C C . GLY B 1 331 ? 2.676 -28.844 0.621 1 96.62 331 GLY B C 1
ATOM 5513 O O . GLY B 1 331 ? 1.98 -28.828 1.639 1 96.62 331 GLY B O 1
ATOM 5514 N N . GLN B 1 332 ? 2.326 -28.141 -0.441 1 97.88 332 GLN B N 1
ATOM 5515 C CA . GLN B 1 332 ? 1.132 -27.312 -0.433 1 97.88 332 GLN B CA 1
ATOM 5516 C C . GLN B 1 332 ? 0.467 -27.281 -1.807 1 97.88 332 GLN B C 1
ATOM 5518 O O . GLN B 1 332 ? 1.146 -27.172 -2.828 1 97.88 332 GLN B O 1
ATOM 5523 N N . ILE B 1 333 ? -0.853 -27.484 -1.825 1 97.88 333 ILE B N 1
ATOM 5524 C CA . ILE B 1 333 ? -1.646 -27.172 -3.012 1 97.88 333 ILE B CA 1
ATOM 5525 C C . ILE B 1 333 ? -2.217 -25.766 -2.908 1 97.88 333 ILE B C 1
ATOM 5527 O O . ILE B 1 333 ? -2.705 -25.359 -1.849 1 97.88 333 ILE B O 1
ATOM 5531 N N . VAL B 1 334 ? -2.02 -25 -3.971 1 98.12 334 VAL B N 1
ATOM 5532 C CA . VAL B 1 334 ? -2.436 -23.609 -3.975 1 98.12 334 VAL B CA 1
ATOM 5533 C C . VAL B 1 334 ? -3.545 -23.391 -5 1 98.12 334 VAL B C 1
ATOM 5535 O O . VAL B 1 334 ? -3.324 -23.562 -6.203 1 98.12 334 VAL B O 1
ATOM 5538 N N . TYR B 1 335 ? -4.695 -23.047 -4.52 1 97.44 335 TYR B N 1
ATOM 5539 C CA . TYR B 1 335 ? -5.836 -22.797 -5.398 1 97.44 335 TYR B CA 1
ATOM 5540 C C . TYR B 1 335 ? -5.711 -21.453 -6.094 1 97.44 335 TYR B C 1
ATOM 5542 O O . TYR B 1 335 ? -5.551 -20.422 -5.434 1 97.44 335 TYR B O 1
ATOM 5550 N N . ASN B 1 336 ? -5.801 -21.422 -7.41 1 96.25 336 ASN B N 1
ATOM 5551 C CA . ASN B 1 336 ? -5.898 -20.156 -8.141 1 96.25 336 ASN B CA 1
ATOM 5552 C C . ASN B 1 336 ? -7.289 -19.547 -8.016 1 96.25 336 ASN B C 1
ATOM 5554 O O . ASN B 1 336 ? -8.273 -20.141 -8.453 1 96.25 336 ASN B O 1
ATOM 5558 N N . GLN B 1 337 ? -7.285 -18.375 -7.578 1 95.88 337 GLN B N 1
ATOM 5559 C CA . GLN B 1 337 ? -8.586 -17.781 -7.289 1 95.88 337 GLN B CA 1
ATOM 5560 C C . GLN B 1 337 ? -9.203 -17.172 -8.547 1 95.88 337 GLN B C 1
ATOM 5562 O O . GLN B 1 337 ? -8.5 -16.531 -9.344 1 95.88 337 GLN B O 1
ATOM 5567 N N . HIS B 1 338 ? -10.562 -17.375 -8.656 1 96.19 338 HIS B N 1
ATOM 5568 C CA . HIS B 1 338 ? -11.359 -16.828 -9.75 1 96.19 338 HIS B CA 1
ATOM 5569 C C . HIS B 1 338 ? -12.578 -16.078 -9.211 1 96.19 338 HIS B C 1
ATOM 5571 O O . HIS B 1 338 ? -12.93 -16.219 -8.039 1 96.19 338 HIS B O 1
ATOM 5577 N N . ASP B 1 339 ? -13.203 -15.328 -10.141 1 95.69 339 ASP B N 1
ATOM 5578 C CA . ASP B 1 339 ? -14.383 -14.539 -9.797 1 95.69 339 ASP B CA 1
ATOM 5579 C C . ASP B 1 339 ? -15.531 -15.445 -9.336 1 95.69 339 ASP B C 1
ATOM 5581 O O . ASP B 1 339 ? -15.867 -16.422 -10 1 95.69 339 ASP B O 1
ATOM 5585 N N . SER B 1 340 ? -16.141 -15.172 -8.211 1 95.81 340 SER B N 1
ATOM 5586 C CA . SER B 1 340 ? -17.328 -15.844 -7.699 1 95.81 340 SER B CA 1
ATOM 5587 C C . SER B 1 340 ? -18.266 -14.852 -7.016 1 95.81 340 SER B C 1
ATOM 5589 O O . SER B 1 340 ? -19.109 -15.25 -6.199 1 95.81 340 SER B O 1
ATOM 5591 N N . ILE B 1 341 ? -18.141 -13.578 -7.375 1 95.94 341 ILE B N 1
ATOM 5592 C CA . ILE B 1 341 ? -18.812 -12.492 -6.664 1 95.94 341 ILE B CA 1
ATOM 5593 C C . ILE B 1 341 ? -20.328 -12.633 -6.801 1 95.94 341 ILE B C 1
ATOM 5595 O O . ILE B 1 341 ? -21.062 -12.391 -5.844 1 95.94 341 ILE B O 1
ATOM 5599 N N . ASP B 1 342 ? -20.812 -13.062 -7.977 1 95.94 342 ASP B N 1
ATOM 5600 C CA . ASP B 1 342 ? -22.25 -13.109 -8.234 1 95.94 342 ASP B CA 1
ATOM 5601 C C . ASP B 1 342 ? -22.906 -14.258 -7.477 1 95.94 342 ASP B C 1
ATOM 5603 O O . ASP B 1 342 ? -24.094 -14.188 -7.129 1 95.94 342 ASP B O 1
ATOM 5607 N N . ASP B 1 343 ? -22.219 -15.383 -7.27 1 96.5 343 ASP B N 1
ATOM 5608 C CA . ASP B 1 343 ? -22.672 -16.562 -6.531 1 96.5 343 ASP B CA 1
ATOM 5609 C C . ASP B 1 343 ? -21.516 -17.219 -5.789 1 96.5 343 ASP B C 1
ATOM 5611 O O . ASP B 1 343 ? -20.969 -18.234 -6.242 1 96.5 343 ASP B O 1
ATOM 5615 N N . PRO B 1 344 ? -21.203 -16.719 -4.57 1 97.12 344 PRO B N 1
ATOM 5616 C CA . PRO B 1 344 ? -19.984 -17.125 -3.891 1 97.12 344 PRO B CA 1
ATOM 5617 C C . PRO B 1 344 ? -20.094 -18.484 -3.205 1 97.12 344 PRO B C 1
ATOM 5619 O O . PRO B 1 344 ? -19.094 -19.109 -2.867 1 97.12 344 PRO B O 1
ATOM 5622 N N . LYS B 1 345 ? -21.312 -19.016 -2.953 1 97.25 345 LYS B N 1
ATOM 5623 C CA . LYS B 1 345 ? -21.547 -20.141 -2.043 1 97.25 345 LYS B CA 1
ATOM 5624 C C . LYS B 1 345 ? -20.875 -21.406 -2.559 1 97.25 345 LYS B C 1
ATOM 5626 O O . LYS B 1 345 ? -20.203 -22.125 -1.805 1 97.25 345 LYS B O 1
ATOM 5631 N N . PRO B 1 346 ? -21.031 -21.734 -3.893 1 97.88 346 PRO B N 1
ATOM 5632 C CA . PRO B 1 346 ? -20.375 -22.953 -4.359 1 97.88 346 PRO B CA 1
ATOM 5633 C C . PRO B 1 346 ? -18.859 -22.922 -4.227 1 97.88 346 PRO B C 1
ATOM 5635 O O . PRO B 1 346 ? -18.234 -23.922 -3.857 1 97.88 346 PRO B O 1
ATOM 5638 N N . TRP B 1 347 ? -18.312 -21.844 -4.562 1 96.62 347 TRP B N 1
ATOM 5639 C CA . TRP B 1 347 ? -16.875 -21.672 -4.426 1 96.62 347 TRP B CA 1
ATOM 5640 C C . TRP B 1 347 ? -16.438 -21.812 -2.967 1 96.62 347 TRP B C 1
ATOM 5642 O O . TRP B 1 347 ? -15.477 -22.5 -2.656 1 96.62 347 TRP B O 1
ATOM 5652 N N . GLU B 1 348 ? -17.188 -21.109 -2.102 1 97.81 348 GLU B N 1
ATOM 5653 C CA . GLU B 1 348 ? -16.875 -21.141 -0.676 1 97.81 348 GLU B CA 1
ATOM 5654 C C . GLU B 1 348 ? -16.875 -22.562 -0.145 1 97.81 348 GLU B C 1
ATOM 5656 O O . GLU B 1 348 ? -15.977 -22.969 0.587 1 97.81 348 GLU B O 1
ATOM 5661 N N . GLU B 1 349 ? -17.891 -23.266 -0.5 1 98 349 GLU B N 1
ATOM 5662 C CA . GLU B 1 349 ? -17.984 -24.656 -0.081 1 98 349 GLU B CA 1
ATOM 5663 C C . GLU B 1 349 ? -16.797 -25.469 -0.615 1 98 349 GLU B C 1
ATOM 5665 O O . GLU B 1 349 ? -16.234 -26.281 0.106 1 98 349 GLU B O 1
ATOM 5670 N N . SER B 1 350 ? -16.469 -25.219 -1.824 1 98.19 350 SER B N 1
ATOM 5671 C CA . SER B 1 350 ? -15.359 -25.938 -2.467 1 98.19 350 SER B CA 1
ATOM 5672 C C . SER B 1 350 ? -14.055 -25.734 -1.713 1 98.19 350 SER B C 1
ATOM 5674 O O . SER B 1 350 ? -13.344 -26.688 -1.405 1 98.19 350 SER B O 1
ATOM 5676 N N . ILE B 1 351 ? -13.688 -24.516 -1.378 1 97.19 351 ILE B N 1
ATOM 5677 C CA . ILE B 1 351 ? -12.391 -24.25 -0.771 1 97.19 351 ILE B CA 1
ATOM 5678 C C . ILE B 1 351 ? -12.383 -24.75 0.675 1 97.19 351 ILE B C 1
ATOM 5680 O O . ILE B 1 351 ? -11.352 -25.219 1.173 1 97.19 351 ILE B O 1
ATOM 5684 N N . ARG B 1 352 ? -13.516 -24.672 1.345 1 98.06 352 ARG B N 1
ATOM 5685 C CA . ARG B 1 352 ? -13.586 -25.234 2.691 1 98.06 352 ARG B CA 1
ATOM 5686 C C . ARG B 1 352 ? -13.383 -26.75 2.666 1 98.06 352 ARG B C 1
ATOM 5688 O O . ARG B 1 352 ? -12.656 -27.297 3.504 1 98.06 352 ARG B O 1
ATOM 5695 N N . ARG B 1 353 ? -13.992 -27.391 1.717 1 98.06 353 ARG B N 1
ATOM 5696 C CA . ARG B 1 353 ? -13.875 -28.828 1.601 1 98.06 353 ARG B CA 1
ATOM 5697 C C . ARG B 1 353 ? -12.453 -29.234 1.239 1 98.06 353 ARG B C 1
ATOM 5699 O O . ARG B 1 353 ? -11.953 -30.266 1.703 1 98.06 353 ARG B O 1
ATOM 5706 N N . LEU B 1 354 ? -11.797 -28.453 0.39 1 98.19 354 LEU B N 1
ATOM 5707 C CA . LEU B 1 354 ? -10.398 -28.734 0.081 1 98.19 354 LEU B CA 1
ATOM 5708 C C . LEU B 1 354 ? -9.562 -28.781 1.354 1 98.19 354 LEU B C 1
ATOM 5710 O O . LEU B 1 354 ? -8.766 -29.703 1.544 1 98.19 354 LEU B O 1
ATOM 5714 N N . ALA B 1 355 ? -9.742 -27.875 2.221 1 97.38 355 ALA B N 1
ATOM 5715 C CA . ALA B 1 355 ? -8.938 -27.719 3.426 1 97.38 355 ALA B CA 1
ATOM 5716 C C . ALA B 1 355 ? -9.312 -28.766 4.477 1 97.38 355 ALA B C 1
ATOM 5718 O O . ALA B 1 355 ? -8.453 -29.25 5.219 1 97.38 355 ALA B O 1
ATOM 5719 N N . THR B 1 356 ? -10.609 -29.172 4.559 1 96.62 356 THR B N 1
ATOM 5720 C CA . THR B 1 356 ? -11.07 -29.953 5.703 1 96.62 356 THR B CA 1
ATOM 5721 C C . THR B 1 356 ? -11.258 -31.406 5.316 1 96.62 356 THR B C 1
ATOM 5723 O O . THR B 1 356 ? -11.102 -32.312 6.148 1 96.62 356 THR B O 1
ATOM 5726 N N . GLU B 1 357 ? -11.602 -31.609 4.031 1 97.31 357 GLU B N 1
ATOM 5727 C CA . GLU B 1 357 ? -11.977 -32.969 3.646 1 97.31 357 GLU B CA 1
ATOM 5728 C C . GLU B 1 357 ? -10.922 -33.594 2.748 1 97.31 357 GLU B C 1
ATOM 5730 O O . GLU B 1 357 ? -10.766 -34.844 2.725 1 97.31 357 GLU B O 1
ATOM 5735 N N . VAL B 1 358 ? -10.164 -32.812 2.037 1 97.94 358 VAL B N 1
ATOM 5736 C CA . VAL B 1 358 ? -9.289 -33.375 1.019 1 97.94 358 VAL B CA 1
ATOM 5737 C C . VAL B 1 358 ? -7.844 -33.344 1.514 1 97.94 358 VAL B C 1
ATOM 5739 O O . VAL B 1 358 ? -7.266 -34.406 1.81 1 97.94 358 VAL B O 1
ATOM 5742 N N . CYS B 1 359 ? -7.281 -32.219 1.781 1 96.88 359 CYS B N 1
ATOM 5743 C CA . CYS B 1 359 ? -5.859 -32.031 2.043 1 96.88 359 CYS B CA 1
ATOM 5744 C C . CYS B 1 359 ? -5.418 -32.875 3.24 1 96.88 359 CYS B C 1
ATOM 5746 O O . CYS B 1 359 ? -4.375 -33.531 3.195 1 96.88 359 CYS B O 1
ATOM 5748 N N . PRO B 1 360 ? -6.266 -32.969 4.328 1 95.81 360 PRO B N 1
ATOM 5749 C CA . PRO B 1 360 ? -5.816 -33.75 5.488 1 95.81 360 PRO B CA 1
ATOM 5750 C C . PRO B 1 360 ? -5.758 -35.25 5.211 1 95.81 360 PRO B C 1
ATOM 5752 O O . PRO B 1 360 ? -5.148 -36 5.977 1 95.81 360 PRO B O 1
ATOM 5755 N N . LYS B 1 361 ? -6.348 -35.719 4.129 1 96.44 361 LYS B N 1
ATOM 5756 C CA . LYS B 1 361 ? -6.516 -37.125 3.912 1 96.44 361 LYS B CA 1
ATOM 5757 C C . LYS B 1 361 ? -5.602 -37.625 2.795 1 96.44 361 LYS B C 1
ATOM 5759 O O . LYS B 1 361 ? -5.473 -38.844 2.584 1 96.44 361 LYS B O 1
ATOM 5764 N N . VAL B 1 362 ? -4.992 -36.75 2.109 1 96.88 362 VAL B N 1
ATOM 5765 C CA . VAL B 1 362 ? -4.141 -37.156 0.99 1 96.88 362 VAL B CA 1
ATOM 5766 C C . VAL B 1 362 ? -2.84 -37.75 1.517 1 96.88 362 VAL B C 1
ATOM 5768 O O . VAL B 1 362 ? -2.143 -37.125 2.322 1 96.88 362 VAL B O 1
ATOM 5771 N N . ARG B 1 363 ? -2.516 -38.906 1.089 1 93.75 363 ARG B N 1
ATOM 5772 C CA . ARG B 1 363 ? -1.25 -39.562 1.424 1 93.75 363 ARG B CA 1
ATOM 5773 C C . ARG B 1 363 ? -0.124 -39.031 0.531 1 93.75 363 ARG B C 1
ATOM 5775 O O . ARG B 1 363 ? -0.223 -39.094 -0.696 1 93.75 363 ARG B O 1
ATOM 5782 N N . MET B 1 364 ? 0.872 -38.469 1.144 1 90.94 364 MET B N 1
ATOM 5783 C CA . MET B 1 364 ? 2.074 -38.062 0.429 1 90.94 364 MET B CA 1
ATOM 5784 C C . MET B 1 364 ? 3.197 -39.094 0.611 1 90.94 364 MET B C 1
ATOM 5786 O O . MET B 1 364 ? 3.359 -39.656 1.694 1 90.94 364 MET B O 1
ATOM 5790 N N . PRO B 1 365 ? 3.855 -39.281 -0.474 1 87.31 365 PRO B N 1
ATOM 5791 C CA . PRO B 1 365 ? 4.961 -40.25 -0.343 1 87.31 365 PRO B CA 1
ATOM 5792 C C . PRO B 1 365 ? 6.062 -39.75 0.589 1 87.31 365 PRO B C 1
ATOM 5794 O O . PRO B 1 365 ? 6.254 -38.531 0.731 1 87.31 365 PRO B O 1
ATOM 5797 N N . ASN B 1 366 ? 6.734 -40.656 1.41 1 68.25 366 ASN B N 1
ATOM 5798 C CA . ASN B 1 366 ? 7.828 -40.344 2.318 1 68.25 366 ASN B CA 1
ATOM 5799 C C . ASN B 1 366 ? 9.117 -40.031 1.558 1 68.25 366 ASN B C 1
ATOM 5801 O O . ASN B 1 366 ? 9.398 -40.656 0.53 1 68.25 366 ASN B O 1
#

Secondary structure (DSSP, 8-state):
-PPEEEEEEEEE--TTS-HHHHHHHHHHHHHHHHHHT-SEEEE---SSBTTB--S-HHHHHHHTTTT-SS-EEEES-EEGGGS-HHHHHHHHHHHHHHHTT-B-EEEE----HHHHHHTT-SSSTTHHHHHHHHHHHHHHHHHT--EEEE-SS-EEEE--TTTS-SS--PBP--SPTT-GGG--EEEEE-SSS-HHHHHHHHTTPEEEEEP--HHHHHHHHHHHHHHHHHTT----GGG-EEEE-EEE-SSHHHHHHHHHHSHHHHHIIIIIHHHHHHTTTHHHHHHHHT----GGG--HHHIIIIISEEE-HHHHHHHHHHHHHHHT--SEEEEEEE--SSSHHHHHHHHHHIIIIIGGGPPPP-/-PPEEEEEEEEE--TTS-HHHHHHHHHHHHHHHHHHT-SEEEE---SSBTTB--S-HHHHHHHTTTT-SS-EEEES-EEGGGS-HHHHHHHHHHHHHHTTT-B-EEEE----HHHHHHTT-SSSTTHHHHHHHHHHHHHHHHHT--EEEE-SS-EEEE--TTT--SS--PBP--SPTT-GGG--EEEEE-SSS-HHHHHHHHTTPEEEEEP--HHHHHHHHHHHHHHHHHTT----GGG-EEEE-EEE-SSHHHHHHHHHTSHHHHHIIIIIHHHHHHTTTHHHHHHHHT----GGG--HHHIIIIISEEE-HHHHHHHHHHHHHHHT--SEEEEEEE--SSSHHHHHHHHHHIIIIIGGGPPPP-

InterPro domains:
  IPR011251 Luciferase-like domain [PF00296] (3-325)
  IPR036661 Luciferase-like domain superfamily [G3DSA:3.20.20.30] (1-366)
  IPR036661 Luciferase-like domain superfamily [SSF51679] (3-363)
  IPR050766 Bacterial Luciferase Oxidoreductase [PTHR30137] (3-363)

Organism: Novosphingobium aromaticivorans (strain ATCC 700278 / DSM 12444 / CCUG 56034 / CIP 105152 / NBRC 16084 / F199) (NCBI:txid279238)

Foldseek 3Di:
DFFAAAAEPLPQEALVDDPVLSLVVLLVVQLLCLVLRHAEYEYEADPPDSRRDDNDQLVSLLVNLVRHDHHAYEHQAPQQLLDALLVVLLSQLQSLVSNQQRYAHEYDQDADQVRCVVSPHNGSVPRVVSSVVSVVQSLVNLVQDFDWDDDPRHTDTHDDPVRDDPDDDDDDNSHHNVGPVSHAYEYEAEALQGPRLLVCLLVVHFYEYEQLAQSSLQSSQVNNQVSVVVNPHHDDQQSYEYEAAEFADAWLVVQLVVCCVAQVVVSCVPPVLVVCVVRVSNVNQCVVVVDDDDSVGDDSVSCQPGGYCTTYLVSSLVVQLVSLVSRQHHNYYYHYDGDHSVPCVSVSVGSSCCSPPHRRPRDHHD/DFFAAAAEPLPQEALVDDPVLSLVVLLVVQLLCLVLRHAEYEAEADPPDSRRDDNDQLVSLLVNLVRHDHHAYEHQAPQQLLDALLVVLLSQLQSLVSSQQSYAHEYDQDADQVRCVVSVHNGSPPRVVSSVVSVVQSLVNLVQDFDWDDDPRHTDTHDDPVRDDDDDDDDDNSHHNVGPVSHAYEYEAEALQGPRLLVCLLVVHFYEYEQLAQSSLQSSQVNNQVSVVVNPHHDDQQSYEYEAAEFADAWLVVQLVVCCVAQVVVSCVPPVLVVCVVRVSNVNQCVVVVDDDDSVGDDSVSCQPGGYCTTYLVSSLVVQQVSLVSRQHHNYYYHYDGDHSVPCVSVSVGSSCCSPPHRRPRDHDD